Protein AF-A0A953PF93-F1 (afdb_monomer)

Solvent-accessible surface area (backbone atoms only — not comparable to full-atom values): 23783 Å² total; per-residue (Å²): 139,84,80,93,82,69,80,77,76,76,75,86,48,72,33,74,53,68,22,47,27,34,71,50,28,51,34,45,47,43,30,60,60,17,49,83,21,25,35,39,31,46,49,57,43,65,48,76,49,92,93,78,46,38,50,67,62,43,36,62,74,21,52,27,43,84,41,76,24,58,39,64,50,42,30,49,58,65,40,54,60,74,66,61,52,95,54,50,36,32,38,45,46,51,52,65,25,58,58,83,83,80,82,88,56,44,68,57,53,70,60,56,50,35,51,49,20,62,75,69,75,29,52,34,34,34,39,49,49,22,26,26,71,60,72,49,58,82,60,72,39,74,94,78,76,36,58,62,56,46,51,73,64,53,42,43,32,38,27,17,21,27,52,47,60,53,36,34,40,72,23,3,36,38,39,23,40,40,73,62,47,49,48,36,66,70,37,74,61,43,72,76,36,45,56,59,71,65,47,50,55,44,36,49,55,42,52,51,25,59,76,70,66,40,46,68,80,29,61,56,51,33,38,59,63,55,49,36,68,57,37,36,54,49,51,52,52,52,55,50,52,54,62,71,69,51,94,56,93,62,61,63,46,80,46,81,42,78,49,72,44,71,78,29,80,70,36,39,60,87,38,58,38,70,36,34,27,44,37,37,46,43,83,88,46,54,30,67,59,50,47,52,50,34,52,68,30,70,75,59,44,89,65,49,79,54,98,75,23,27,39,42,60,59,60,82,54,57,82,92,44,59,73,49,73,55,63,44,52,71,73,78,40,71,69,62,52,46,67,58,45,40,45,71,71,46,48,56,56,21,74,73,36,96,62,25,68,40,49,47,42,21,43,52,30,37,37,55,29,45,36,58,64,58,74,44,62,66,92,73,68,44,51,54,57,19,42,37,73,46,62,58,92,96,55,74,52,30,66,46,61,33,75,55,36,31,60,44,33,58,75,68,46,46,75,46,60,50,46,50,69,45,62,50,98,88,51,49,42,36,48,50,47,75,40,105

Foldseek 3Di:
DDDPDDDDDQPFDKDKDKFQALLLVLLLLCLLFAAQFEEEEEPLQQDDFPPPDTPVVSNVNSNHHYDYFDHNFEGELVRVVVRDDPRYGEYEAEDPFFDDDDDRHYDYDLLSVQVSCVVSVHAYEYALAQAAQDDLVVLVWPDRDHPVNSQVSPHQWYWYFCVHNLLFDHMIMIIHRPVSVVSSCPDPSCVVGHDDPVSVVRSVVSVVCVVVVVQCVRLLSVLSNDAQVNQVVLLVVLVVVLVVPDPDDAQKDWDKDKDWDQSDNRGHNPTTHIHIKIKIDGNPDWQVRVQVLQCVFVVRDHFDADPRITIDTCSNPDPVCSCVNRPVRPDDPVVPVCVQQADPVQQVVLVPDPNSVQSVQQLSQQLVQLCVQLVDDCVQVAGNHQWHFDDPVPGDIWIDGHDSSVVSLVVVVFDDKDKDWDGDPVDIHIHIHGDD

Radius of gyration: 27.14 Å; Cα contacts (8 Å, |Δi|>4): 773; chains: 1; bounding box: 54×64×82 Å

Mean predicted aligned error: 13.56 Å

pLDDT: mean 86.24, std 14.54, range [28.41, 98.62]

Nearest PDB structures (foldseek):
  8uzw-assembly1_D  TM=9.279E-01  e=1.345E-35  Escherichia coli K-12
  8uzw-assembly1_C  TM=9.325E-01  e=5.780E-35  Escherichia coli K-12
  8uzw-assembly1_G  TM=9.233E-01  e=5.780E-35  Escherichia coli K-12
  8uzw-assembly1_B  TM=9.026E-01  e=9.482E-36  Escherichia coli K-12
  8uzw-assembly1_E  TM=9.210E-01  e=1.651E-34  Escherichia coli K-12

Structure (mmCIF, N/CA/C/O backbone):
data_AF-A0A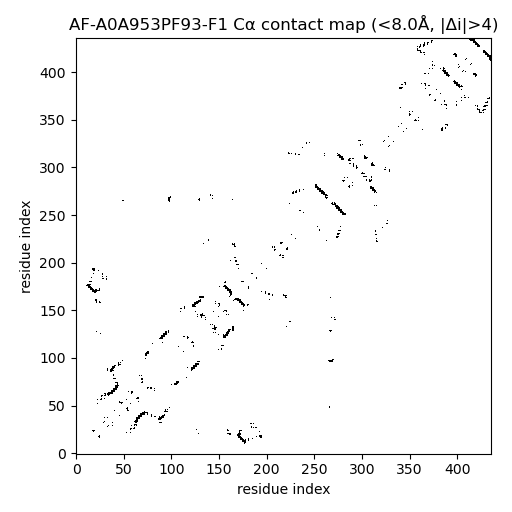953PF93-F1
#
_entry.id   AF-A0A953PF93-F1
#
loop_
_atom_site.group_PDB
_atom_site.id
_atom_site.type_symbol
_atom_site.label_atom_id
_atom_site.label_alt_id
_atom_site.label_comp_id
_atom_site.label_asym_id
_atom_site.label_entity_id
_atom_site.label_seq_id
_atom_site.pdbx_PDB_ins_code
_atom_site.Cartn_x
_atom_site.Cartn_y
_atom_site.Cartn_z
_atom_site.occupancy
_atom_site.B_iso_or_equiv
_atom_site.auth_seq_id
_atom_site.auth_comp_id
_atom_site.auth_asym_id
_atom_site.auth_atom_id
_atom_site.pdbx_PDB_model_num
ATOM 1 N N . THR A 1 1 ? -10.074 -18.693 -36.989 1.00 30.91 1 THR A N 1
ATOM 2 C CA . THR A 1 1 ? -9.062 -18.937 -38.039 1.00 30.91 1 THR A CA 1
ATOM 3 C C . THR A 1 1 ? -8.896 -17.660 -38.834 1.00 30.91 1 THR A C 1
ATOM 5 O O . THR A 1 1 ? -9.859 -17.228 -39.450 1.00 30.91 1 THR A O 1
ATOM 8 N N . ALA A 1 2 ? -7.731 -17.015 -38.760 1.00 29.03 2 ALA A N 1
ATOM 9 C CA . ALA A 1 2 ? -7.434 -15.792 -39.513 1.00 29.03 2 ALA A CA 1
ATOM 10 C C . ALA A 1 2 ? -6.611 -16.119 -40.771 1.00 29.03 2 ALA A C 1
ATOM 12 O O . ALA A 1 2 ? -5.883 -17.113 -40.789 1.00 29.03 2 ALA A O 1
ATOM 13 N N . ALA A 1 3 ? -6.754 -15.310 -41.823 1.00 28.41 3 ALA A N 1
ATOM 14 C CA . ALA A 1 3 ? -6.056 -15.501 -43.095 1.00 28.41 3 ALA A CA 1
ATOM 15 C C . ALA A 1 3 ? -4.581 -15.036 -43.023 1.00 28.41 3 ALA A C 1
ATOM 17 O O . ALA A 1 3 ? -4.276 -14.097 -42.285 1.00 28.41 3 ALA A O 1
ATOM 18 N N . PRO A 1 4 ? -3.657 -15.654 -43.784 1.00 34.81 4 PRO A N 1
ATOM 19 C CA . PRO A 1 4 ? -2.242 -15.293 -43.753 1.00 34.81 4 PRO A CA 1
ATOM 20 C C . PRO A 1 4 ? -1.971 -14.027 -44.582 1.00 34.81 4 PRO A C 1
ATOM 22 O O . PRO A 1 4 ? -2.321 -13.975 -45.758 1.00 34.81 4 PRO A O 1
ATOM 25 N N . GLY A 1 5 ? -1.308 -13.025 -43.992 1.00 36.75 5 GLY A N 1
ATOM 26 C CA . GLY A 1 5 ? -0.816 -11.848 -44.729 1.00 36.75 5 GLY A CA 1
ATOM 27 C C . GLY A 1 5 ? -0.873 -10.504 -43.995 1.00 36.75 5 GLY A C 1
ATOM 28 O O . GLY A 1 5 ? -0.233 -9.558 -44.442 1.00 36.75 5 GLY A O 1
ATOM 29 N N . CYS A 1 6 ? -1.589 -10.399 -42.872 1.00 29.64 6 CYS A N 1
ATOM 30 C CA . CYS A 1 6 ? -1.555 -9.189 -42.043 1.00 29.64 6 CYS A CA 1
ATOM 31 C C . CYS A 1 6 ? -0.249 -9.156 -41.216 1.00 29.64 6 CYS A C 1
ATOM 33 O O . CYS A 1 6 ? 0.125 -10.208 -40.681 1.00 29.64 6 CYS A O 1
ATOM 35 N N . PRO A 1 7 ? 0.456 -8.010 -41.071 1.00 37.12 7 PRO A N 1
ATOM 36 C CA . PRO A 1 7 ? 1.524 -7.892 -40.079 1.00 37.12 7 PRO A CA 1
ATOM 37 C C . PRO A 1 7 ? 0.945 -8.237 -38.708 1.00 37.12 7 PRO A C 1
ATOM 39 O O . PRO A 1 7 ? -0.123 -7.739 -38.361 1.00 37.12 7 PRO A O 1
ATOM 42 N N . ALA A 1 8 ? 1.618 -9.132 -37.979 1.00 38.59 8 ALA A N 1
ATOM 43 C CA . ALA A 1 8 ? 1.047 -9.811 -36.820 1.00 38.59 8 ALA A CA 1
ATOM 44 C C . ALA A 1 8 ? 0.332 -8.835 -35.874 1.00 38.59 8 ALA A C 1
ATOM 46 O O . ALA A 1 8 ? 0.976 -7.985 -35.252 1.00 38.59 8 ALA A O 1
ATOM 47 N N . GLU A 1 9 ? -0.991 -8.989 -35.755 1.00 39.31 9 GLU A N 1
ATOM 48 C CA . GLU A 1 9 ? -1.765 -8.361 -34.692 1.00 39.31 9 GLU A CA 1
ATOM 49 C C . GLU A 1 9 ? -1.075 -8.730 -33.377 1.00 39.31 9 GLU A C 1
ATOM 51 O O . GLU A 1 9 ? -1.027 -9.906 -33.004 1.00 39.31 9 GLU A O 1
ATOM 56 N N . ARG A 1 10 ? -0.475 -7.741 -32.699 1.00 47.25 10 ARG A N 1
ATOM 57 C CA . ARG A 1 10 ? 0.089 -7.937 -31.360 1.00 47.25 10 ARG A CA 1
ATOM 58 C C . ARG A 1 10 ? -1.078 -8.347 -30.472 1.00 47.25 10 ARG A C 1
ATOM 60 O O . ARG A 1 10 ? -1.838 -7.480 -30.048 1.00 47.25 10 ARG A O 1
ATOM 67 N N . SER A 1 11 ? -1.257 -9.648 -30.234 1.00 42.56 11 SER A N 1
ATOM 68 C CA . SER A 1 11 ? -2.388 -10.134 -29.448 1.00 42.56 11 SER A CA 1
ATOM 69 C C . SER A 1 11 ? -2.308 -9.489 -28.070 1.00 42.56 11 SER A C 1
ATOM 71 O O . SER A 1 11 ? -1.370 -9.764 -27.317 1.00 42.56 11 SER A O 1
ATOM 73 N N . SER A 1 12 ? -3.266 -8.617 -27.764 1.00 59.75 12 SER A N 1
ATOM 74 C CA . SER A 1 12 ? -3.290 -7.730 -26.596 1.00 59.75 12 SER A CA 1
ATOM 75 C C . SER A 1 12 ? -3.635 -8.474 -25.300 1.00 59.75 12 SER A C 1
ATOM 77 O O . SER A 1 12 ? -4.408 -8.000 -24.470 1.00 59.75 12 SER A O 1
ATOM 79 N N . ALA A 1 13 ? -3.103 -9.686 -25.149 1.00 83.75 13 ALA A N 1
ATOM 80 C CA . ALA A 1 13 ? -3.285 -10.526 -23.986 1.00 83.75 13 ALA A CA 1
ATOM 81 C C . ALA A 1 13 ? -2.470 -9.951 -22.823 1.00 83.75 13 ALA A C 1
ATOM 83 O O . ALA A 1 13 ? -1.240 -10.062 -22.785 1.00 83.75 13 ALA A O 1
ATOM 84 N N . VAL A 1 14 ? -3.178 -9.345 -21.872 1.00 93.88 14 VAL A N 1
ATOM 85 C CA . VAL A 1 14 ? -2.620 -9.030 -20.559 1.00 93.88 14 VAL A CA 1
ATOM 86 C C . VAL A 1 14 ? -2.419 -10.343 -19.804 1.00 93.88 14 VAL A C 1
ATOM 88 O O . VAL A 1 14 ? -3.326 -11.169 -19.709 1.00 93.88 14 VAL A O 1
ATOM 91 N N . SER A 1 15 ? -1.219 -10.536 -19.271 1.00 97.31 15 SER A N 1
ATOM 92 C CA . SER A 1 15 ? -0.867 -11.625 -18.367 1.00 97.31 15 SER A CA 1
ATOM 93 C C . SER A 1 15 ? -0.421 -11.038 -17.035 1.00 97.31 15 SER A C 1
ATOM 95 O O . SER A 1 15 ? 0.167 -9.957 -17.000 1.00 97.31 15 SER A O 1
ATOM 97 N N . THR A 1 16 ? -0.626 -11.788 -15.953 1.00 97.56 16 THR A N 1
ATOM 98 C CA . THR A 1 16 ? -0.196 -11.399 -14.606 1.00 97.56 16 THR A CA 1
ATOM 99 C C . THR A 1 16 ? 0.636 -12.505 -13.961 1.00 97.56 16 THR A C 1
ATOM 101 O O . THR A 1 16 ? 0.331 -13.692 -14.103 1.00 97.56 16 THR A O 1
ATOM 104 N N . ILE A 1 17 ? 1.689 -12.126 -13.235 1.00 98.06 17 ILE A N 1
ATOM 105 C CA . ILE A 1 17 ? 2.409 -12.997 -12.293 1.00 98.06 17 ILE A CA 1
ATOM 106 C C . ILE A 1 17 ? 2.521 -12.322 -10.924 1.00 98.06 17 ILE A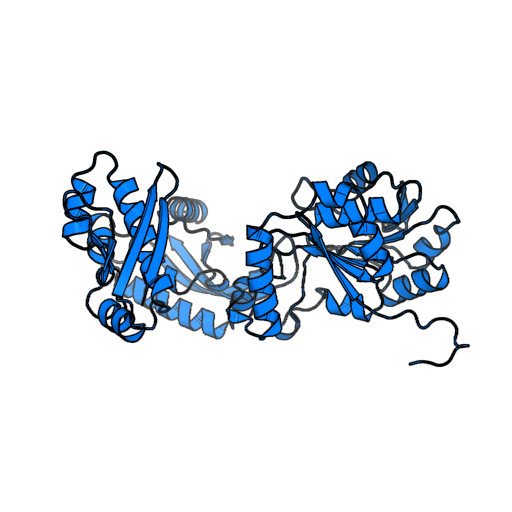 C 1
ATOM 108 O O . ILE A 1 17 ? 2.387 -11.105 -10.810 1.00 98.06 17 ILE A O 1
ATOM 112 N N . VAL A 1 18 ? 2.757 -13.129 -9.887 1.00 98.44 18 VAL A N 1
ATOM 113 C CA . VAL A 1 18 ? 2.793 -12.684 -8.488 1.00 98.44 18 VAL A CA 1
ATOM 114 C C . VAL A 1 18 ? 4.104 -13.114 -7.827 1.00 98.44 18 VAL A C 1
ATOM 116 O O . VAL A 1 18 ? 4.526 -14.268 -7.946 1.00 98.44 18 VAL A O 1
ATOM 119 N N . VAL A 1 19 ? 4.735 -12.178 -7.122 1.00 98.25 19 VAL A N 1
ATOM 120 C CA . VAL A 1 19 ? 5.974 -12.333 -6.343 1.00 98.25 19 VAL A CA 1
ATOM 121 C C . VAL A 1 19 ? 5.807 -11.754 -4.931 1.00 98.25 19 VAL A C 1
ATOM 123 O O . VAL A 1 19 ? 4.769 -11.186 -4.612 1.00 98.25 19 VAL A O 1
ATOM 126 N N . ASN A 1 20 ? 6.805 -11.934 -4.064 1.00 96.38 20 ASN A N 1
ATOM 127 C CA . ASN A 1 20 ? 6.745 -11.700 -2.615 1.00 96.38 20 ASN A CA 1
ATOM 128 C C . ASN A 1 20 ? 6.187 -10.329 -2.177 1.00 96.38 20 ASN A C 1
ATOM 130 O O . ASN A 1 20 ? 5.434 -10.247 -1.213 1.00 96.38 20 ASN A O 1
ATOM 134 N N . ASN A 1 21 ? 6.585 -9.253 -2.854 1.00 95.12 21 ASN A N 1
ATOM 135 C CA . ASN A 1 21 ? 6.147 -7.876 -2.610 1.00 95.12 21 ASN A CA 1
ATOM 136 C C . ASN A 1 21 ? 6.473 -7.007 -3.839 1.00 95.12 21 ASN A C 1
ATOM 138 O O . ASN A 1 21 ? 7.170 -7.462 -4.751 1.00 95.12 21 ASN A O 1
ATOM 142 N N . ASN A 1 22 ? 6.001 -5.757 -3.884 1.00 95.00 22 ASN A N 1
ATOM 143 C CA . ASN A 1 22 ? 6.263 -4.891 -5.039 1.00 95.00 22 ASN A CA 1
ATOM 144 C C . ASN A 1 22 ? 7.764 -4.623 -5.275 1.00 95.00 22 ASN A C 1
ATOM 146 O O . ASN A 1 22 ? 8.214 -4.550 -6.412 1.00 95.00 22 ASN A O 1
ATOM 150 N N . ALA A 1 23 ? 8.576 -4.585 -4.214 1.00 92.62 23 ALA A N 1
ATOM 151 C CA . ALA A 1 23 ? 10.026 -4.456 -4.344 1.00 92.62 23 ALA A CA 1
ATOM 152 C C . ALA A 1 23 ? 10.657 -5.611 -5.148 1.00 92.62 23 ALA A C 1
ATOM 154 O O . ALA A 1 23 ? 11.521 -5.394 -6.000 1.00 92.62 23 ALA A O 1
ATOM 155 N N . ALA A 1 24 ? 10.185 -6.839 -4.915 1.00 94.88 24 ALA A N 1
ATOM 156 C CA . ALA A 1 24 ? 10.547 -8.012 -5.700 1.00 94.88 24 ALA A CA 1
ATOM 157 C C . ALA A 1 24 ? 10.006 -7.950 -7.140 1.00 94.88 24 ALA A C 1
ATOM 159 O O . ALA A 1 24 ? 10.666 -8.451 -8.050 1.00 94.88 24 ALA A O 1
ATOM 160 N N . ALA A 1 25 ? 8.839 -7.333 -7.359 1.00 97.31 25 ALA A N 1
ATOM 161 C CA . ALA A 1 25 ? 8.261 -7.145 -8.690 1.00 97.31 25 ALA A CA 1
ATOM 162 C C . ALA A 1 25 ? 9.127 -6.213 -9.547 1.00 97.31 25 ALA A C 1
ATOM 164 O O . ALA A 1 25 ? 9.521 -6.589 -10.652 1.00 97.31 25 ALA A O 1
ATOM 165 N N . VAL A 1 26 ? 9.511 -5.059 -8.992 1.00 96.00 26 VAL A N 1
ATOM 166 C CA . VAL A 1 26 ? 10.413 -4.093 -9.632 1.00 96.00 26 VAL A CA 1
ATOM 167 C C . VAL A 1 26 ? 11.779 -4.719 -9.923 1.00 96.00 26 VAL A C 1
ATOM 169 O O . VAL A 1 26 ? 12.250 -4.651 -11.056 1.00 96.00 26 VAL A O 1
ATOM 172 N N . LEU A 1 27 ? 12.390 -5.409 -8.949 1.00 95.75 27 LEU A N 1
ATOM 173 C CA . LEU A 1 27 ? 13.671 -6.103 -9.143 1.00 95.75 27 LEU A CA 1
ATOM 174 C C . LEU A 1 27 ? 13.610 -7.144 -10.274 1.00 95.75 27 LEU A C 1
ATOM 176 O O . LEU A 1 27 ? 14.498 -7.180 -11.129 1.00 95.75 27 LEU A O 1
ATOM 180 N N . LEU A 1 28 ? 12.571 -7.987 -10.283 1.00 97.44 28 LEU A N 1
ATOM 181 C CA . LEU A 1 28 ? 12.396 -9.033 -11.290 1.00 97.44 28 LEU A CA 1
ATOM 182 C C . LEU A 1 28 ? 12.179 -8.442 -12.687 1.00 97.44 28 LEU A C 1
ATOM 184 O O . LEU A 1 28 ? 12.745 -8.957 -13.653 1.00 97.44 28 LEU A O 1
ATOM 188 N N . ALA A 1 29 ? 11.383 -7.378 -12.797 1.00 97.81 29 ALA A N 1
ATOM 189 C CA . ALA A 1 29 ? 11.120 -6.705 -14.061 1.00 97.81 29 ALA A CA 1
ATOM 190 C C . ALA A 1 29 ? 12.386 -6.043 -14.618 1.00 97.81 29 ALA A C 1
ATOM 192 O O . ALA A 1 29 ? 12.773 -6.338 -15.748 1.00 97.81 29 ALA A O 1
ATOM 193 N N . LEU A 1 30 ? 13.090 -5.247 -13.808 1.00 96.88 30 LEU A N 1
ATOM 194 C CA . LEU A 1 30 ? 14.339 -4.592 -14.206 1.00 96.88 30 LEU A CA 1
ATOM 195 C C . LEU A 1 30 ? 15.395 -5.602 -14.666 1.00 96.88 30 LEU A C 1
ATOM 197 O O . LEU A 1 30 ? 15.935 -5.457 -15.760 1.00 96.88 30 LEU A O 1
ATOM 201 N N . ASN A 1 31 ? 15.634 -6.667 -13.893 1.00 96.81 31 ASN A N 1
ATOM 202 C CA . ASN A 1 31 ? 16.613 -7.687 -14.269 1.00 96.81 31 ASN A CA 1
ATOM 203 C C . ASN A 1 31 ? 16.189 -8.442 -15.545 1.00 96.81 31 ASN A C 1
ATOM 205 O O . ASN A 1 31 ? 16.977 -8.590 -16.471 1.00 96.81 31 ASN A O 1
ATOM 209 N N . SER A 1 32 ? 14.922 -8.851 -15.665 1.00 97.25 32 SER A N 1
ATOM 210 C CA . SER A 1 32 ? 14.456 -9.619 -16.836 1.00 97.25 32 SER A CA 1
ATOM 211 C C . SER A 1 32 ? 14.373 -8.807 -18.133 1.00 97.25 32 SER A C 1
ATOM 213 O O . SER A 1 32 ? 14.381 -9.387 -19.226 1.00 97.25 32 SER A O 1
ATOM 215 N N . LEU A 1 33 ? 14.203 -7.485 -18.030 1.00 97.25 33 LEU A N 1
ATOM 216 C CA . LEU A 1 33 ? 13.971 -6.599 -19.171 1.00 97.25 33 LEU A CA 1
ATOM 217 C C . LEU A 1 33 ? 15.208 -5.786 -19.568 1.00 97.25 33 LEU A C 1
ATOM 219 O O . LEU A 1 33 ? 15.376 -5.545 -20.764 1.00 97.25 33 LEU A O 1
ATOM 223 N N . ALA A 1 34 ? 16.068 -5.422 -18.610 1.00 96.75 34 ALA A N 1
ATOM 224 C CA . ALA A 1 34 ? 17.148 -4.452 -18.793 1.00 96.75 34 ALA A CA 1
ATOM 225 C C . ALA A 1 34 ? 18.527 -4.859 -18.230 1.00 96.75 34 ALA A C 1
ATOM 227 O O . ALA A 1 34 ? 19.429 -4.022 -18.208 1.00 96.75 34 ALA A O 1
ATOM 228 N N . GLU A 1 35 ? 18.732 -6.118 -17.823 1.00 94.56 35 GLU A N 1
ATOM 229 C CA . GLU A 1 35 ? 20.071 -6.617 -17.472 1.00 94.56 35 GLU A CA 1
ATOM 230 C C . GLU A 1 35 ? 21.101 -6.326 -18.583 1.00 94.56 35 GLU A C 1
ATOM 232 O O . GLU A 1 35 ? 20.861 -6.569 -19.770 1.00 94.56 35 GLU A O 1
ATOM 237 N N . GLY A 1 36 ? 22.252 -5.771 -18.192 1.00 94.31 36 GLY A N 1
ATOM 238 C CA . GLY A 1 36 ? 23.335 -5.392 -19.103 1.00 94.31 36 GLY A CA 1
ATOM 239 C C . GLY A 1 36 ? 23.030 -4.193 -20.012 1.00 94.31 36 GLY A C 1
ATOM 240 O O . GLY A 1 36 ? 23.776 -3.954 -20.962 1.00 94.31 36 GLY A O 1
ATOM 241 N N . GLY A 1 37 ? 21.949 -3.447 -19.762 1.00 96.44 37 GLY A N 1
ATOM 242 C CA . GLY A 1 37 ? 21.575 -2.257 -20.527 1.00 96.44 37 GLY A CA 1
ATOM 243 C C . GLY A 1 37 ? 21.043 -1.120 -19.658 1.00 96.44 37 GLY A C 1
ATOM 244 O O . GLY A 1 37 ? 21.063 -1.186 -18.430 1.00 96.44 37 GLY A O 1
ATOM 245 N N . GLU A 1 38 ? 20.596 -0.046 -20.305 1.00 97.25 38 GLU A N 1
ATOM 246 C CA . GLU A 1 38 ? 20.154 1.175 -19.632 1.00 97.25 38 GLU A CA 1
ATOM 247 C C . GLU A 1 38 ? 18.638 1.210 -19.404 1.00 97.25 38 GLU A C 1
ATOM 249 O O . GLU A 1 38 ? 17.844 0.863 -20.286 1.00 97.25 38 GLU A O 1
ATOM 254 N N . VAL A 1 39 ? 18.247 1.711 -18.235 1.00 97.88 39 VAL A N 1
ATOM 255 C CA . VAL A 1 39 ? 16.867 2.038 -17.861 1.00 97.88 39 VAL A CA 1
ATOM 256 C C . VAL A 1 39 ? 16.768 3.550 -17.707 1.00 97.88 39 VAL A C 1
ATOM 258 O O . VAL A 1 39 ? 17.458 4.129 -16.864 1.00 97.88 39 VAL A O 1
ATOM 261 N N . VAL A 1 40 ? 15.924 4.186 -18.518 1.00 98.06 40 VAL A N 1
ATOM 262 C CA . VAL A 1 40 ? 15.753 5.645 -18.516 1.00 98.06 40 VAL A CA 1
ATOM 263 C C . VAL A 1 40 ? 14.592 6.027 -17.596 1.00 98.06 40 VAL A C 1
ATOM 265 O O . VAL A 1 40 ? 13.489 5.513 -17.775 1.00 98.06 40 VAL A O 1
ATOM 268 N N . VAL A 1 41 ? 14.837 6.914 -16.626 1.00 97.19 41 VAL A N 1
ATOM 269 C CA . VAL A 1 41 ? 13.864 7.338 -15.594 1.00 97.19 41 VAL A CA 1
ATOM 270 C C . VAL A 1 41 ? 14.120 8.780 -15.142 1.00 97.19 41 VAL A C 1
ATOM 272 O O . VAL A 1 41 ? 15.260 9.254 -15.150 1.00 97.19 41 VAL A O 1
ATOM 275 N N . SER A 1 42 ? 13.069 9.495 -14.742 1.00 97.19 42 SER A N 1
ATOM 276 C CA . SER A 1 42 ? 13.173 10.857 -14.205 1.00 97.19 42 SER A CA 1
ATOM 277 C C . SER A 1 42 ? 13.927 10.908 -12.871 1.00 97.19 42 SER A C 1
ATOM 279 O O . SER A 1 42 ? 13.677 10.112 -11.966 1.00 97.19 42 SER A O 1
ATOM 281 N N . ARG A 1 43 ? 14.762 11.940 -12.682 1.00 94.62 43 ARG A N 1
ATOM 282 C CA . ARG A 1 43 ? 15.359 12.274 -11.371 1.00 94.62 43 ARG A CA 1
ATOM 283 C C . ARG A 1 43 ? 14.322 12.556 -10.280 1.00 94.62 43 ARG A C 1
ATOM 285 O O . ARG A 1 43 ? 14.609 12.339 -9.108 1.00 94.62 43 ARG A O 1
ATOM 292 N N . GLY A 1 44 ? 13.133 13.042 -10.644 1.00 92.69 44 GLY A N 1
ATOM 293 C CA . GLY A 1 44 ? 12.025 13.283 -9.711 1.00 92.69 44 GLY A CA 1
ATOM 294 C C . GLY A 1 44 ? 11.307 12.010 -9.244 1.00 92.69 44 GLY A C 1
ATOM 295 O O . GLY A 1 44 ? 10.480 12.076 -8.338 1.00 92.69 44 GLY A O 1
ATOM 296 N N . GLU A 1 45 ? 11.625 10.863 -9.848 1.00 93.19 45 GLU A N 1
ATOM 297 C CA . GLU A 1 45 ? 10.975 9.564 -9.631 1.00 93.19 45 GLU A CA 1
ATOM 298 C C . GLU A 1 45 ? 11.900 8.545 -8.925 1.00 93.19 45 GLU A C 1
ATOM 300 O O . GLU A 1 45 ? 11.519 7.400 -8.685 1.00 93.19 45 GLU A O 1
ATOM 305 N N . LEU A 1 46 ? 13.109 8.957 -8.520 1.00 90.56 46 LEU A N 1
ATOM 306 C CA . LEU A 1 46 ? 14.036 8.140 -7.725 1.00 90.56 46 LEU A CA 1
ATOM 307 C C . LEU A 1 46 ? 13.647 8.133 -6.241 1.00 90.56 46 LEU A C 1
ATOM 309 O O . LEU A 1 46 ? 14.294 8.747 -5.393 1.00 90.56 46 LEU A O 1
ATOM 313 N N . VAL A 1 47 ? 12.546 7.448 -5.944 1.00 84.81 47 VAL A N 1
ATOM 314 C CA . VAL A 1 47 ? 11.899 7.468 -4.629 1.00 84.81 47 VAL A CA 1
ATOM 315 C C . VAL A 1 47 ? 12.581 6.566 -3.587 1.00 84.81 47 VAL A C 1
ATOM 317 O O . VAL A 1 47 ? 13.155 5.518 -3.907 1.00 84.81 47 VAL A O 1
ATOM 320 N N . GLU A 1 48 ? 12.441 6.952 -2.316 1.00 83.44 48 GLU A N 1
ATOM 321 C CA . GLU A 1 48 ? 12.628 6.081 -1.152 1.00 83.44 48 GLU A CA 1
ATOM 322 C C . GLU A 1 48 ? 11.260 5.790 -0.518 1.00 83.44 48 GLU A C 1
ATOM 324 O O . GLU A 1 48 ? 10.490 6.709 -0.234 1.00 83.44 48 GLU A O 1
ATOM 329 N N . ILE A 1 49 ? 10.955 4.511 -0.288 1.00 74.62 49 ILE A N 1
ATOM 330 C CA . ILE A 1 49 ? 9.690 4.036 0.286 1.00 74.62 49 ILE A CA 1
ATOM 331 C C . ILE A 1 49 ? 10.004 3.207 1.538 1.00 74.62 49 ILE A C 1
ATOM 333 O O . ILE A 1 49 ? 10.874 2.334 1.527 1.00 74.62 49 ILE A O 1
ATOM 337 N N . GLY A 1 50 ? 9.296 3.473 2.640 1.00 64.25 50 GLY A N 1
ATOM 338 C CA . GLY A 1 50 ? 9.390 2.667 3.866 1.00 64.25 50 GLY A CA 1
ATOM 339 C C . GLY A 1 50 ? 10.785 2.607 4.509 1.00 64.25 50 GLY A C 1
ATOM 340 O O . GLY A 1 50 ? 11.113 1.608 5.146 1.00 64.25 50 GLY A O 1
ATOM 341 N N . GLY A 1 51 ? 11.631 3.624 4.299 1.00 62.50 51 GLY A N 1
ATOM 342 C CA . GLY A 1 51 ? 12.949 3.773 4.942 1.00 62.50 51 GLY A CA 1
ATOM 343 C C . GLY A 1 51 ? 14.027 2.751 4.546 1.00 62.50 51 GLY A C 1
ATOM 344 O O . GLY A 1 51 ? 15.113 2.752 5.120 1.00 62.50 51 GLY A O 1
ATOM 345 N N . SER A 1 52 ? 13.728 1.830 3.623 1.00 66.56 52 SER A N 1
ATOM 346 C CA . SER A 1 52 ? 14.628 0.719 3.262 1.00 66.56 52 SER A CA 1
ATOM 347 C C . SER A 1 52 ? 14.535 0.266 1.802 1.00 66.56 52 SER A C 1
ATOM 349 O O . SER A 1 52 ? 15.418 -0.451 1.330 1.00 66.56 52 SER A O 1
ATOM 351 N N . PHE A 1 53 ? 13.510 0.699 1.059 1.00 80.44 53 PHE A N 1
ATOM 352 C CA . PHE A 1 53 ? 13.411 0.488 -0.381 1.00 80.44 53 PHE A CA 1
ATOM 353 C C . PHE A 1 53 ? 13.787 1.771 -1.122 1.00 80.44 53 PHE A C 1
ATOM 355 O O . PHE A 1 53 ? 13.134 2.799 -0.957 1.00 80.44 53 PHE A O 1
ATOM 362 N N . ARG A 1 54 ? 14.817 1.698 -1.966 1.00 84.81 54 ARG A N 1
ATOM 363 C CA . ARG A 1 54 ? 15.281 2.787 -2.833 1.00 84.81 54 ARG A CA 1
ATOM 364 C C . ARG A 1 54 ? 15.368 2.285 -4.263 1.00 84.81 54 ARG A C 1
ATOM 366 O O . ARG A 1 54 ? 16.022 1.269 -4.505 1.00 84.81 54 ARG A O 1
ATOM 373 N N . ILE A 1 55 ? 14.769 3.010 -5.208 1.00 82.75 55 ILE A N 1
ATOM 374 C CA . ILE A 1 55 ? 14.842 2.658 -6.636 1.00 82.75 55 ILE A CA 1
ATOM 375 C C . ILE A 1 55 ? 16.306 2.505 -7.115 1.00 82.75 55 ILE A C 1
ATOM 377 O O . ILE A 1 55 ? 16.611 1.454 -7.683 1.00 82.75 55 ILE A O 1
ATOM 381 N N . PRO A 1 56 ? 17.253 3.425 -6.812 1.00 84.00 56 PRO A N 1
ATOM 382 C CA . PRO A 1 56 ? 18.665 3.252 -7.181 1.00 84.00 56 PRO A CA 1
ATOM 383 C C . PRO A 1 56 ? 19.312 1.959 -6.656 1.00 84.00 56 PRO A C 1
ATOM 385 O O . PRO A 1 56 ? 20.004 1.264 -7.404 1.00 84.00 56 PRO A O 1
ATOM 388 N N . ASP A 1 57 ? 19.052 1.585 -5.398 1.00 86.31 57 ASP A N 1
ATOM 389 C CA . ASP A 1 57 ? 19.637 0.385 -4.785 1.00 86.31 57 ASP A CA 1
ATOM 390 C C . ASP A 1 57 ? 19.110 -0.892 -5.457 1.00 86.31 57 ASP A C 1
ATOM 392 O O . ASP A 1 57 ? 19.867 -1.833 -5.709 1.00 86.31 57 ASP A O 1
ATOM 396 N N . VAL A 1 58 ? 17.817 -0.921 -5.792 1.00 83.94 58 VAL A N 1
ATOM 397 C CA . VAL A 1 58 ? 17.172 -2.035 -6.506 1.00 83.94 58 VAL A CA 1
ATOM 398 C C . VAL A 1 58 ? 17.705 -2.146 -7.930 1.00 83.94 58 VAL A C 1
ATOM 400 O O . VAL A 1 58 ? 18.026 -3.248 -8.374 1.00 83.94 58 VAL A O 1
ATOM 403 N N . MET A 1 59 ? 17.875 -1.016 -8.620 1.00 80.62 59 MET A N 1
ATOM 404 C CA . MET A 1 59 ? 18.466 -0.976 -9.957 1.00 80.62 59 MET A CA 1
ATOM 405 C C . MET A 1 59 ? 19.900 -1.512 -9.950 1.00 80.62 59 MET A C 1
ATOM 407 O O . MET A 1 59 ? 20.205 -2.398 -10.748 1.00 80.62 59 MET A O 1
ATOM 411 N N . SER A 1 60 ? 20.733 -1.105 -8.984 1.00 83.44 60 SER A N 1
ATOM 412 C CA . SER A 1 60 ? 22.103 -1.631 -8.848 1.00 83.44 60 SER A CA 1
ATOM 413 C C . SER A 1 60 ? 22.144 -3.159 -8.678 1.00 83.44 60 SER A C 1
ATOM 415 O O . SER A 1 60 ? 22.988 -3.830 -9.267 1.00 83.44 60 SER A O 1
ATOM 417 N N . LYS A 1 61 ? 21.179 -3.731 -7.943 1.00 86.88 61 LYS A N 1
ATOM 418 C CA . LYS A 1 61 ? 21.038 -5.184 -7.736 1.00 86.88 61 LYS A CA 1
ATOM 419 C C . LYS A 1 61 ? 20.405 -5.918 -8.919 1.00 86.88 61 LYS A C 1
ATOM 421 O O . LYS A 1 61 ? 20.542 -7.133 -9.010 1.00 86.88 61 LYS A O 1
ATOM 426 N N . SER A 1 62 ? 19.723 -5.205 -9.815 1.00 86.88 62 SER A N 1
ATOM 427 C CA . SER A 1 62 ? 19.095 -5.776 -11.014 1.00 86.88 62 SER A CA 1
ATOM 428 C C . SER A 1 62 ? 20.070 -6.017 -12.175 1.00 86.88 62 SER A C 1
ATOM 430 O O . SER A 1 62 ? 19.676 -6.617 -13.173 1.00 86.88 62 SER A O 1
ATOM 432 N N . ASN A 1 63 ? 21.328 -5.569 -12.043 1.00 87.88 63 ASN A N 1
ATOM 433 C CA . ASN A 1 63 ? 22.346 -5.573 -13.103 1.00 87.88 63 ASN A CA 1
ATOM 434 C C . ASN A 1 63 ? 21.965 -4.704 -14.327 1.00 87.88 63 ASN A C 1
ATOM 436 O O . ASN A 1 63 ? 22.443 -4.926 -15.441 1.00 87.88 63 ASN A O 1
ATOM 440 N N . ALA A 1 64 ? 21.096 -3.710 -14.118 1.00 92.81 64 ALA A N 1
ATOM 441 C CA . ALA A 1 64 ? 20.732 -2.690 -15.096 1.00 92.81 64 ALA A CA 1
ATOM 442 C C . ALA A 1 64 ? 21.397 -1.349 -14.749 1.00 92.81 64 ALA A C 1
ATOM 444 O O . ALA A 1 64 ? 21.579 -1.008 -13.578 1.00 92.81 64 ALA A O 1
ATOM 445 N N . THR A 1 65 ? 21.737 -0.563 -15.768 1.00 93.62 65 THR A N 1
ATOM 446 C CA . THR A 1 65 ? 22.356 0.759 -15.605 1.00 93.62 65 THR A CA 1
ATOM 447 C C . THR A 1 65 ? 21.279 1.838 -15.523 1.00 93.62 65 THR A C 1
ATOM 449 O O . THR A 1 65 ? 20.474 2.003 -16.439 1.00 93.62 65 THR A O 1
ATOM 452 N N . LEU A 1 66 ? 21.262 2.593 -14.426 1.00 93.38 66 LEU A N 1
ATOM 453 C CA . LEU A 1 66 ? 20.371 3.738 -14.248 1.00 93.38 66 LEU A CA 1
ATOM 454 C C . LEU A 1 66 ? 20.807 4.905 -15.153 1.00 93.38 66 LEU A C 1
ATOM 456 O O . LEU A 1 66 ? 21.931 5.392 -15.035 1.00 93.38 66 LEU A O 1
ATOM 460 N N . ARG A 1 67 ? 19.902 5.384 -16.016 1.00 96.00 67 ARG A N 1
ATOM 461 C CA . ARG A 1 67 ? 20.088 6.575 -16.855 1.00 96.00 67 ARG A CA 1
ATOM 462 C C . ARG A 1 67 ? 19.067 7.654 -16.500 1.00 96.00 67 ARG A C 1
ATOM 464 O O . ARG A 1 67 ? 17.949 7.690 -17.003 1.00 96.00 67 ARG A O 1
ATOM 471 N N . GLU A 1 68 ? 19.479 8.533 -15.601 1.00 96.06 68 GLU A N 1
ATOM 472 C CA . GLU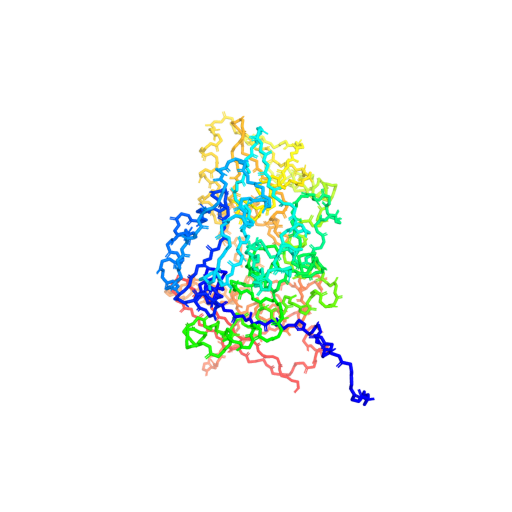 A 1 68 ? 18.645 9.603 -15.056 1.00 96.06 68 GLU A CA 1
ATOM 473 C C . GLU A 1 68 ? 18.412 10.757 -16.045 1.00 96.06 68 GLU A C 1
ATOM 475 O O . GLU A 1 68 ? 19.370 11.284 -16.620 1.00 96.06 68 GLU A O 1
ATOM 480 N N . VAL A 1 69 ? 17.164 11.222 -16.165 1.00 97.94 69 VAL A N 1
ATOM 481 C CA . VAL A 1 69 ? 16.778 12.356 -17.028 1.00 97.94 69 VAL A CA 1
ATOM 482 C C . VAL A 1 69 ? 16.035 13.469 -16.282 1.00 97.94 69 VAL A C 1
ATOM 484 O O . VAL A 1 69 ? 15.473 13.253 -15.207 1.00 97.94 69 VAL A O 1
ATOM 487 N N . GLY A 1 70 ? 16.040 14.672 -16.865 1.00 97.00 70 GLY A N 1
ATOM 488 C CA . GLY A 1 70 ? 15.407 15.867 -16.299 1.00 97.00 70 GLY A CA 1
ATOM 489 C C . GLY A 1 70 ? 16.035 16.335 -14.979 1.00 97.00 70 GLY A C 1
ATOM 490 O O . GLY A 1 70 ? 17.196 16.047 -14.675 1.00 97.00 70 GLY A O 1
ATOM 491 N N . THR A 1 71 ? 15.256 17.072 -14.187 1.00 95.12 71 THR A N 1
ATOM 492 C CA . THR A 1 71 ? 15.570 17.484 -12.809 1.00 95.12 71 THR A CA 1
ATOM 493 C C . THR A 1 71 ? 14.530 16.938 -11.828 1.00 95.12 71 THR A C 1
ATOM 495 O O . THR A 1 71 ? 13.474 16.448 -12.227 1.00 95.12 71 THR A O 1
ATOM 498 N N . THR A 1 72 ? 14.803 17.062 -10.525 1.00 92.69 72 THR A N 1
ATOM 499 C CA . THR A 1 72 ? 13.905 16.636 -9.436 1.00 92.69 72 THR A CA 1
ATOM 500 C C . THR A 1 72 ? 12.485 17.190 -9.567 1.00 92.69 72 THR A C 1
ATOM 502 O O . THR A 1 72 ? 11.525 16.483 -9.288 1.00 92.69 72 THR A O 1
ATOM 505 N N . ASN A 1 73 ? 12.341 18.452 -9.980 1.00 92.69 73 ASN A N 1
ATOM 506 C CA . ASN A 1 73 ? 11.046 19.122 -10.097 1.00 92.69 73 ASN A CA 1
ATOM 507 C C . ASN A 1 73 ? 10.504 19.171 -11.533 1.00 92.69 73 ASN A C 1
ATOM 509 O O . ASN A 1 73 ? 9.292 19.274 -11.700 1.00 92.69 73 ASN A O 1
ATOM 513 N N . ARG A 1 74 ? 11.361 19.134 -12.563 1.00 95.38 74 ARG A N 1
ATOM 514 C CA . ARG A 1 74 ? 10.953 19.274 -13.968 1.00 95.38 74 ARG A CA 1
ATOM 515 C C . ARG A 1 74 ? 11.602 18.220 -14.849 1.00 95.38 74 ARG A C 1
ATOM 517 O O . ARG A 1 74 ? 12.813 18.221 -15.042 1.00 95.38 74 ARG A O 1
ATOM 524 N N . THR A 1 75 ? 10.781 17.367 -15.443 1.00 97.50 75 THR A N 1
ATOM 525 C CA . THR A 1 75 ? 11.172 16.449 -16.517 1.00 97.50 75 THR A CA 1
ATOM 526 C C . THR A 1 75 ? 10.165 16.562 -17.657 1.00 97.50 75 THR A C 1
ATOM 528 O O . THR A 1 75 ? 8.969 16.710 -17.419 1.00 97.50 75 THR A O 1
ATOM 531 N N . ARG A 1 76 ? 10.642 16.487 -18.899 1.00 97.62 76 ARG A N 1
ATOM 532 C CA . ARG A 1 76 ? 9.836 16.509 -20.127 1.00 97.62 76 ARG A CA 1
ATOM 533 C C . ARG A 1 76 ? 10.056 15.238 -20.935 1.00 97.62 76 ARG A C 1
ATOM 535 O O . ARG A 1 76 ? 11.103 14.602 -20.829 1.00 97.62 76 ARG A O 1
ATOM 542 N N . VAL A 1 77 ? 9.124 14.915 -21.832 1.00 98.00 77 VAL A N 1
ATOM 543 C CA . VAL A 1 77 ? 9.286 13.791 -22.776 1.00 98.00 77 VAL A CA 1
ATOM 544 C C . VAL A 1 77 ? 10.541 13.940 -23.654 1.00 98.00 77 VAL A C 1
ATOM 546 O O . VAL A 1 77 ? 11.189 12.949 -23.983 1.00 98.00 77 VAL A O 1
ATOM 549 N N . ALA A 1 78 ? 10.955 15.177 -23.952 1.00 98.06 78 ALA A N 1
ATOM 550 C CA . ALA A 1 78 ? 12.199 15.461 -24.665 1.00 98.06 78 ALA A CA 1
ATOM 551 C C . ALA A 1 78 ? 13.460 15.022 -23.891 1.00 98.06 78 ALA A C 1
ATOM 553 O O . ALA A 1 78 ? 14.431 14.604 -24.514 1.00 98.06 78 ALA A O 1
ATOM 554 N N . ASP A 1 79 ? 13.458 15.067 -22.553 1.00 98.25 79 ASP A N 1
ATOM 555 C CA . ASP A 1 79 ? 14.611 14.634 -21.748 1.00 98.25 79 ASP A CA 1
ATOM 556 C C . ASP A 1 79 ? 14.808 13.112 -21.853 1.00 98.25 79 ASP A C 1
ATOM 558 O O . ASP A 1 79 ? 15.934 12.635 -21.998 1.00 98.25 79 ASP A O 1
ATOM 562 N N . TYR A 1 80 ? 13.703 12.355 -21.869 1.00 98.38 80 TYR A N 1
ATOM 563 C CA . TYR A 1 80 ? 13.705 10.921 -22.169 1.00 98.38 80 TYR A CA 1
ATOM 564 C C . TYR A 1 80 ? 14.163 10.645 -23.611 1.00 98.38 80 TYR A C 1
ATOM 566 O O . TYR A 1 80 ? 15.006 9.777 -23.837 1.00 98.38 80 TYR A O 1
ATOM 574 N N . GLU A 1 81 ? 13.648 11.388 -24.597 1.00 97.69 81 GLU A N 1
ATOM 575 C CA . GLU A 1 81 ? 13.987 11.177 -26.010 1.00 97.69 81 GLU A CA 1
ATOM 576 C C . GLU A 1 81 ? 15.468 11.435 -26.325 1.00 97.69 81 GLU A C 1
ATOM 578 O O . GLU A 1 81 ? 16.064 10.661 -27.072 1.00 97.69 81 GLU A O 1
ATOM 583 N N . HIS A 1 82 ? 16.084 12.464 -25.734 1.00 97.81 82 HIS A N 1
ATOM 584 C CA . HIS A 1 82 ? 17.520 12.728 -25.894 1.00 97.81 82 HIS A CA 1
ATOM 585 C C . HIS A 1 82 ? 18.413 11.693 -25.190 1.00 97.81 82 HIS A C 1
ATOM 587 O O . HIS A 1 82 ? 19.579 11.538 -25.554 1.00 97.81 82 HIS A O 1
ATOM 593 N N . ALA A 1 83 ? 17.901 10.993 -24.174 1.00 97.50 83 ALA A N 1
ATOM 594 C CA . ALA A 1 83 ? 18.659 9.978 -23.452 1.00 97.50 83 ALA A CA 1
ATOM 595 C C . ALA A 1 83 ? 18.672 8.614 -24.161 1.00 97.50 83 ALA A C 1
ATOM 597 O O . ALA A 1 83 ? 19.650 7.877 -24.013 1.00 97.50 83 ALA A O 1
ATOM 598 N N . LEU A 1 84 ? 17.624 8.286 -24.922 1.00 97.94 84 LEU A N 1
ATOM 599 C CA . LEU A 1 84 ? 17.476 6.998 -25.604 1.00 97.94 84 LEU A CA 1
ATOM 600 C C . LEU A 1 84 ? 18.571 6.736 -26.651 1.00 97.94 84 LEU A C 1
ATOM 602 O O . LEU A 1 84 ? 18.881 7.582 -27.487 1.00 97.94 84 LEU A O 1
ATOM 606 N N . ASN A 1 85 ? 19.131 5.527 -26.615 1.00 96.81 85 ASN A N 1
ATOM 607 C CA . ASN A 1 85 ? 20.191 5.043 -27.505 1.00 96.81 85 ASN A CA 1
ATOM 608 C C . ASN A 1 85 ? 20.165 3.499 -27.602 1.00 96.81 85 ASN A C 1
ATOM 610 O O . ASN A 1 85 ? 19.318 2.852 -26.988 1.00 96.81 85 ASN A O 1
ATOM 614 N N . ASP A 1 86 ? 21.101 2.894 -28.337 1.00 96.62 86 ASP A N 1
ATOM 615 C CA . ASP A 1 86 ? 21.129 1.444 -28.620 1.00 96.62 86 ASP A CA 1
ATOM 616 C C . ASP A 1 86 ? 21.298 0.542 -27.373 1.00 96.62 86 ASP A C 1
ATOM 618 O O . ASP A 1 86 ? 20.944 -0.648 -27.396 1.00 96.62 86 ASP A O 1
ATOM 622 N N . HIS A 1 87 ? 21.811 1.096 -26.267 1.00 97.06 87 HIS A N 1
ATOM 623 C CA . HIS A 1 87 ? 21.907 0.414 -24.972 1.00 97.06 87 HIS A CA 1
ATOM 624 C C . HIS A 1 87 ? 20.634 0.539 -24.127 1.00 97.06 87 HIS A C 1
ATOM 626 O O . HIS A 1 87 ? 20.493 -0.199 -23.151 1.00 97.06 87 HIS A O 1
ATOM 632 N N . SER A 1 88 ? 19.696 1.422 -24.480 1.00 97.88 88 SER A N 1
ATOM 633 C CA . SER A 1 88 ? 18.434 1.586 -23.757 1.00 97.88 88 SER A CA 1
ATOM 634 C C . SER A 1 88 ? 17.540 0.353 -23.925 1.00 97.88 88 SER A C 1
ATOM 636 O O . SER A 1 88 ? 17.279 -0.113 -25.036 1.00 97.88 88 SER A O 1
ATOM 638 N N . ARG A 1 89 ? 17.085 -0.205 -22.801 1.00 98.06 89 ARG A N 1
ATOM 639 C CA . ARG A 1 89 ? 16.275 -1.434 -22.740 1.00 98.06 89 ARG A CA 1
ATOM 640 C C . ARG A 1 89 ? 14.885 -1.227 -22.164 1.00 98.06 89 ARG A C 1
ATOM 642 O O . ARG A 1 89 ? 14.003 -2.031 -22.452 1.00 98.06 89 ARG A O 1
ATOM 649 N N . LEU A 1 90 ? 14.693 -0.178 -21.368 1.00 98.31 90 LEU A N 1
ATOM 650 C CA . LEU A 1 90 ? 13.442 0.092 -20.672 1.00 98.31 90 LEU A CA 1
ATOM 651 C C . LEU A 1 90 ? 13.275 1.599 -20.446 1.00 98.31 90 LEU A C 1
ATOM 653 O O . LEU A 1 90 ? 14.223 2.273 -20.035 1.00 98.31 90 LEU A O 1
ATOM 657 N N . LEU A 1 91 ? 12.067 2.109 -20.668 1.00 98.56 91 LEU A N 1
ATOM 658 C CA . LEU A 1 91 ? 11.607 3.337 -20.027 1.00 98.56 91 LEU A CA 1
ATOM 659 C C . LEU A 1 91 ? 10.938 2.942 -18.712 1.00 98.56 91 LEU A C 1
ATOM 661 O O . LEU A 1 91 ? 10.060 2.080 -18.709 1.00 98.56 91 LEU A O 1
ATOM 665 N N . LEU A 1 92 ? 11.355 3.549 -17.606 1.00 97.62 92 LEU A N 1
ATOM 666 C CA . LEU A 1 92 ? 10.739 3.357 -16.299 1.00 97.62 92 LEU A CA 1
ATOM 667 C C . LEU A 1 92 ? 10.070 4.661 -15.872 1.00 97.62 92 LEU A C 1
ATOM 669 O O . LEU A 1 92 ? 10.706 5.714 -15.863 1.00 97.62 92 LEU A O 1
ATOM 673 N N . ARG A 1 93 ? 8.804 4.552 -15.477 1.00 96.44 93 ARG A N 1
ATOM 674 C CA . ARG A 1 93 ? 8.066 5.565 -14.728 1.00 96.44 93 ARG A CA 1
ATOM 675 C C . ARG A 1 93 ? 7.793 5.036 -13.323 1.00 96.44 93 ARG A C 1
ATOM 677 O O . ARG A 1 93 ? 7.415 3.875 -13.184 1.00 96.44 93 ARG A O 1
ATOM 684 N N . VAL A 1 94 ? 7.957 5.859 -12.292 1.00 94.50 94 VAL A N 1
ATOM 685 C CA . VAL A 1 94 ? 7.630 5.487 -10.902 1.00 94.50 94 VAL A CA 1
ATOM 686 C C . VAL A 1 94 ? 6.603 6.460 -10.336 1.00 94.50 94 VAL A C 1
ATOM 688 O O . VAL A 1 94 ? 6.796 7.678 -10.346 1.00 94.50 94 VAL A O 1
ATOM 691 N N . HIS A 1 95 ? 5.495 5.928 -9.824 1.00 91.06 95 HIS A N 1
ATOM 692 C CA . HIS A 1 95 ? 4.477 6.734 -9.169 1.00 91.06 95 HIS A CA 1
ATOM 693 C C . HIS A 1 95 ? 4.924 7.144 -7.753 1.00 91.06 95 HIS A C 1
ATOM 695 O O . HIS A 1 95 ? 5.440 6.348 -6.964 1.00 91.06 95 HIS A O 1
ATOM 701 N N . ARG A 1 96 ? 4.703 8.416 -7.408 1.00 86.50 96 ARG A N 1
ATOM 702 C CA . ARG A 1 96 ? 5.163 9.041 -6.159 1.00 86.50 96 ARG A CA 1
ATOM 703 C C . ARG A 1 96 ? 4.189 8.762 -5.000 1.00 86.50 96 ARG A C 1
ATOM 705 O O . ARG A 1 96 ? 3.640 9.671 -4.394 1.00 86.50 96 ARG A O 1
ATOM 712 N N . SER A 1 97 ? 4.007 7.480 -4.669 1.00 77.31 97 SER A N 1
ATOM 713 C CA . SER A 1 97 ? 2.982 6.980 -3.721 1.00 77.31 97 SER A CA 1
ATOM 714 C C . SER A 1 97 ? 3.127 7.412 -2.245 1.00 77.31 97 SER A C 1
ATOM 716 O O . SER A 1 97 ? 2.339 6.997 -1.395 1.00 77.31 97 SER A O 1
ATOM 718 N N . ASN A 1 98 ? 4.148 8.196 -1.888 1.00 77.25 98 ASN A N 1
ATOM 719 C CA . ASN A 1 98 ? 4.428 8.600 -0.504 1.00 77.25 98 ASN A CA 1
ATOM 720 C C . ASN A 1 98 ? 4.880 10.061 -0.324 1.00 77.25 98 ASN A C 1
ATOM 722 O O . ASN A 1 98 ? 5.119 10.473 0.809 1.00 77.25 98 ASN A O 1
ATOM 726 N N . PHE A 1 99 ? 4.993 10.848 -1.396 1.00 82.56 99 PHE A N 1
ATOM 727 C CA . PHE A 1 99 ? 5.233 12.292 -1.321 1.00 82.56 99 PHE A CA 1
ATOM 728 C C . PHE A 1 99 ? 4.754 12.991 -2.594 1.00 82.56 99 PHE A C 1
ATOM 730 O O . PHE A 1 99 ? 4.655 12.382 -3.654 1.00 82.56 99 PHE A O 1
ATOM 737 N N . GLU A 1 100 ? 4.538 14.298 -2.512 1.00 82.81 100 GLU A N 1
ATOM 738 C CA . GLU A 1 100 ? 4.205 15.135 -3.662 1.00 82.81 100 GLU A CA 1
ATOM 739 C C . GLU A 1 100 ? 5.232 16.271 -3.790 1.00 82.81 100 GLU A C 1
ATOM 741 O O . GLU A 1 100 ? 5.827 16.695 -2.799 1.00 82.81 100 GLU A O 1
ATOM 746 N N . ILE A 1 101 ? 5.469 16.758 -5.012 1.00 83.81 101 ILE A N 1
ATOM 747 C CA . ILE A 1 101 ? 6.309 17.941 -5.250 1.00 83.81 101 ILE A CA 1
ATOM 748 C C . ILE A 1 101 ? 5.390 19.063 -5.730 1.00 83.81 101 ILE A C 1
ATOM 750 O O . ILE A 1 101 ? 4.786 18.950 -6.797 1.00 83.81 101 ILE A O 1
ATOM 754 N N . SER A 1 102 ? 5.307 20.141 -4.955 1.00 85.56 102 SER A N 1
ATOM 755 C CA . SER A 1 102 ? 4.486 21.318 -5.245 1.00 85.56 102 SER A CA 1
ATOM 756 C C . SER A 1 102 ? 5.323 22.498 -5.764 1.00 85.56 102 SER A C 1
ATOM 758 O O . SER A 1 102 ? 6.555 22.501 -5.698 1.00 85.56 102 SER A O 1
ATOM 760 N N . GLY A 1 103 ? 4.656 23.515 -6.319 1.00 89.75 103 GLY A N 1
ATOM 761 C CA . GLY A 1 103 ? 5.303 24.695 -6.902 1.00 89.75 103 GLY A CA 1
ATOM 762 C C . GLY A 1 103 ? 5.609 24.533 -8.394 1.00 89.75 103 GLY A C 1
ATOM 763 O O . GLY A 1 103 ? 4.752 24.113 -9.165 1.00 89.75 103 GLY A O 1
ATOM 764 N N . PHE A 1 104 ? 6.816 24.906 -8.830 1.00 90.25 104 PHE A N 1
ATOM 765 C CA . PHE A 1 104 ? 7.208 24.862 -10.246 1.00 90.25 104 PHE A CA 1
ATOM 766 C C . PHE A 1 104 ? 7.607 23.450 -10.690 1.00 90.25 104 PHE A C 1
ATOM 768 O O . PHE A 1 104 ? 8.795 23.165 -10.883 1.00 90.25 104 PHE A O 1
ATOM 775 N N . THR A 1 105 ? 6.614 22.583 -10.877 1.00 92.25 105 THR A N 1
ATOM 776 C CA . THR A 1 105 ? 6.805 21.196 -11.312 1.00 92.25 105 THR A CA 1
ATOM 777 C C . THR A 1 105 ? 6.357 20.934 -12.746 1.00 92.25 105 THR A C 1
ATOM 779 O O . THR A 1 105 ? 5.598 21.706 -13.329 1.00 92.25 105 THR A O 1
ATOM 782 N N . GLU A 1 106 ? 6.909 19.879 -13.346 1.00 94.56 106 GLU A N 1
ATOM 783 C CA . GLU A 1 106 ? 6.597 19.422 -14.704 1.00 94.56 106 GLU A CA 1
ATOM 784 C C . GLU A 1 106 ? 6.983 17.941 -14.828 1.00 94.56 106 GLU A C 1
ATOM 786 O O . GLU A 1 106 ? 8.084 17.553 -14.431 1.00 94.56 106 GLU A O 1
ATOM 791 N N . GLN A 1 107 ? 6.081 17.115 -15.352 1.00 93.88 107 GLN A N 1
ATOM 792 C CA . GLN A 1 107 ? 6.278 15.683 -15.587 1.00 93.88 107 GLN A CA 1
ATOM 793 C C . GLN A 1 107 ? 5.598 15.348 -16.924 1.00 93.88 107 GLN A C 1
ATOM 795 O O . GLN A 1 107 ? 4.522 15.899 -17.177 1.00 93.88 107 GLN A O 1
ATOM 800 N N . PRO A 1 108 ? 6.172 14.489 -17.788 1.00 95.31 108 PRO A N 1
ATOM 801 C CA . PRO A 1 108 ? 5.472 14.047 -18.989 1.00 95.31 108 PRO A CA 1
ATOM 802 C C . PRO A 1 108 ? 4.198 13.275 -18.628 1.00 95.31 108 PRO A C 1
ATOM 804 O O . PRO A 1 108 ? 4.161 12.512 -17.655 1.00 95.31 108 PRO A O 1
ATOM 807 N N . SER A 1 109 ? 3.166 13.450 -19.448 1.00 95.50 109 SER A N 1
ATOM 808 C CA . SER A 1 109 ? 1.940 12.651 -19.387 1.00 95.50 109 SER A CA 1
ATOM 809 C C . SER A 1 109 ? 2.222 11.168 -19.658 1.00 95.50 109 SER A C 1
ATOM 811 O O . SER A 1 109 ? 3.289 10.790 -20.161 1.00 95.50 109 SER A O 1
ATOM 813 N N . LEU A 1 110 ? 1.274 10.295 -19.305 1.00 95.62 110 LEU A N 1
ATOM 814 C CA . LEU A 1 110 ? 1.446 8.862 -19.550 1.00 95.62 110 LEU A CA 1
ATOM 815 C C . LEU A 1 110 ? 1.415 8.567 -21.056 1.00 95.62 110 LEU A C 1
ATOM 817 O O . LEU A 1 110 ? 2.224 7.796 -21.564 1.00 95.62 110 LEU A O 1
ATOM 821 N N . GLU A 1 111 ? 0.538 9.262 -21.772 1.00 96.81 111 GLU A N 1
ATOM 822 C CA . GLU A 1 111 ? 0.332 9.193 -23.211 1.00 96.81 111 GLU A CA 1
ATOM 823 C C . GLU A 1 111 ? 1.590 9.606 -23.989 1.00 96.81 111 GLU A C 1
ATOM 825 O O . GLU A 1 111 ? 1.955 8.948 -24.967 1.00 96.81 111 GLU A O 1
ATOM 830 N N . GLU A 1 112 ? 2.303 10.649 -23.546 1.00 98.12 112 GLU A N 1
ATOM 831 C CA . GLU A 1 112 ? 3.592 11.052 -24.126 1.00 98.12 112 GLU A CA 1
ATOM 832 C C . GLU A 1 112 ? 4.664 9.967 -23.962 1.00 98.12 112 GLU A C 1
ATOM 834 O O . GLU A 1 112 ? 5.382 9.666 -24.921 1.00 98.12 112 GLU A O 1
ATOM 839 N N . LEU A 1 113 ? 4.760 9.353 -22.775 1.00 98.19 113 LEU A N 1
ATOM 840 C CA . LEU A 1 113 ? 5.725 8.282 -22.506 1.00 98.19 113 LEU A CA 1
ATOM 841 C C . LEU A 1 113 ? 5.400 7.007 -23.289 1.00 98.19 113 LEU A C 1
ATOM 843 O O . LEU A 1 113 ? 6.304 6.442 -23.902 1.00 98.19 113 LEU A O 1
ATOM 847 N N . VAL A 1 114 ? 4.131 6.587 -23.345 1.00 98.25 114 VAL A N 1
ATOM 848 C CA . VAL A 1 114 ? 3.682 5.448 -24.168 1.00 98.25 114 VAL A CA 1
ATOM 849 C C . VAL A 1 114 ? 3.962 5.713 -25.652 1.00 98.25 114 VAL A C 1
ATOM 851 O O . VAL A 1 114 ? 4.485 4.852 -26.362 1.00 98.25 114 VAL A O 1
ATOM 854 N N . THR A 1 115 ? 3.680 6.928 -26.132 1.00 98.38 115 THR A N 1
ATOM 855 C CA . THR A 1 115 ? 3.948 7.322 -27.525 1.00 98.38 115 THR A CA 1
ATOM 856 C C . THR A 1 115 ? 5.444 7.288 -27.843 1.00 98.38 115 THR A C 1
ATOM 858 O O . THR A 1 115 ? 5.833 6.821 -28.917 1.00 98.38 115 THR A O 1
ATOM 861 N N . LEU A 1 116 ? 6.303 7.749 -26.926 1.00 98.31 116 LEU A N 1
ATOM 862 C CA . LEU A 1 116 ? 7.759 7.673 -27.072 1.00 98.31 116 LEU A CA 1
ATOM 863 C C . LEU A 1 116 ? 8.254 6.218 -27.059 1.00 98.31 116 LEU A C 1
ATOM 865 O O . LEU A 1 116 ? 9.000 5.832 -27.960 1.00 98.31 116 LEU A O 1
ATOM 869 N N . ALA A 1 117 ? 7.809 5.418 -26.085 1.00 98.06 117 ALA A N 1
ATOM 870 C CA . ALA A 1 117 ? 8.139 4.001 -25.921 1.00 98.06 117 ALA A CA 1
ATOM 871 C C . ALA A 1 117 ? 7.858 3.208 -27.204 1.00 98.06 117 ALA A C 1
ATOM 873 O O . ALA A 1 117 ? 8.755 2.593 -27.788 1.00 98.06 117 ALA A O 1
ATOM 874 N N . HIS A 1 118 ? 6.631 3.319 -27.719 1.00 96.88 118 HIS A N 1
ATOM 875 C CA . HIS A 1 118 ? 6.215 2.664 -28.955 1.00 96.88 118 HIS A CA 1
ATOM 876 C C . HIS A 1 118 ? 6.959 3.191 -30.189 1.00 96.88 118 HIS A C 1
ATOM 878 O O . HIS A 1 118 ? 7.421 2.382 -30.995 1.00 96.88 118 HIS A O 1
ATOM 884 N N . ARG A 1 119 ? 7.149 4.515 -30.326 1.00 97.62 119 ARG A N 1
ATOM 885 C CA . ARG A 1 119 ? 7.905 5.117 -31.445 1.00 97.62 119 ARG A CA 1
ATOM 886 C C . ARG A 1 119 ? 9.360 4.646 -31.491 1.00 97.62 119 ARG A C 1
ATOM 888 O O . ARG A 1 119 ? 9.918 4.499 -32.574 1.00 97.62 119 ARG A O 1
ATOM 895 N N . ARG A 1 120 ? 9.978 4.438 -30.327 1.00 97.25 120 ARG A N 1
ATOM 896 C CA . ARG A 1 120 ? 11.383 4.025 -30.183 1.00 97.25 120 ARG A CA 1
ATOM 897 C C . ARG A 1 120 ? 11.555 2.510 -30.014 1.00 97.25 120 ARG A C 1
ATOM 899 O O . ARG A 1 120 ? 12.685 2.040 -29.973 1.00 97.25 120 ARG A O 1
ATOM 906 N N . ASN A 1 121 ? 10.455 1.752 -29.970 1.00 96.12 121 ASN A N 1
ATOM 907 C CA . ASN A 1 121 ? 10.408 0.303 -29.748 1.00 96.12 121 ASN A CA 1
ATOM 908 C C . ASN A 1 121 ? 11.160 -0.153 -28.474 1.00 96.12 121 ASN A C 1
ATOM 910 O O . ASN A 1 121 ? 11.789 -1.211 -28.451 1.00 96.12 121 ASN A O 1
ATOM 914 N N . VAL A 1 122 ? 11.066 0.649 -27.409 1.00 97.88 122 VAL A N 1
ATOM 915 C CA . VAL A 1 122 ? 11.590 0.357 -26.065 1.00 97.88 122 VAL A CA 1
ATOM 916 C C . VAL A 1 122 ? 10.391 0.196 -25.127 1.00 97.88 122 VAL A C 1
ATOM 918 O O . VAL A 1 122 ? 9.563 1.104 -25.108 1.00 97.88 122 VAL A O 1
ATOM 921 N N . PRO A 1 123 ? 10.254 -0.908 -24.367 1.00 98.12 123 PRO A N 1
ATOM 922 C CA . PRO A 1 123 ? 9.111 -1.091 -23.475 1.00 98.12 123 PRO A CA 1
ATOM 923 C C . PRO A 1 123 ? 9.013 -0.008 -22.393 1.00 98.12 123 PRO A C 1
ATOM 925 O O . PRO A 1 123 ? 10.038 0.422 -21.854 1.00 98.12 123 PRO A O 1
ATOM 928 N N . LEU A 1 124 ? 7.787 0.374 -22.036 1.00 98.62 124 LEU A N 1
ATOM 929 C CA . LEU A 1 124 ? 7.478 1.202 -20.871 1.00 98.62 124 LEU A CA 1
ATOM 930 C C . LEU A 1 124 ? 7.024 0.329 -19.697 1.00 98.62 124 LEU A C 1
ATOM 932 O O . LEU A 1 124 ? 6.027 -0.389 -19.786 1.00 98.62 124 LEU A O 1
ATOM 936 N N . MET A 1 125 ? 7.732 0.443 -18.579 1.00 98.25 125 MET A N 1
ATOM 937 C CA . MET A 1 125 ? 7.311 -0.077 -17.284 1.00 98.25 125 MET A CA 1
ATOM 938 C C . MET A 1 125 ? 6.847 1.076 -16.389 1.00 98.25 125 MET A C 1
ATOM 940 O O . MET A 1 125 ? 7.557 2.071 -16.255 1.00 98.25 125 MET A O 1
ATOM 944 N N . GLU A 1 126 ? 5.697 0.921 -15.736 1.00 97.62 126 GLU A N 1
ATOM 945 C CA . GLU A 1 126 ? 5.251 1.805 -14.656 1.00 97.62 126 GLU A CA 1
ATOM 946 C C . GLU A 1 126 ? 5.258 1.052 -13.322 1.00 97.62 126 GLU A C 1
ATOM 948 O O . GLU A 1 126 ? 4.513 0.088 -13.134 1.00 97.62 126 GLU A O 1
ATOM 953 N N . ASP A 1 127 ? 6.080 1.502 -12.373 1.00 96.00 127 ASP A N 1
ATOM 954 C CA . ASP A 1 127 ? 5.921 1.110 -10.977 1.00 96.00 127 ASP A CA 1
ATOM 955 C C . ASP A 1 127 ? 4.860 1.996 -10.323 1.00 96.00 127 ASP A C 1
ATOM 957 O O . ASP A 1 127 ? 5.138 3.092 -9.835 1.00 96.00 127 ASP A O 1
ATOM 961 N N . LEU A 1 128 ? 3.615 1.523 -10.364 1.00 94.12 128 LEU A N 1
ATOM 962 C CA . LEU A 1 128 ? 2.461 2.202 -9.783 1.00 94.12 128 LEU A CA 1
ATOM 963 C C . LEU A 1 128 ? 2.521 2.163 -8.252 1.00 94.12 128 LEU A C 1
ATOM 965 O O . LEU A 1 128 ? 2.125 3.105 -7.570 1.00 94.12 128 LEU A O 1
ATOM 969 N N . GLY A 1 129 ? 3.000 1.048 -7.696 1.00 91.25 129 GLY A N 1
ATOM 970 C CA . GLY A 1 129 ? 3.182 0.852 -6.263 1.00 91.25 129 GLY A CA 1
ATOM 971 C C . GLY A 1 129 ? 1.891 0.723 -5.445 1.00 91.25 129 GLY A C 1
ATOM 972 O O . GLY A 1 129 ? 1.809 -0.196 -4.638 1.00 91.25 129 GLY A O 1
ATOM 973 N N . SER A 1 130 ? 0.893 1.598 -5.609 1.00 90.19 130 SER A N 1
ATOM 974 C CA . SER A 1 130 ? -0.302 1.692 -4.748 1.00 90.19 130 SER A CA 1
ATOM 975 C C . SER A 1 130 ? -1.313 0.554 -4.932 1.00 90.19 130 SER A C 1
ATOM 977 O O . SER A 1 130 ? -2.001 0.186 -3.979 1.00 90.19 130 SER A O 1
ATOM 979 N N . GLY A 1 131 ? -1.379 -0.045 -6.124 1.00 92.69 131 GLY A N 1
ATOM 980 C CA . GLY A 1 131 ? -2.258 -1.184 -6.413 1.00 92.69 131 GLY A CA 1
ATOM 981 C C . GLY A 1 131 ? -3.741 -0.840 -6.503 1.00 92.69 131 GLY A C 1
ATOM 982 O O . GLY A 1 131 ? -4.576 -1.710 -6.264 1.00 92.69 131 GLY A O 1
ATOM 983 N N . ALA A 1 132 ? -4.074 0.405 -6.853 1.00 93.06 132 ALA A N 1
ATOM 984 C CA . ALA A 1 132 ? -5.444 0.848 -7.089 1.00 93.06 132 ALA A CA 1
ATOM 985 C C . ALA A 1 132 ? -6.101 0.078 -8.255 1.00 93.06 132 ALA A C 1
ATOM 987 O O . ALA A 1 132 ? -5.974 0.441 -9.423 1.00 93.06 132 ALA A O 1
ATOM 988 N N . LEU A 1 133 ? -6.799 -1.017 -7.939 1.00 93.62 133 LEU A N 1
ATOM 989 C CA . LEU A 1 133 ? -7.645 -1.759 -8.885 1.00 93.62 133 LEU A CA 1
ATOM 990 C C . LEU A 1 133 ? -9.122 -1.330 -8.793 1.00 93.62 133 LEU A C 1
ATOM 992 O O . LEU A 1 133 ? -9.888 -1.500 -9.738 1.00 93.62 133 LEU A O 1
ATOM 996 N N . PHE A 1 134 ? -9.520 -0.784 -7.642 1.00 91.75 134 PHE A N 1
ATOM 997 C CA . PHE A 1 134 ? -10.826 -0.178 -7.404 1.00 91.75 134 PHE A CA 1
ATOM 998 C C . PHE A 1 134 ? -10.853 1.265 -7.931 1.00 91.75 134 PHE A C 1
ATOM 1000 O O . PHE A 1 134 ? -9.857 1.977 -7.820 1.00 91.75 134 PHE A O 1
ATOM 1007 N N . ASP A 1 135 ? -11.992 1.718 -8.464 1.00 90.56 135 ASP A N 1
ATOM 1008 C CA . ASP A 1 135 ? -12.141 3.102 -8.924 1.00 90.56 135 ASP A CA 1
ATOM 1009 C C . ASP A 1 135 ? -12.323 4.057 -7.736 1.00 90.56 135 ASP A C 1
ATOM 1011 O O . ASP A 1 135 ? -13.431 4.273 -7.235 1.00 90.56 135 ASP A O 1
ATOM 1015 N N . LEU A 1 136 ? -11.218 4.654 -7.299 1.00 90.31 136 LEU A N 1
ATOM 1016 C CA . LEU A 1 136 ? -11.161 5.574 -6.164 1.00 90.31 136 LEU A CA 1
ATOM 1017 C C . LEU A 1 136 ? -11.996 6.855 -6.384 1.00 90.31 136 LEU A C 1
ATOM 1019 O O . LEU A 1 136 ? -12.464 7.456 -5.414 1.00 90.31 136 LEU A O 1
ATOM 1023 N N . ARG A 1 137 ? -12.306 7.225 -7.637 1.00 90.81 137 ARG A N 1
ATOM 1024 C CA . ARG A 1 137 ? -13.194 8.364 -7.949 1.00 90.81 137 ARG A CA 1
ATOM 1025 C C . ARG A 1 137 ? -14.608 8.130 -7.425 1.00 90.81 137 ARG A C 1
ATOM 1027 O O . ARG A 1 137 ? -15.283 9.083 -7.044 1.00 90.81 137 ARG A O 1
ATOM 1034 N N . SER A 1 138 ? -15.037 6.867 -7.332 1.00 91.00 138 SER A N 1
ATOM 1035 C CA . SER A 1 138 ? -16.347 6.491 -6.780 1.00 91.00 138 SER A CA 1
ATOM 1036 C C . SER A 1 138 ? -16.497 6.765 -5.277 1.00 91.00 138 SER A C 1
ATOM 1038 O O . SER A 1 138 ? -17.624 6.857 -4.794 1.00 91.00 138 SER A O 1
ATOM 1040 N N . VAL A 1 139 ? -15.384 6.946 -4.552 1.00 90.00 139 VAL A N 1
ATOM 1041 C CA . VAL A 1 139 ? -15.349 7.360 -3.135 1.00 90.00 139 VAL A CA 1
ATOM 1042 C C . VAL A 1 139 ? -14.842 8.800 -2.953 1.00 90.00 139 VAL A C 1
ATOM 1044 O O . VAL A 1 139 ? -14.534 9.212 -1.841 1.00 90.00 139 VAL A O 1
ATOM 1047 N N . GLY A 1 140 ? -14.788 9.592 -4.032 1.00 87.81 140 GLY A N 1
ATOM 1048 C CA . GLY A 1 140 ? -14.436 11.018 -3.994 1.00 87.81 140 GLY A CA 1
ATOM 1049 C C . GLY A 1 140 ? -12.942 11.338 -4.111 1.00 87.81 140 GLY A C 1
ATOM 1050 O O . GLY A 1 140 ? -12.566 12.503 -4.013 1.00 87.81 140 GLY A O 1
ATOM 1051 N N . VAL A 1 141 ? -12.090 10.342 -4.354 1.00 87.06 141 VAL A N 1
ATOM 1052 C CA . VAL A 1 141 ? -10.633 10.513 -4.463 1.00 87.06 141 VAL A CA 1
ATOM 1053 C C . VAL A 1 141 ? -10.240 10.808 -5.906 1.00 87.06 141 VAL A C 1
ATOM 1055 O O . VAL A 1 141 ? -10.715 10.160 -6.838 1.00 87.06 141 VAL A O 1
ATOM 1058 N N . GLN A 1 142 ? -9.345 11.771 -6.103 1.00 84.31 142 GLN A N 1
ATOM 1059 C CA . GLN A 1 142 ? -8.840 12.167 -7.419 1.00 84.31 142 GLN A CA 1
ATOM 1060 C C . GLN A 1 142 ? -7.307 12.182 -7.425 1.00 84.31 142 GLN A C 1
ATOM 1062 O O . GLN A 1 142 ? -6.682 12.219 -6.370 1.00 84.31 142 GLN A O 1
ATOM 1067 N N . GLY A 1 143 ? -6.703 12.139 -8.614 1.00 80.75 143 GLY A N 1
ATOM 1068 C CA . GLY A 1 143 ? -5.246 12.216 -8.801 1.00 80.75 143 GLY A CA 1
ATOM 1069 C C . GLY A 1 143 ? -4.475 10.900 -8.622 1.00 80.75 143 GLY A C 1
ATOM 1070 O O . GLY A 1 143 ? -3.378 10.783 -9.160 1.00 80.75 143 GLY A O 1
ATOM 1071 N N . GLU A 1 144 ? -5.050 9.902 -7.948 1.00 85.81 144 GLU A N 1
ATOM 1072 C CA . GLU A 1 144 ? -4.443 8.574 -7.781 1.00 85.81 144 GLU A CA 1
ATOM 1073 C C . GLU A 1 144 ? -4.643 7.704 -9.047 1.00 85.81 144 GLU A C 1
ATOM 1075 O O . GLU A 1 144 ? -5.791 7.476 -9.444 1.00 85.81 144 GLU A O 1
ATOM 1080 N N . PRO A 1 145 ? -3.570 7.219 -9.705 1.00 88.31 145 PRO A N 1
ATOM 1081 C CA . PRO A 1 145 ? -3.672 6.422 -10.929 1.00 88.31 145 PRO A CA 1
ATOM 1082 C C . PRO A 1 145 ? -4.082 4.962 -10.665 1.00 88.31 145 PRO A C 1
ATOM 1084 O O . PRO A 1 145 ? -3.541 4.296 -9.783 1.00 88.31 145 PRO A O 1
ATOM 1087 N N . GLY A 1 146 ? -5.012 4.435 -11.469 1.00 93.06 146 GLY A N 1
ATOM 1088 C CA . GLY A 1 146 ? -5.446 3.039 -11.401 1.00 93.06 146 GLY A CA 1
ATOM 1089 C C . GLY A 1 146 ? -4.601 2.080 -12.249 1.00 93.06 146 GLY A C 1
ATOM 1090 O O . GLY A 1 146 ? -4.193 2.406 -13.362 1.00 93.06 146 GLY A O 1
ATOM 1091 N N . VAL A 1 147 ? -4.433 0.835 -11.786 1.00 95.69 147 VAL A N 1
ATOM 1092 C CA . VAL A 1 147 ? -3.741 -0.250 -12.523 1.00 95.69 147 VAL A CA 1
ATOM 1093 C C . VAL A 1 147 ? -4.345 -0.458 -13.916 1.00 95.69 147 VAL A C 1
ATOM 1095 O O . VAL A 1 147 ? -3.624 -0.669 -14.891 1.00 95.69 147 VAL A O 1
ATOM 1098 N N . LEU A 1 148 ? -5.678 -0.408 -14.016 1.00 94.12 148 LEU A N 1
ATOM 1099 C CA . LEU A 1 148 ? -6.381 -0.558 -15.291 1.00 94.12 148 LEU A CA 1
ATOM 1100 C C . LEU A 1 148 ? -6.233 0.677 -16.182 1.00 94.12 148 LEU A C 1
ATOM 1102 O O . LEU A 1 148 ? -6.161 0.516 -17.395 1.00 94.12 148 LEU A O 1
ATOM 1106 N N . ASP A 1 149 ? -6.151 1.880 -15.609 1.00 94.00 149 ASP A N 1
ATOM 1107 C CA . ASP A 1 149 ? -5.945 3.108 -16.382 1.00 94.00 149 ASP A CA 1
ATOM 1108 C C . ASP A 1 149 ? -4.568 3.067 -17.071 1.00 94.00 149 ASP A C 1
ATOM 1110 O O . ASP A 1 149 ? -4.486 3.271 -18.282 1.00 94.00 149 ASP A O 1
ATOM 1114 N N . SER A 1 150 ? -3.511 2.671 -16.349 1.00 96.06 150 SER A N 1
ATOM 1115 C CA . SER A 1 150 ? -2.164 2.482 -16.911 1.00 96.06 150 SER A CA 1
ATOM 1116 C C . SER A 1 150 ? -2.113 1.428 -18.023 1.00 96.06 150 SER A C 1
ATOM 1118 O O . SER A 1 150 ? -1.515 1.652 -19.079 1.00 96.06 150 SER A O 1
ATOM 1120 N N . LEU A 1 151 ? -2.769 0.278 -17.826 1.00 95.94 151 LEU A N 1
ATOM 1121 C CA . LEU A 1 151 ? -2.828 -0.781 -18.841 1.00 95.94 151 LEU A CA 1
ATOM 1122 C C . LEU A 1 151 ? -3.625 -0.348 -20.084 1.00 95.94 151 LEU A C 1
ATOM 1124 O O . LEU A 1 151 ? -3.200 -0.630 -21.203 1.00 95.94 151 LEU A O 1
ATOM 1128 N N . HIS A 1 152 ? -4.745 0.365 -19.916 1.00 94.94 152 HIS A N 1
ATOM 1129 C CA . HIS A 1 152 ? -5.532 0.898 -21.034 1.00 94.94 152 HIS A CA 1
ATOM 1130 C C . HIS A 1 152 ? -4.814 2.029 -21.784 1.00 94.94 152 HIS A C 1
ATOM 1132 O O . HIS A 1 152 ? -4.962 2.127 -23.001 1.00 94.94 152 HIS A O 1
ATOM 1138 N N . ALA A 1 153 ? -4.009 2.843 -21.093 1.00 95.56 153 ALA A N 1
ATOM 1139 C CA . ALA A 1 153 ? -3.168 3.867 -21.714 1.00 95.56 153 ALA A CA 1
ATOM 1140 C C . ALA A 1 153 ? -2.054 3.277 -22.600 1.00 95.56 153 ALA A C 1
ATOM 1142 O O . ALA A 1 153 ? -1.501 3.990 -23.434 1.00 95.56 153 ALA A O 1
ATOM 1143 N N . GLY A 1 154 ? -1.746 1.981 -22.457 1.00 96.44 154 GLY A N 1
ATOM 1144 C CA . GLY A 1 154 ? -0.782 1.261 -23.290 1.00 96.44 154 GLY A CA 1
ATOM 1145 C C . GLY A 1 154 ? 0.590 1.045 -22.650 1.00 96.44 154 GLY A C 1
ATOM 1146 O O . GLY A 1 154 ? 1.556 0.833 -23.378 1.00 96.44 154 GLY A O 1
ATOM 1147 N N . VAL A 1 155 ? 0.695 1.089 -21.317 1.00 97.94 155 VAL A N 1
ATOM 1148 C CA . VAL A 1 155 ? 1.915 0.685 -20.597 1.00 97.94 155 VAL A CA 1
ATOM 1149 C C . VAL A 1 155 ? 2.192 -0.807 -20.828 1.00 97.94 155 VAL A C 1
ATOM 1151 O O . VAL A 1 155 ? 1.304 -1.645 -20.666 1.00 97.94 155 VAL A O 1
ATOM 1154 N N . ASP A 1 156 ? 3.431 -1.165 -21.185 1.00 98.38 156 ASP A N 1
ATOM 1155 C CA . ASP A 1 156 ? 3.792 -2.553 -21.495 1.00 98.38 156 ASP A CA 1
ATOM 1156 C C . ASP A 1 156 ? 3.808 -3.461 -20.247 1.00 98.38 156 ASP A C 1
ATOM 1158 O O . ASP A 1 156 ? 3.485 -4.650 -20.355 1.00 98.38 156 ASP A O 1
ATOM 1162 N N . VAL A 1 157 ? 4.202 -2.922 -19.082 1.00 98.50 157 VAL A N 1
ATOM 1163 C CA . VAL A 1 157 ? 4.277 -3.613 -17.777 1.00 98.50 157 VAL A CA 1
ATOM 1164 C C . VAL A 1 157 ? 3.940 -2.657 -16.624 1.00 98.50 157 VAL A C 1
ATOM 1166 O O . VAL A 1 157 ? 4.567 -1.614 -16.490 1.00 98.50 157 VAL A O 1
ATOM 1169 N N . VAL A 1 158 ? 3.027 -3.044 -15.734 1.00 98.50 158 VAL A N 1
ATOM 1170 C CA . VAL A 1 158 ? 2.695 -2.318 -14.496 1.00 98.50 158 VAL A CA 1
ATOM 1171 C C . VAL A 1 158 ? 3.041 -3.177 -13.275 1.00 98.50 158 VAL A C 1
ATOM 1173 O O . VAL A 1 158 ? 2.640 -4.345 -13.215 1.00 98.50 158 VAL A O 1
ATOM 1176 N N . THR A 1 159 ? 3.753 -2.609 -12.293 1.00 98.19 159 THR A N 1
ATOM 1177 C CA . THR A 1 159 ? 4.046 -3.252 -10.995 1.00 98.19 159 THR A CA 1
ATOM 1178 C C . THR A 1 159 ? 3.341 -2.559 -9.831 1.00 98.19 159 THR A C 1
ATOM 1180 O O . THR A 1 159 ? 3.231 -1.333 -9.795 1.00 98.19 159 THR A O 1
ATOM 1183 N N . TYR A 1 160 ? 2.785 -3.346 -8.904 1.00 97.06 160 TYR A N 1
ATOM 1184 C CA . TYR A 1 160 ? 2.022 -2.823 -7.765 1.00 97.06 160 TYR A CA 1
ATOM 1185 C C . TYR A 1 160 ? 1.943 -3.774 -6.557 1.00 97.06 160 TYR A C 1
ATOM 1187 O O . TYR A 1 160 ? 2.055 -4.996 -6.686 1.00 97.06 160 TYR A O 1
ATOM 1195 N N . SER A 1 161 ? 1.711 -3.203 -5.367 1.00 95.31 161 SER A N 1
ATOM 1196 C CA . SER A 1 161 ? 1.471 -3.947 -4.119 1.00 95.31 161 SER A CA 1
ATOM 1197 C C . SER A 1 161 ? 0.075 -4.576 -4.057 1.00 95.31 161 SER A C 1
ATOM 1199 O O . SER A 1 161 ? -0.912 -3.970 -4.473 1.00 95.31 161 SER A O 1
ATOM 1201 N N . GLY A 1 162 ? -0.017 -5.759 -3.444 1.00 95.75 162 GLY A N 1
ATOM 1202 C CA . GLY A 1 162 ? -1.284 -6.419 -3.107 1.00 95.75 162 GLY A CA 1
ATOM 1203 C C . GLY A 1 162 ? -1.902 -5.991 -1.768 1.00 95.75 162 GLY A C 1
ATOM 1204 O O . GLY A 1 162 ? -3.107 -6.123 -1.584 1.00 95.75 162 GLY A O 1
ATOM 1205 N N . ASP A 1 163 ? -1.100 -5.430 -0.865 1.00 93.19 163 ASP A N 1
ATOM 1206 C CA . ASP A 1 163 ? -1.422 -5.079 0.529 1.00 93.19 163 ASP A CA 1
ATOM 1207 C C . ASP A 1 163 ? -1.762 -3.599 0.761 1.00 93.19 163 ASP A C 1
ATOM 1209 O O . ASP A 1 163 ? -2.045 -3.186 1.884 1.00 93.19 163 ASP A O 1
ATOM 1213 N N . LYS A 1 164 ? -1.740 -2.795 -0.304 1.00 92.12 164 LYS A N 1
ATOM 1214 C CA . LYS A 1 164 ? -2.125 -1.380 -0.285 1.00 92.12 164 LYS A CA 1
ATOM 1215 C C . LYS A 1 164 ? -3.586 -1.220 -0.734 1.00 92.12 164 LYS A C 1
ATOM 1217 O O . LYS A 1 164 ? -4.482 -1.811 -0.137 1.00 92.12 164 LYS A O 1
ATOM 1222 N N . LEU A 1 165 ? -3.851 -0.466 -1.803 1.00 92.81 165 LEU A N 1
ATOM 1223 C CA . LEU A 1 165 ? -5.212 -0.135 -2.250 1.00 92.81 165 LEU A CA 1
ATOM 1224 C C . LEU A 1 165 ? -5.947 -1.320 -2.896 1.00 92.81 165 LEU A C 1
ATOM 1226 O O . LEU A 1 165 ? -7.169 -1.278 -3.021 1.00 92.81 165 LEU A O 1
ATOM 1230 N N . LEU A 1 166 ? -5.238 -2.407 -3.229 1.00 95.06 166 LEU A N 1
ATOM 1231 C CA . LEU A 1 166 ? -5.870 -3.677 -3.588 1.00 95.06 166 LEU A CA 1
ATOM 1232 C C . LEU A 1 166 ? -6.590 -4.316 -2.380 1.00 95.06 166 LEU A C 1
ATOM 1234 O O . LEU A 1 166 ? -7.626 -4.952 -2.568 1.00 95.06 166 LEU A O 1
ATOM 1238 N N . GLY A 1 167 ? -6.088 -4.121 -1.153 1.00 93.50 167 GLY A N 1
ATOM 1239 C CA . GLY A 1 167 ? -6.689 -4.632 0.087 1.00 93.50 167 GLY A CA 1
ATOM 1240 C C . GLY A 1 167 ? -6.538 -6.144 0.319 1.00 93.50 167 GLY A C 1
ATOM 1241 O O . GLY A 1 167 ? -7.364 -6.739 1.011 1.00 93.50 167 GLY A O 1
ATOM 1242 N N . GLY A 1 168 ? -5.530 -6.774 -0.288 1.00 93.81 168 GLY A N 1
ATOM 1243 C CA . GLY A 1 168 ? -5.183 -8.188 -0.121 1.00 93.81 168 GLY A CA 1
ATOM 1244 C C . GLY A 1 168 ? -3.965 -8.419 0.791 1.00 93.81 168 GLY A C 1
ATOM 1245 O O . GLY A 1 168 ? -3.616 -7.555 1.594 1.00 93.81 168 GLY A O 1
ATOM 1246 N N . PRO A 1 169 ? -3.312 -9.594 0.704 1.00 92.56 169 PRO A N 1
ATOM 1247 C CA . PRO A 1 169 ? -2.075 -9.887 1.430 1.00 92.56 169 PRO A CA 1
ATOM 1248 C C . PRO A 1 169 ? -0.854 -9.204 0.789 1.00 92.56 169 PRO A C 1
ATOM 1250 O O . PRO A 1 169 ? -0.914 -8.745 -0.355 1.00 92.56 169 PRO A O 1
ATOM 1253 N N . GLN A 1 170 ? 0.289 -9.217 1.491 1.00 95.12 170 GLN A N 1
ATOM 1254 C CA . GLN A 1 170 ? 1.561 -8.752 0.927 1.00 95.12 170 GLN A CA 1
ATOM 1255 C C . GLN A 1 170 ? 1.902 -9.555 -0.333 1.00 95.12 170 GLN A C 1
ATOM 1257 O O . GLN A 1 170 ? 2.128 -10.762 -0.285 1.00 95.12 170 GLN A O 1
ATOM 1262 N N . ALA A 1 171 ? 1.949 -8.860 -1.464 1.00 96.38 171 ALA A N 1
ATOM 1263 C CA . ALA A 1 171 ? 2.292 -9.413 -2.762 1.00 96.38 171 ALA A CA 1
ATOM 1264 C C . ALA A 1 171 ? 2.814 -8.297 -3.674 1.00 96.38 171 ALA A C 1
ATOM 1266 O O . ALA A 1 171 ? 2.489 -7.126 -3.491 1.00 96.38 171 ALA A O 1
ATOM 1267 N N . GLY A 1 172 ? 3.629 -8.657 -4.658 1.00 98.00 172 GLY A N 1
ATOM 1268 C CA . GLY A 1 172 ? 3.964 -7.824 -5.806 1.00 98.00 172 GLY A CA 1
ATOM 1269 C C . GLY A 1 172 ? 3.319 -8.425 -7.037 1.00 98.00 172 GLY A C 1
ATOM 1270 O O . GLY A 1 172 ? 3.618 -9.568 -7.389 1.00 98.00 172 GLY A O 1
ATOM 1271 N N . LEU A 1 173 ? 2.427 -7.681 -7.675 1.00 98.56 173 LEU A N 1
ATOM 1272 C CA . LEU A 1 173 ? 1.788 -8.085 -8.915 1.00 98.56 173 LEU A CA 1
ATOM 1273 C C . LEU A 1 173 ? 2.520 -7.424 -10.082 1.00 98.56 173 LEU A C 1
ATOM 1275 O O . LEU A 1 173 ? 2.861 -6.245 -10.023 1.00 98.56 173 LEU A O 1
ATOM 1279 N N . ILE A 1 174 ? 2.762 -8.201 -11.134 1.00 98.62 174 ILE A N 1
ATOM 1280 C CA . ILE A 1 174 ? 3.311 -7.734 -12.408 1.00 98.62 174 ILE A CA 1
ATOM 1281 C C . ILE A 1 174 ? 2.260 -8.052 -13.464 1.00 98.62 174 ILE A C 1
ATOM 1283 O O . ILE A 1 174 ? 2.055 -9.231 -13.765 1.00 98.62 174 ILE A O 1
ATOM 1287 N N . SER A 1 175 ? 1.612 -7.030 -14.017 1.00 98.50 175 SER A N 1
ATOM 1288 C CA . SER A 1 175 ? 0.568 -7.165 -15.040 1.00 98.50 175 SER A CA 1
ATOM 1289 C C . SER A 1 175 ? 0.973 -6.418 -16.303 1.00 98.50 175 SER A C 1
ATOM 1291 O O . SER A 1 175 ? 1.476 -5.304 -16.224 1.00 98.50 175 SER A O 1
ATOM 1293 N N . GLY A 1 176 ? 0.768 -7.0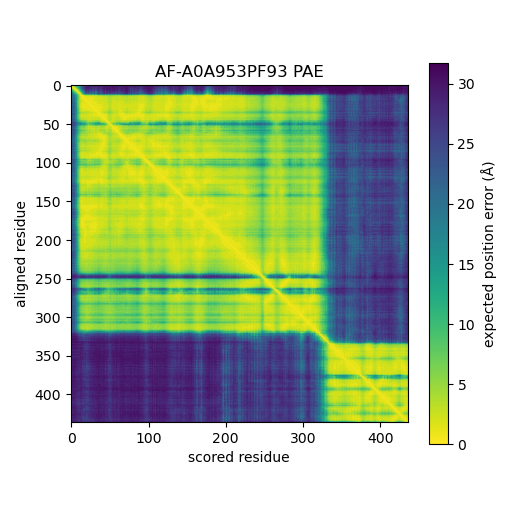08 -17.476 1.00 97.75 176 GLY A N 1
ATOM 1294 C CA . GLY A 1 176 ? 1.146 -6.370 -18.737 1.00 97.75 176 GLY A CA 1
ATOM 1295 C C . GLY A 1 176 ? 1.189 -7.351 -19.895 1.00 97.75 176 GLY A C 1
ATOM 1296 O O . GLY A 1 176 ? 0.571 -8.416 -19.843 1.00 97.75 176 GLY A O 1
ATOM 1297 N N . ARG A 1 177 ? 1.935 -7.014 -20.945 1.00 97.56 177 ARG A N 1
ATOM 1298 C CA . ARG A 1 177 ? 2.059 -7.846 -22.148 1.00 97.56 177 ARG A CA 1
ATOM 1299 C C . ARG A 1 177 ? 2.555 -9.260 -21.842 1.00 97.56 177 ARG A C 1
ATOM 1301 O O . ARG A 1 177 ? 3.604 -9.447 -21.218 1.00 97.56 177 ARG A O 1
ATOM 1308 N N . ALA A 1 178 ? 1.846 -10.258 -22.369 1.00 97.56 178 ALA A N 1
ATOM 1309 C CA . ALA A 1 178 ? 2.158 -11.670 -22.159 1.00 97.56 178 ALA A CA 1
ATOM 1310 C C . ALA A 1 178 ? 3.601 -12.073 -22.526 1.00 97.56 178 ALA A C 1
ATOM 1312 O O . ALA A 1 178 ? 4.180 -12.900 -21.825 1.00 97.56 178 ALA A O 1
ATOM 1313 N N . ASP A 1 179 ? 4.213 -11.488 -23.562 1.00 96.69 179 ASP A N 1
ATOM 1314 C CA . ASP A 1 179 ? 5.589 -11.815 -23.966 1.00 96.69 179 ASP A CA 1
ATOM 1315 C C . ASP A 1 179 ? 6.641 -11.329 -22.952 1.00 96.69 179 ASP A C 1
ATOM 1317 O O . ASP A 1 179 ? 7.588 -12.052 -22.631 1.00 96.69 179 ASP A O 1
ATOM 1321 N N . LEU A 1 180 ? 6.443 -10.143 -22.371 1.00 97.81 180 LEU A N 1
ATOM 1322 C CA . LEU A 1 180 ? 7.321 -9.595 -21.332 1.00 97.81 180 LEU A CA 1
ATOM 1323 C C . LEU A 1 180 ? 7.120 -10.316 -19.991 1.00 97.81 180 LEU A C 1
ATOM 1325 O O . LEU A 1 180 ? 8.088 -10.646 -19.303 1.00 97.81 180 LEU A O 1
ATOM 1329 N N . VAL A 1 181 ? 5.871 -10.637 -19.649 1.00 98.44 181 VAL A N 1
ATOM 1330 C CA . VAL A 1 181 ? 5.523 -11.410 -18.445 1.00 98.44 181 VAL A CA 1
ATOM 1331 C C . VAL A 1 181 ? 6.039 -12.852 -18.528 1.00 98.44 181 VAL A C 1
ATOM 1333 O O . VAL A 1 181 ? 6.525 -13.384 -17.528 1.00 98.44 181 VAL A O 1
ATOM 1336 N N . ALA A 1 182 ? 6.044 -13.470 -19.713 1.00 97.88 182 ALA A N 1
ATOM 1337 C CA . ALA A 1 182 ? 6.663 -14.778 -19.930 1.00 97.88 182 ALA A CA 1
ATOM 1338 C C . ALA A 1 182 ? 8.185 -14.750 -19.701 1.00 97.88 182 ALA A C 1
ATOM 1340 O O . ALA A 1 182 ? 8.707 -15.641 -19.025 1.00 97.88 182 ALA A O 1
ATOM 1341 N N . ARG A 1 183 ? 8.889 -13.707 -20.176 1.00 97.62 183 ARG A N 1
ATOM 1342 C CA . ARG A 1 183 ? 10.322 -13.499 -19.877 1.00 97.62 183 ARG A CA 1
ATOM 1343 C C . ARG A 1 183 ? 10.564 -13.431 -18.369 1.00 97.62 183 ARG A C 1
ATOM 1345 O O . ARG A 1 183 ? 11.367 -14.207 -17.855 1.00 97.62 183 ARG A O 1
ATOM 1352 N N . MET A 1 184 ? 9.815 -12.588 -17.654 1.00 97.88 184 MET A N 1
ATOM 1353 C CA . MET A 1 184 ? 9.922 -12.451 -16.194 1.00 97.88 184 MET A CA 1
ATOM 1354 C C . MET A 1 184 ? 9.635 -13.761 -15.447 1.00 97.88 184 MET A C 1
ATOM 1356 O O . MET A 1 184 ? 10.350 -14.106 -14.511 1.00 97.88 184 MET A O 1
ATOM 1360 N N . ARG A 1 185 ? 8.647 -14.545 -15.894 1.00 97.25 185 ARG A N 1
ATOM 1361 C CA . ARG A 1 185 ? 8.330 -15.868 -15.328 1.00 97.25 185 ARG A CA 1
ATOM 1362 C C . ARG A 1 185 ? 9.442 -16.905 -15.547 1.00 97.25 185 ARG A C 1
ATOM 1364 O O . ARG A 1 185 ? 9.579 -17.818 -14.736 1.00 97.25 185 ARG A O 1
ATOM 1371 N N . SER A 1 186 ? 10.198 -16.791 -16.642 1.00 97.12 186 SER A N 1
ATOM 1372 C CA . SER A 1 186 ? 11.304 -17.702 -16.983 1.00 97.12 186 SER A CA 1
ATOM 1373 C C . SER A 1 186 ? 12.616 -17.401 -16.248 1.00 97.12 186 SER A C 1
ATOM 1375 O O . SER A 1 186 ? 13.495 -18.259 -16.192 1.00 97.12 186 SER A O 1
ATOM 1377 N N . ASN A 1 187 ? 12.742 -16.209 -15.659 1.00 97.44 187 ASN A N 1
ATOM 1378 C CA . ASN A 1 187 ? 13.920 -15.787 -14.908 1.00 97.44 187 ASN A CA 1
ATOM 1379 C C . ASN A 1 187 ? 14.086 -16.620 -13.618 1.00 97.44 187 ASN A C 1
ATOM 1381 O O . ASN A 1 187 ? 13.124 -16.868 -12.887 1.00 97.44 187 ASN A O 1
ATOM 1385 N N . SER A 1 188 ? 15.318 -17.028 -13.300 1.00 95.44 188 SER A N 1
ATOM 1386 C CA . SER A 1 188 ? 15.641 -17.802 -12.094 1.00 95.44 188 SER A CA 1
ATOM 1387 C C . SER A 1 188 ? 15.258 -17.079 -10.793 1.00 95.44 188 SER A C 1
ATOM 1389 O O . SER A 1 188 ? 14.825 -17.734 -9.838 1.00 95.44 188 SER A O 1
ATOM 1391 N N . LEU A 1 189 ? 15.309 -15.741 -10.765 1.00 95.44 189 LEU A N 1
ATOM 1392 C CA . LEU A 1 189 ? 14.860 -14.923 -9.635 1.00 95.44 189 LEU A CA 1
ATOM 1393 C C . LEU A 1 189 ? 13.375 -15.134 -9.314 1.00 95.44 189 LEU A C 1
ATOM 1395 O O . LEU A 1 189 ? 13.014 -15.135 -8.138 1.00 95.44 189 LEU A O 1
ATOM 1399 N N . PHE A 1 190 ? 12.514 -15.411 -10.302 1.00 96.62 190 PHE A N 1
ATOM 1400 C CA . PHE A 1 190 ? 11.091 -15.681 -10.054 1.00 96.62 190 PHE A CA 1
ATOM 1401 C C . PHE A 1 190 ? 10.890 -16.872 -9.102 1.00 96.62 190 PHE A C 1
ATOM 1403 O O . PHE A 1 190 ? 9.978 -16.866 -8.277 1.00 96.62 190 PHE A O 1
ATOM 1410 N N . ARG A 1 191 ? 11.777 -17.879 -9.137 1.00 94.44 191 ARG A N 1
ATOM 1411 C CA . ARG A 1 191 ? 11.723 -19.018 -8.207 1.00 94.44 191 ARG A CA 1
ATOM 1412 C C . ARG A 1 191 ? 12.104 -18.631 -6.775 1.00 94.44 191 ARG A C 1
ATOM 1414 O O . ARG A 1 191 ? 11.556 -19.232 -5.849 1.00 94.44 191 ARG A O 1
ATOM 1421 N N . ALA A 1 192 ? 13.020 -17.682 -6.591 1.00 93.75 192 ALA A N 1
ATOM 1422 C CA . ALA A 1 192 ? 13.428 -17.179 -5.278 1.00 93.75 192 ALA A CA 1
ATOM 1423 C C . ALA A 1 192 ? 12.402 -16.194 -4.690 1.00 93.75 192 ALA A C 1
ATOM 1425 O O . ALA A 1 192 ? 12.156 -16.209 -3.490 1.00 93.75 192 ALA A O 1
ATOM 1426 N N . LEU A 1 193 ? 11.767 -15.393 -5.549 1.00 96.00 193 LEU A N 1
ATOM 1427 C CA . LEU A 1 193 ? 10.818 -14.336 -5.189 1.00 96.00 193 LEU A CA 1
ATOM 1428 C C . LEU A 1 193 ? 9.348 -14.799 -5.168 1.00 96.00 193 LEU A C 1
ATOM 1430 O O . LEU A 1 193 ? 8.450 -13.977 -5.009 1.00 96.00 193 LEU A O 1
ATOM 1434 N N . ARG A 1 194 ? 9.072 -16.093 -5.357 1.00 92.25 194 ARG A N 1
ATOM 1435 C CA . ARG A 1 194 ? 7.708 -16.643 -5.412 1.00 92.25 194 ARG A CA 1
ATOM 1436 C C . ARG A 1 194 ? 7.014 -16.566 -4.046 1.00 92.25 194 ARG A C 1
ATOM 1438 O O . ARG A 1 194 ? 7.577 -17.038 -3.062 1.00 92.25 194 ARG A O 1
ATOM 1445 N N . VAL A 1 195 ? 5.765 -16.093 -4.023 1.00 92.25 195 VAL A N 1
ATOM 1446 C CA . VAL A 1 195 ? 4.907 -16.123 -2.822 1.00 92.25 195 VAL A CA 1
ATOM 1447 C C . VAL A 1 195 ? 4.641 -17.549 -2.316 1.00 92.25 195 VAL A C 1
ATOM 1449 O O . VAL A 1 195 ? 4.784 -18.542 -3.045 1.00 92.25 195 VAL A O 1
ATOM 1452 N N . ASP A 1 196 ? 4.235 -17.647 -1.054 1.00 86.81 196 ASP A N 1
ATOM 1453 C CA . ASP A 1 196 ? 3.800 -18.888 -0.424 1.00 86.81 196 ASP A CA 1
ATOM 1454 C C . ASP A 1 196 ? 2.321 -19.224 -0.744 1.00 86.81 196 ASP A C 1
ATOM 1456 O O . ASP A 1 196 ? 1.635 -18.527 -1.495 1.00 86.81 196 ASP A O 1
ATOM 1460 N N . LYS A 1 197 ? 1.820 -20.338 -0.196 1.00 83.06 197 LYS A N 1
ATOM 1461 C CA . LYS A 1 197 ? 0.460 -20.830 -0.475 1.00 83.06 197 LYS A CA 1
ATOM 1462 C C . LYS A 1 197 ? -0.641 -20.009 0.205 1.00 83.06 197 LYS A C 1
ATOM 1464 O O . LYS A 1 197 ? -1.718 -19.890 -0.371 1.00 83.06 197 LYS A O 1
ATOM 1469 N N . LEU A 1 198 ? -0.395 -19.476 1.402 1.00 84.25 198 LEU A N 1
ATOM 1470 C CA . LEU A 1 198 ? -1.361 -18.668 2.148 1.00 84.25 198 LEU A CA 1
ATOM 1471 C C . LEU A 1 198 ? -1.573 -17.326 1.448 1.00 84.25 198 LEU A C 1
ATOM 1473 O O . LEU A 1 198 ? -2.716 -16.929 1.239 1.00 84.25 198 LEU A O 1
ATOM 1477 N N . THR A 1 199 ? -0.490 -16.693 0.984 1.00 84.56 199 THR A N 1
ATOM 1478 C CA . THR A 1 199 ? -0.567 -15.476 0.163 1.00 84.56 199 THR A CA 1
ATOM 1479 C C . THR A 1 199 ? -1.372 -15.704 -1.118 1.00 84.56 199 THR A C 1
ATOM 1481 O O . THR A 1 199 ? -2.230 -14.886 -1.436 1.00 84.56 199 THR A O 1
ATOM 1484 N N . TYR A 1 200 ? -1.184 -16.828 -1.827 1.00 86.38 200 TYR A N 1
ATOM 1485 C CA . TYR A 1 200 ? -2.034 -17.153 -2.984 1.00 86.38 200 TYR A CA 1
ATOM 1486 C C . TYR A 1 200 ? -3.515 -17.319 -2.611 1.00 86.38 200 TYR A C 1
ATOM 1488 O O . TYR A 1 200 ? -4.358 -16.744 -3.291 1.00 86.38 200 TYR A O 1
ATOM 1496 N N . ALA A 1 201 ? -3.838 -18.058 -1.545 1.00 79.81 201 ALA A N 1
ATOM 1497 C CA . ALA A 1 201 ? -5.225 -18.292 -1.133 1.00 79.81 201 ALA A CA 1
ATOM 1498 C C . ALA A 1 201 ? -5.935 -17.002 -0.673 1.00 79.81 201 ALA A C 1
ATOM 1500 O O . ALA A 1 201 ? -7.089 -16.762 -1.026 1.00 79.81 201 ALA A O 1
ATOM 1501 N N . ALA A 1 202 ? -5.238 -16.142 0.076 1.00 85.06 202 ALA A N 1
ATOM 1502 C CA . ALA A 1 202 ? -5.764 -14.845 0.493 1.00 85.06 202 ALA A CA 1
ATOM 1503 C C . ALA A 1 202 ? -5.934 -13.890 -0.703 1.00 85.06 202 ALA A C 1
ATOM 1505 O O . ALA A 1 202 ? -6.973 -13.245 -0.823 1.00 85.06 202 ALA A O 1
ATOM 1506 N N . LEU A 1 203 ? -4.966 -13.844 -1.626 1.00 92.44 203 LEU A N 1
ATOM 1507 C CA . LEU A 1 203 ? -5.056 -13.022 -2.836 1.00 92.44 203 LEU A CA 1
ATOM 1508 C C . LEU A 1 203 ? -6.172 -13.503 -3.778 1.00 92.44 203 LEU A C 1
ATOM 1510 O O . LEU A 1 203 ? -6.876 -12.674 -4.348 1.00 92.44 203 LEU A O 1
ATOM 1514 N N . GLU A 1 204 ? -6.375 -14.816 -3.916 1.00 92.94 204 GLU A N 1
ATOM 1515 C CA . GLU A 1 204 ? -7.502 -15.392 -4.660 1.00 92.94 204 GLU A CA 1
ATOM 1516 C C . GLU A 1 204 ? -8.844 -14.961 -4.056 1.00 92.94 204 GLU A C 1
ATOM 1518 O O . GLU A 1 204 ? -9.718 -14.500 -4.790 1.00 92.94 204 GLU A O 1
ATOM 1523 N N . ALA A 1 205 ? -8.994 -15.027 -2.728 1.00 89.88 205 ALA A N 1
ATOM 1524 C CA . ALA A 1 205 ? -10.200 -14.567 -2.044 1.00 89.88 205 ALA A CA 1
ATOM 1525 C C . ALA A 1 205 ? -10.460 -13.064 -2.271 1.00 89.88 205 ALA A C 1
ATOM 1527 O O . ALA A 1 205 ? -11.584 -12.689 -2.616 1.00 89.88 205 ALA A O 1
ATOM 1528 N N . THR A 1 206 ? -9.427 -12.217 -2.162 1.00 93.06 206 THR A N 1
ATOM 1529 C CA . THR A 1 206 ? -9.516 -10.781 -2.478 1.00 93.06 206 THR A CA 1
ATOM 1530 C C . THR A 1 206 ? -9.940 -10.561 -3.931 1.00 93.06 206 THR A C 1
ATOM 1532 O O . THR A 1 206 ? -10.935 -9.885 -4.183 1.00 93.06 206 THR A O 1
ATOM 1535 N N . LEU A 1 207 ? -9.244 -11.151 -4.907 1.00 95.38 207 LEU A N 1
ATOM 1536 C CA . LEU A 1 207 ? -9.545 -10.959 -6.332 1.00 95.38 207 LEU A CA 1
ATOM 1537 C C . LEU A 1 207 ? -10.931 -11.503 -6.715 1.00 95.38 207 LEU A C 1
ATOM 1539 O O . LEU A 1 207 ? -11.624 -10.897 -7.532 1.00 95.38 207 LEU A O 1
ATOM 1543 N N . LEU A 1 208 ? -11.385 -12.593 -6.092 1.00 93.56 208 LEU A N 1
ATOM 1544 C CA . LEU A 1 208 ? -12.735 -13.118 -6.289 1.00 93.56 208 LEU A CA 1
ATOM 1545 C C . LEU A 1 208 ? -13.813 -12.150 -5.772 1.00 93.56 208 LEU A C 1
ATOM 1547 O O . LEU A 1 208 ? -14.880 -12.062 -6.382 1.00 93.56 208 LEU A O 1
ATOM 1551 N N . ALA A 1 209 ? -13.544 -11.395 -4.702 1.00 93.69 209 ALA A N 1
ATOM 1552 C CA . ALA A 1 209 ? -14.433 -10.333 -4.231 1.00 93.69 209 ALA A CA 1
ATOM 1553 C C . ALA A 1 209 ? -14.550 -9.194 -5.264 1.00 93.69 209 ALA A C 1
ATOM 1555 O O . ALA A 1 209 ? -15.665 -8.791 -5.598 1.00 93.69 209 ALA A O 1
ATOM 1556 N N . TYR A 1 210 ? -13.438 -8.767 -5.883 1.00 95.56 210 TYR A N 1
ATOM 1557 C CA . TYR A 1 210 ? -13.461 -7.821 -7.014 1.00 95.56 210 TYR A CA 1
ATOM 1558 C C . TYR A 1 210 ? -14.278 -8.349 -8.204 1.00 95.56 210 TYR A C 1
ATOM 1560 O O . TYR A 1 210 ? -15.118 -7.625 -8.735 1.00 95.56 210 TYR A O 1
ATOM 1568 N N . VAL A 1 211 ? -14.086 -9.614 -8.602 1.00 94.56 211 VAL A N 1
ATOM 1569 C CA . VAL A 1 211 ? -14.843 -10.242 -9.707 1.00 94.56 211 VAL A CA 1
ATOM 1570 C C . VAL A 1 211 ? -16.346 -10.289 -9.406 1.00 94.56 211 VAL A C 1
ATOM 1572 O O . VAL A 1 211 ? -17.161 -10.028 -10.290 1.00 94.56 211 VAL A O 1
ATOM 1575 N N . LYS A 1 212 ? -16.723 -10.564 -8.152 1.00 94.56 212 LYS A N 1
ATOM 1576 C CA . LYS A 1 212 ? -18.116 -10.530 -7.674 1.00 94.56 212 LYS A CA 1
ATOM 1577 C C . LYS A 1 212 ? -18.671 -9.113 -7.473 1.00 94.56 212 LYS A C 1
ATOM 1579 O O . LYS A 1 212 ? -19.873 -8.981 -7.265 1.00 94.56 212 LYS A O 1
ATOM 1584 N N . ARG A 1 213 ? -17.824 -8.076 -7.536 1.00 94.12 213 ARG A N 1
ATOM 1585 C CA . ARG A 1 213 ? -18.112 -6.683 -7.128 1.00 94.12 213 ARG A CA 1
ATOM 1586 C C . ARG A 1 213 ? -18.544 -6.545 -5.662 1.00 94.12 213 ARG A C 1
ATOM 1588 O O . ARG A 1 213 ? -19.180 -5.565 -5.280 1.00 94.12 213 ARG A O 1
ATOM 1595 N N . ASP A 1 214 ? -18.163 -7.516 -4.838 1.00 93.88 214 ASP A N 1
ATOM 1596 C CA . ASP A 1 214 ? -18.374 -7.519 -3.393 1.00 93.88 214 ASP A CA 1
ATOM 1597 C C . ASP A 1 214 ? -17.226 -6.759 -2.719 1.00 93.88 214 ASP A C 1
ATOM 1599 O O . ASP A 1 214 ? -16.326 -7.328 -2.102 1.00 93.88 214 ASP A O 1
ATOM 1603 N N . HIS A 1 215 ? -17.200 -5.442 -2.925 1.00 92.25 215 HIS A N 1
ATOM 1604 C CA . HIS A 1 215 ? -16.130 -4.598 -2.400 1.00 92.25 215 HIS A CA 1
ATOM 1605 C C . HIS A 1 215 ? -16.157 -4.510 -0.866 1.00 92.25 215 HIS A C 1
ATOM 1607 O O . HIS A 1 215 ? -15.118 -4.266 -0.263 1.00 92.25 215 HIS A O 1
ATOM 1613 N N . ASP A 1 216 ? -17.298 -4.767 -0.218 1.00 89.88 216 ASP A N 1
ATOM 1614 C CA . ASP A 1 216 ? -17.417 -4.701 1.245 1.00 89.88 216 ASP A CA 1
ATOM 1615 C C . ASP A 1 216 ? -16.826 -5.929 1.958 1.00 89.88 216 ASP A C 1
ATOM 1617 O O . ASP A 1 216 ? -16.498 -5.859 3.147 1.00 89.88 216 ASP A O 1
ATOM 1621 N N . ALA A 1 217 ? -16.595 -7.026 1.228 1.00 88.69 217 ALA A N 1
ATOM 1622 C CA . ALA A 1 217 ? -15.782 -8.149 1.693 1.00 88.69 217 ALA A CA 1
ATOM 1623 C C . ALA A 1 217 ? -14.273 -7.828 1.769 1.00 88.69 217 ALA A C 1
ATOM 1625 O O . ALA A 1 217 ? -13.536 -8.548 2.443 1.00 88.69 217 ALA A O 1
ATOM 1626 N N . VAL A 1 218 ? -13.798 -6.754 1.121 1.00 93.50 218 VAL A N 1
ATOM 1627 C CA . VAL A 1 218 ? -12.396 -6.302 1.183 1.00 93.50 218 VAL A CA 1
ATOM 1628 C C . VAL A 1 218 ? -12.278 -5.167 2.214 1.00 93.50 218 VAL A C 1
ATOM 1630 O O . VAL A 1 218 ? -12.788 -4.073 1.958 1.00 93.50 218 VAL A O 1
ATOM 1633 N N . PRO A 1 219 ? -11.599 -5.358 3.367 1.00 90.75 219 PRO A N 1
ATOM 1634 C CA . PRO A 1 219 ? -11.658 -4.407 4.483 1.00 90.75 219 PRO A CA 1
ATOM 1635 C C . PRO A 1 219 ? -11.285 -2.966 4.119 1.00 90.75 219 PRO A C 1
ATOM 1637 O O . PRO A 1 219 ? -12.015 -2.047 4.481 1.00 90.75 219 PRO A O 1
ATOM 1640 N N . VAL A 1 220 ? -10.203 -2.769 3.357 1.00 91.44 220 VAL A N 1
ATOM 1641 C CA . VAL A 1 220 ? -9.733 -1.437 2.928 1.00 91.44 220 VAL A CA 1
ATOM 1642 C C . VAL A 1 220 ? -10.782 -0.725 2.066 1.00 91.44 220 VAL A C 1
ATOM 1644 O O . VAL A 1 220 ? -11.062 0.452 2.285 1.00 91.44 220 VAL A O 1
ATOM 1647 N N . LEU A 1 221 ? -11.421 -1.439 1.132 1.00 93.31 221 LEU A N 1
ATOM 1648 C CA . LEU A 1 221 ? -12.469 -0.861 0.288 1.00 93.31 221 LEU A CA 1
ATOM 1649 C C . LEU A 1 221 ? -13.714 -0.514 1.109 1.00 93.31 221 LEU A C 1
ATOM 1651 O O . LEU A 1 221 ? -14.240 0.587 0.964 1.00 93.31 221 LEU A O 1
ATOM 1655 N N . ARG A 1 222 ? -14.149 -1.404 2.012 1.00 93.00 222 ARG A N 1
ATOM 1656 C CA . ARG A 1 222 ? -15.275 -1.139 2.921 1.00 93.00 222 ARG A CA 1
ATOM 1657 C C . ARG A 1 222 ? -15.043 0.123 3.755 1.00 93.00 222 ARG A C 1
ATOM 1659 O O . ARG A 1 222 ? -15.923 0.972 3.827 1.00 93.00 222 ARG A O 1
ATOM 1666 N N . MET A 1 223 ? -13.853 0.269 4.346 1.00 93.38 223 MET A N 1
ATOM 1667 C CA . MET A 1 223 ? -13.476 1.451 5.134 1.00 93.38 223 MET A CA 1
ATOM 1668 C C . MET A 1 223 ? -13.526 2.736 4.290 1.00 93.38 223 MET A C 1
ATOM 1670 O O . MET A 1 223 ? -14.105 3.736 4.718 1.00 93.38 223 MET A O 1
ATOM 1674 N N . MET A 1 224 ? -12.982 2.714 3.066 1.00 93.1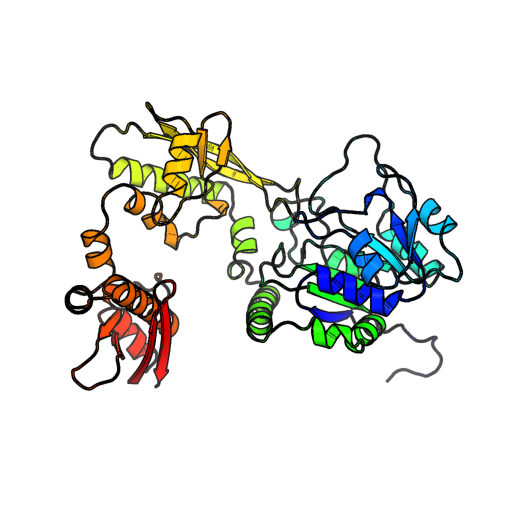9 224 MET A N 1
ATOM 1675 C CA . MET A 1 224 ? -13.053 3.864 2.152 1.00 93.19 224 MET A CA 1
ATOM 1676 C C . MET A 1 224 ? -14.487 4.203 1.721 1.00 93.19 224 MET A C 1
ATOM 1678 O O . MET A 1 224 ? -14.804 5.376 1.550 1.00 93.19 224 MET A O 1
ATOM 1682 N N . ARG A 1 225 ? -15.362 3.201 1.566 1.00 93.38 225 ARG A N 1
ATOM 1683 C CA . ARG A 1 225 ? -16.752 3.381 1.112 1.00 93.38 225 ARG A CA 1
ATOM 1684 C C . ARG A 1 225 ? -17.714 3.908 2.178 1.00 93.38 225 ARG A C 1
ATOM 1686 O O . ARG A 1 225 ? -18.797 4.351 1.805 1.00 93.38 225 ARG A O 1
ATOM 1693 N N . LEU A 1 226 ? -17.345 3.896 3.463 1.00 93.81 226 LEU A N 1
ATOM 1694 C CA . LEU A 1 226 ? -18.154 4.508 4.523 1.00 93.81 226 LEU A CA 1
ATOM 1695 C C . LEU A 1 226 ? -18.371 6.005 4.248 1.00 93.81 226 LEU A C 1
ATOM 1697 O O . LEU A 1 226 ? -17.419 6.768 4.069 1.00 93.81 226 LEU A O 1
ATOM 1701 N N . SER A 1 227 ? -19.617 6.464 4.269 1.00 94.50 227 SER A N 1
ATOM 1702 C CA . SER A 1 227 ? -19.909 7.897 4.208 1.00 94.50 227 SER A CA 1
ATOM 1703 C C . SER A 1 227 ? -19.592 8.596 5.536 1.00 94.50 227 SER A C 1
ATOM 1705 O O . SER A 1 227 ? -19.629 7.997 6.616 1.00 94.50 227 SER A O 1
ATOM 1707 N N . LYS A 1 228 ? -19.342 9.911 5.469 1.00 96.06 228 LYS A N 1
ATOM 1708 C CA . LYS A 1 228 ? -19.230 10.772 6.657 1.00 96.06 228 LYS A CA 1
ATOM 1709 C C . LYS A 1 228 ? -20.456 10.641 7.572 1.00 96.06 228 LYS A C 1
ATOM 1711 O O . LYS A 1 228 ? -20.298 10.615 8.788 1.00 96.06 228 LYS A O 1
ATOM 1716 N N . ASP A 1 229 ? -21.649 10.509 6.995 1.00 96.25 229 ASP A N 1
ATOM 1717 C CA . ASP A 1 229 ? -22.921 10.456 7.727 1.00 96.25 229 ASP A CA 1
ATOM 1718 C C . ASP A 1 229 ? -23.184 9.089 8.386 1.00 96.25 229 ASP A C 1
ATOM 1720 O O . ASP A 1 229 ? -23.874 9.002 9.403 1.00 96.25 229 ASP A O 1
ATOM 1724 N N . GLU A 1 230 ? -22.641 7.997 7.840 1.00 94.56 230 GLU A N 1
ATOM 1725 C CA . GLU A 1 230 ? -22.608 6.693 8.520 1.00 94.56 230 GLU A CA 1
ATOM 1726 C C . GLU A 1 230 ? -21.678 6.732 9.731 1.00 94.56 230 GLU A C 1
ATOM 1728 O O . GLU A 1 230 ? -22.089 6.357 10.831 1.00 94.56 230 GLU A O 1
ATOM 1733 N N . ILE A 1 231 ? -20.466 7.268 9.556 1.00 95.44 231 ILE A N 1
ATOM 1734 C CA . ILE A 1 231 ? -19.494 7.427 10.644 1.00 95.44 231 ILE A CA 1
ATOM 1735 C C . ILE A 1 231 ? -20.018 8.395 11.715 1.00 95.44 231 ILE A C 1
ATOM 1737 O O . ILE A 1 231 ? -19.856 8.127 12.903 1.00 95.44 231 ILE A O 1
ATOM 1741 N N . ALA A 1 232 ? -20.709 9.472 11.330 1.00 95.94 232 ALA A N 1
ATOM 1742 C CA . ALA A 1 232 ? -21.315 10.410 12.271 1.00 95.94 232 ALA A CA 1
ATOM 1743 C C . ALA A 1 232 ? -22.381 9.743 13.149 1.00 95.94 232 ALA A C 1
ATOM 1745 O O . ALA A 1 232 ? -22.285 9.823 14.372 1.00 95.94 232 ALA A O 1
ATOM 1746 N N . ARG A 1 233 ? -23.335 9.013 12.553 1.00 94.06 233 ARG A N 1
ATOM 1747 C CA . ARG A 1 233 ? -24.368 8.274 13.305 1.00 94.06 233 ARG A CA 1
ATOM 1748 C C . ARG A 1 233 ? -23.770 7.211 14.228 1.00 94.06 233 ARG A C 1
ATOM 1750 O O . ARG A 1 233 ? -24.262 7.014 15.342 1.00 94.06 233 ARG A O 1
ATOM 1757 N N . TRP A 1 234 ? -22.702 6.541 13.795 1.00 90.12 234 TRP A N 1
ATOM 1758 C CA . TRP A 1 234 ? -21.988 5.575 14.630 1.00 90.12 234 TRP A CA 1
ATOM 1759 C C . TRP A 1 234 ? -21.289 6.261 15.812 1.00 90.12 234 TRP A C 1
ATOM 1761 O O . TRP A 1 234 ? -21.464 5.841 16.956 1.00 90.12 234 TRP A O 1
ATOM 1771 N N . ALA A 1 235 ? -20.585 7.369 15.567 1.00 91.00 235 ALA A N 1
ATOM 1772 C CA . ALA A 1 235 ? -19.910 8.149 16.600 1.00 91.00 235 ALA A CA 1
ATOM 1773 C C . ALA A 1 235 ? -20.890 8.759 17.618 1.00 91.00 235 ALA A C 1
ATOM 1775 O O . ALA A 1 235 ? -20.616 8.746 18.817 1.00 91.00 235 ALA A O 1
ATOM 1776 N N . GLU A 1 236 ? -22.053 9.237 17.169 1.00 92.00 236 GLU A N 1
ATOM 1777 C CA . GLU A 1 236 ? -23.147 9.703 18.031 1.00 92.00 236 GLU A CA 1
ATOM 1778 C C . GLU A 1 236 ? -23.674 8.587 18.936 1.00 92.00 236 GLU A C 1
ATOM 1780 O O . GLU A 1 236 ? -23.779 8.781 20.148 1.00 92.00 236 GLU A O 1
ATOM 1785 N N . THR A 1 237 ? -23.938 7.408 18.365 1.00 87.62 237 THR A N 1
ATOM 1786 C CA . THR A 1 237 ? -24.418 6.229 19.104 1.00 87.62 237 THR A CA 1
ATOM 1787 C C . THR A 1 237 ? -23.408 5.794 20.166 1.00 87.62 237 THR A C 1
ATOM 1789 O O . THR A 1 237 ? -23.766 5.639 21.335 1.00 87.62 237 THR A O 1
ATOM 1792 N N . LEU A 1 238 ? -22.131 5.678 19.787 1.00 82.94 238 LEU A N 1
ATOM 1793 C CA . LEU A 1 238 ? -21.047 5.278 20.682 1.00 82.94 238 LEU A CA 1
ATOM 1794 C C . LEU A 1 238 ? -20.859 6.291 21.825 1.00 82.94 238 LEU A C 1
ATOM 1796 O O . LEU A 1 238 ? -20.855 5.915 22.997 1.00 82.94 238 LEU A O 1
ATOM 1800 N N . VAL A 1 239 ? -20.785 7.593 21.518 1.00 84.69 239 VAL A N 1
ATOM 1801 C CA . VAL A 1 239 ? -20.656 8.654 22.536 1.00 84.69 239 VAL A CA 1
ATOM 1802 C C . VAL A 1 239 ? -21.870 8.703 23.473 1.00 84.69 239 VAL A C 1
ATOM 1804 O O . VAL A 1 239 ? -21.700 8.965 24.666 1.00 84.69 239 VAL A O 1
ATOM 1807 N N . ALA A 1 240 ? -23.083 8.447 22.974 1.00 83.81 240 ALA A N 1
ATOM 1808 C CA . ALA A 1 240 ? -24.286 8.379 23.803 1.00 83.81 240 ALA A CA 1
ATOM 1809 C C . ALA A 1 240 ? -24.259 7.176 24.761 1.00 83.81 240 ALA A C 1
ATOM 1811 O O . ALA A 1 240 ? -24.527 7.351 25.953 1.00 83.81 240 ALA A O 1
ATOM 1812 N N . GLN A 1 241 ? -23.870 5.992 24.276 1.00 78.94 241 GLN A N 1
ATOM 1813 C CA . GLN A 1 241 ? -23.723 4.793 25.104 1.00 78.94 241 GLN A CA 1
ATOM 1814 C C . GLN A 1 241 ? -22.720 5.029 26.242 1.00 78.94 241 GLN A C 1
ATOM 1816 O O . GLN A 1 241 ? -23.065 4.859 27.412 1.00 78.94 241 GLN A O 1
ATOM 1821 N N . ILE A 1 242 ? -21.523 5.525 25.922 1.00 75.25 242 ILE A N 1
ATOM 1822 C CA . ILE A 1 242 ? -20.455 5.779 26.902 1.00 75.25 242 ILE A CA 1
ATOM 1823 C C . ILE A 1 242 ? -20.910 6.767 27.983 1.00 75.25 242 ILE A C 1
ATOM 1825 O O . ILE A 1 242 ? -20.673 6.548 29.171 1.00 75.25 242 ILE A O 1
ATOM 1829 N N . LYS A 1 243 ? -21.612 7.839 27.594 1.00 76.56 243 LYS A N 1
ATOM 1830 C CA . LYS A 1 243 ? -22.175 8.816 28.543 1.00 76.56 243 LYS A CA 1
ATOM 1831 C C . LYS A 1 243 ? -23.259 8.215 29.442 1.00 76.56 243 LYS A C 1
ATOM 1833 O O . LYS A 1 243 ? -23.414 8.682 30.565 1.00 76.56 243 LYS A O 1
ATOM 1838 N N . SER A 1 244 ? -23.993 7.202 28.975 1.00 72.19 244 SER A N 1
ATOM 1839 C CA . SER A 1 244 ? -25.023 6.517 29.770 1.00 72.19 244 SER A CA 1
ATOM 1840 C C . SER A 1 244 ? -24.454 5.525 30.793 1.00 72.19 244 SER A C 1
ATOM 1842 O O . SER A 1 244 ? -25.068 5.305 31.834 1.00 72.19 244 SER A O 1
ATOM 1844 N N . GLU A 1 245 ? -23.269 4.965 30.529 1.00 66.88 245 GLU A N 1
ATOM 1845 C CA . GLU A 1 245 ? -22.598 3.999 31.410 1.00 66.88 245 GLU A CA 1
ATOM 1846 C C . GLU A 1 245 ? -21.772 4.685 32.525 1.00 66.88 245 GLU A C 1
ATOM 1848 O O . GLU A 1 245 ? -21.524 4.094 33.576 1.00 66.88 245 GLU A O 1
ATOM 1853 N N . GLN A 1 246 ? -21.391 5.957 32.352 1.00 62.94 246 GLN A N 1
ATOM 1854 C CA . GLN A 1 246 ? -20.578 6.709 33.317 1.00 62.94 246 GLN A CA 1
ATOM 1855 C C . GLN A 1 246 ? -21.362 7.146 34.571 1.00 62.94 246 GLN A C 1
ATOM 1857 O O . GLN A 1 246 ? -22.069 8.151 34.586 1.00 62.94 246 GLN A O 1
ATOM 1862 N N . ALA A 1 247 ? -21.143 6.450 35.691 1.00 48.38 247 ALA A N 1
ATOM 1863 C CA . ALA A 1 247 ? -21.819 6.704 36.973 1.00 48.38 247 ALA A CA 1
ATOM 1864 C C . ALA A 1 247 ? -21.395 7.993 37.729 1.00 48.38 247 ALA A C 1
ATOM 1866 O O . ALA A 1 247 ? -21.869 8.242 38.841 1.00 48.38 247 ALA A O 1
ATOM 1867 N N . LYS A 1 248 ? -20.470 8.797 37.188 1.00 53.38 248 LYS A N 1
ATOM 1868 C CA . LYS A 1 248 ? -19.945 10.042 37.788 1.00 53.38 248 LYS A CA 1
ATOM 1869 C C . LYS A 1 248 ? -19.635 11.068 36.690 1.00 53.38 248 LYS A C 1
ATOM 1871 O O . LYS A 1 248 ? -19.320 10.647 35.579 1.00 53.38 248 LYS A O 1
ATOM 1876 N N . PRO A 1 249 ? -19.641 12.387 36.982 1.00 53.00 249 PRO A N 1
ATOM 1877 C CA . PRO A 1 249 ? -19.182 13.395 36.027 1.00 53.00 249 PRO A CA 1
ATOM 1878 C C . PRO A 1 249 ? -17.739 13.089 35.613 1.00 53.00 249 PRO A C 1
ATOM 1880 O O . PRO A 1 249 ? -16.818 13.137 36.434 1.00 53.00 249 PRO A O 1
ATOM 1883 N N . ALA A 1 250 ? -17.556 12.707 34.352 1.00 62.69 250 ALA A N 1
ATOM 1884 C CA . ALA A 1 250 ? -16.276 12.226 33.872 1.00 62.69 250 ALA A CA 1
ATOM 1885 C C . ALA A 1 250 ? -15.268 13.370 33.729 1.00 62.69 250 ALA A C 1
ATOM 1887 O O . ALA A 1 250 ? -15.556 14.423 33.164 1.00 62.69 250 ALA A O 1
ATOM 1888 N N . LYS A 1 251 ? -14.035 13.111 34.177 1.00 80.00 251 LYS A N 1
ATOM 1889 C CA . LYS A 1 251 ? -12.870 13.953 33.866 1.00 80.00 251 LYS A CA 1
ATOM 1890 C C . LYS A 1 251 ? -12.512 13.917 32.372 1.00 80.00 251 LYS A C 1
ATOM 1892 O O . LYS A 1 251 ? -11.750 14.763 31.917 1.00 80.00 251 LYS A O 1
ATOM 1897 N N . LEU A 1 252 ? -13.052 12.943 31.633 1.00 83.19 252 LEU A N 1
ATOM 1898 C CA . LEU A 1 252 ? -12.956 12.786 30.185 1.00 83.19 252 LEU A CA 1
ATOM 1899 C C . LEU A 1 252 ? -14.135 13.493 29.498 1.00 83.19 252 LEU A C 1
ATOM 1901 O O . LEU A 1 252 ? -15.292 13.132 29.705 1.00 83.19 252 LEU A O 1
ATOM 1905 N N . LYS A 1 253 ? -13.834 14.465 28.640 1.00 87.06 253 LYS A N 1
ATOM 1906 C CA . LYS A 1 253 ? -14.788 15.155 27.770 1.00 87.06 253 LYS A CA 1
ATOM 1907 C C . LYS A 1 253 ? -14.735 14.532 26.373 1.00 87.06 253 LYS A C 1
ATOM 1909 O O . LYS A 1 253 ? -13.649 14.321 25.836 1.00 87.06 253 LYS A O 1
ATOM 1914 N N . MET A 1 254 ? -15.907 14.272 25.792 1.00 89.00 254 MET A N 1
ATOM 1915 C CA . MET A 1 254 ? -16.067 13.712 24.445 1.00 89.00 254 MET A CA 1
ATOM 1916 C C . MET A 1 254 ? -16.925 14.638 23.579 1.00 89.00 254 MET A C 1
ATOM 1918 O O . MET A 1 254 ? -18.086 14.906 23.921 1.00 89.00 254 MET A O 1
ATOM 1922 N N . GLU A 1 255 ? -16.366 15.086 22.459 1.00 92.75 255 GLU A N 1
ATOM 1923 C CA . GLU A 1 255 ? -17.003 15.974 21.482 1.00 92.75 255 GLU A CA 1
ATOM 1924 C C . GLU A 1 255 ? -16.912 15.376 20.076 1.00 92.75 255 GLU A C 1
ATOM 1926 O O . GLU A 1 255 ? -15.975 14.645 19.771 1.00 92.75 255 GLU A O 1
ATOM 1931 N N . LEU A 1 256 ? -17.885 15.684 19.217 1.00 95.56 256 LEU A N 1
ATOM 1932 C CA . LEU A 1 256 ? -17.853 15.279 17.813 1.00 95.56 256 LEU A CA 1
ATOM 1933 C C . LEU A 1 256 ? -17.445 16.467 16.948 1.00 95.56 256 LEU A C 1
ATOM 1935 O O . LEU A 1 256 ? -18.093 17.515 16.999 1.00 95.56 256 LEU A O 1
ATOM 1939 N N . CYS A 1 257 ? -16.411 16.294 16.132 1.00 96.19 257 CYS A N 1
ATOM 1940 C CA . CYS A 1 257 ? -15.966 17.301 15.175 1.00 96.19 257 CYS A CA 1
ATOM 1941 C C . CYS A 1 257 ? -15.825 16.711 13.772 1.00 96.19 257 CYS A C 1
ATOM 1943 O O . CYS A 1 257 ? -15.708 15.500 13.589 1.00 96.19 257 CYS A O 1
ATOM 1945 N N . ASP A 1 258 ? -15.867 17.581 12.772 1.00 97.19 258 ASP A N 1
ATOM 1946 C CA . ASP A 1 258 ? -15.529 17.196 11.408 1.00 97.19 258 ASP A CA 1
ATOM 1947 C C . ASP A 1 258 ? -14.014 17.053 11.264 1.00 97.19 258 ASP A C 1
ATOM 1949 O O . ASP A 1 258 ? -13.246 17.637 12.031 1.00 97.19 258 ASP A O 1
ATOM 1953 N N . GLY A 1 259 ? -13.595 16.274 10.275 1.00 94.56 259 GLY A N 1
ATOM 1954 C CA . GLY A 1 259 ? -12.199 16.136 9.901 1.00 94.56 259 GLY A CA 1
ATOM 1955 C C . GLY A 1 259 ? -12.045 15.208 8.707 1.00 94.56 259 GLY A C 1
ATOM 1956 O O . GLY A 1 259 ? -13.016 14.895 8.013 1.00 94.56 259 GL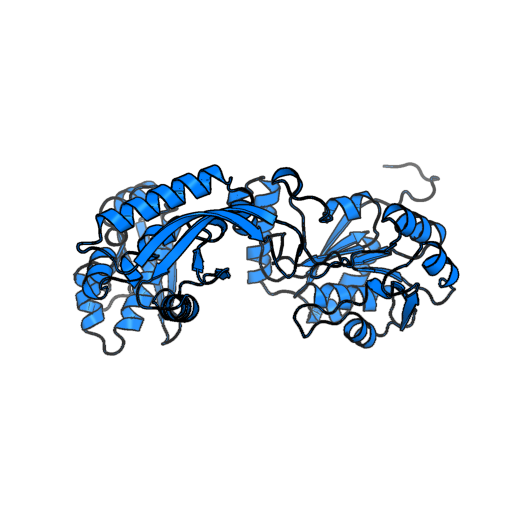Y A O 1
ATOM 1957 N N . GLU A 1 260 ? -10.819 14.745 8.496 1.00 93.44 260 GLU A N 1
ATOM 1958 C CA . GLU A 1 260 ? -10.441 13.942 7.335 1.00 93.44 260 GLU A CA 1
ATOM 1959 C C . GLU A 1 260 ? -9.729 12.645 7.745 1.00 93.44 260 GLU A C 1
ATOM 1961 O O . GLU A 1 260 ? -8.923 12.626 8.684 1.00 93.44 260 GLU A O 1
ATOM 1966 N N . SER A 1 261 ? -10.036 11.560 7.030 1.00 91.81 261 SER A N 1
ATOM 1967 C CA . SER A 1 261 ? -9.310 10.287 7.051 1.00 91.81 261 SER A CA 1
ATOM 1968 C C . SER A 1 261 ? -8.305 10.271 5.895 1.00 91.81 261 SER A C 1
ATOM 1970 O O . SER A 1 261 ? -8.711 10.438 4.748 1.00 91.81 261 SER A O 1
ATOM 1972 N N . VAL A 1 262 ? -7.019 10.029 6.155 1.00 86.56 262 VAL A N 1
ATOM 1973 C CA . VAL A 1 262 ? -6.005 9.861 5.093 1.00 86.56 262 VAL A CA 1
ATOM 1974 C C . VAL A 1 262 ? -6.013 8.407 4.618 1.00 86.56 262 VAL A C 1
ATOM 1976 O O . VAL A 1 262 ? -5.922 7.500 5.444 1.00 86.56 262 VAL A O 1
ATOM 1979 N N . ILE A 1 263 ? -6.106 8.170 3.306 1.00 78.06 263 ILE A N 1
ATOM 1980 C CA . ILE A 1 263 ? -6.283 6.811 2.751 1.00 78.06 263 ILE A CA 1
ATOM 1981 C C . ILE A 1 263 ? -5.025 5.940 2.883 1.00 78.06 263 ILE A C 1
ATOM 1983 O O . ILE A 1 263 ? -5.126 4.720 3.011 1.00 78.06 263 ILE A O 1
ATOM 1987 N N . GLY A 1 264 ? -3.836 6.541 2.924 1.00 68.94 264 GLY A N 1
ATOM 1988 C CA . GLY A 1 264 ? -2.641 5.835 3.378 1.00 68.94 264 GLY A CA 1
ATOM 1989 C C . GLY A 1 264 ? -1.348 6.582 3.092 1.00 68.94 264 GLY A C 1
ATOM 1990 O O . GLY A 1 264 ? -1.002 6.805 1.933 1.00 68.94 264 GLY A O 1
ATOM 1991 N N . GLY A 1 265 ? -0.569 6.860 4.143 1.00 61.69 265 GLY A N 1
ATOM 1992 C CA . GLY A 1 265 ? 0.724 7.566 4.075 1.00 61.69 265 GLY A CA 1
ATOM 1993 C C . GLY A 1 265 ? 1.857 6.848 3.318 1.00 61.69 265 GLY A C 1
ATOM 1994 O O . GLY A 1 265 ? 3.003 7.280 3.383 1.00 61.69 265 GLY A O 1
ATOM 1995 N N . GLY A 1 266 ? 1.561 5.750 2.619 1.00 62.97 266 GLY A N 1
ATOM 1996 C CA . GLY A 1 266 ? 2.481 5.047 1.719 1.00 62.97 266 GLY A CA 1
ATOM 1997 C C . GLY A 1 266 ? 1.813 4.523 0.442 1.00 62.97 266 GLY A C 1
ATOM 1998 O O . GLY A 1 266 ? 2.360 3.616 -0.192 1.00 62.97 266 GLY A O 1
ATOM 1999 N N . ALA A 1 267 ? 0.620 5.026 0.107 1.00 66.31 267 ALA A N 1
ATOM 2000 C CA . ALA A 1 267 ? -0.093 4.702 -1.127 1.00 66.31 267 ALA A CA 1
ATOM 2001 C C . ALA A 1 267 ? -0.568 5.960 -1.869 1.00 66.31 267 ALA A C 1
ATOM 2003 O O . ALA A 1 267 ? -0.239 6.101 -3.037 1.00 66.31 267 ALA A O 1
ATOM 2004 N N . ALA A 1 268 ? -1.295 6.850 -1.185 1.00 69.06 268 ALA A N 1
ATOM 2005 C CA . ALA A 1 268 ? -1.892 8.054 -1.762 1.00 69.06 268 ALA A CA 1
ATOM 2006 C C . ALA A 1 268 ? -1.813 9.195 -0.719 1.00 69.06 268 ALA A C 1
ATOM 2008 O O . ALA A 1 268 ? -2.705 9.324 0.125 1.00 69.06 268 ALA A O 1
ATOM 2009 N N . PRO A 1 269 ? -0.715 9.977 -0.688 1.00 68.88 269 PRO A N 1
ATOM 2010 C CA . PRO A 1 269 ? -0.358 10.815 0.462 1.00 68.88 269 PRO A CA 1
ATOM 2011 C C . PRO A 1 269 ? -1.248 12.055 0.632 1.00 68.88 269 PRO A C 1
ATOM 2013 O O . PRO A 1 269 ? -1.447 12.503 1.758 1.00 68.88 269 PRO A O 1
ATOM 2016 N N . SER A 1 270 ? -1.795 12.591 -0.463 1.00 72.94 270 SER A N 1
ATOM 2017 C CA . SER A 1 270 ? -2.728 13.727 -0.483 1.00 72.94 270 SER A CA 1
ATOM 2018 C C . SER A 1 270 ? -4.205 13.304 -0.585 1.00 72.94 270 SER A C 1
ATOM 2020 O O . SER A 1 270 ? -5.090 14.159 -0.595 1.00 72.94 270 SER A O 1
ATOM 2022 N N . ALA A 1 271 ? -4.503 11.998 -0.615 1.00 82.31 271 ALA A N 1
ATOM 2023 C CA . ALA A 1 271 ? -5.869 11.486 -0.708 1.00 82.31 271 ALA A CA 1
ATOM 2024 C C . ALA A 1 271 ? -6.560 11.426 0.666 1.00 82.31 271 ALA A C 1
ATOM 2026 O O . ALA A 1 271 ? -6.215 10.610 1.531 1.00 82.31 271 ALA A O 1
ATOM 2027 N N . VAL A 1 272 ? -7.583 12.266 0.831 1.00 89.12 272 VAL A N 1
ATOM 2028 C CA . VAL A 1 272 ? -8.390 12.395 2.050 1.00 89.12 272 VAL A CA 1
ATOM 2029 C C . VAL A 1 272 ? -9.864 12.062 1.811 1.00 89.12 272 VAL A C 1
ATOM 2031 O O . VAL A 1 272 ? -10.406 12.311 0.736 1.00 89.12 272 VAL A O 1
ATOM 2034 N N . LEU A 1 273 ? -10.526 11.520 2.836 1.00 93.00 273 LEU A N 1
ATOM 2035 C CA . LEU A 1 273 ? -11.970 11.276 2.875 1.00 93.00 273 LEU A CA 1
ATOM 2036 C C . LEU A 1 273 ? -12.613 12.073 4.019 1.00 93.00 273 LEU A C 1
ATOM 2038 O O . LEU A 1 273 ? -12.153 11.951 5.159 1.00 93.00 273 LEU A O 1
ATOM 2042 N N . PRO A 1 274 ? -13.708 12.818 3.783 1.00 95.00 274 PRO A N 1
ATOM 2043 C CA . PRO A 1 274 ? -14.449 13.482 4.851 1.00 95.00 274 PRO A CA 1
ATOM 2044 C C . PRO A 1 274 ? -14.969 12.478 5.888 1.00 95.00 274 PRO A C 1
ATOM 2046 O O . PRO A 1 274 ? -15.609 11.483 5.538 1.00 95.00 274 PRO A O 1
ATOM 2049 N N . THR A 1 275 ? -14.724 12.744 7.170 1.00 96.38 275 THR A N 1
ATOM 2050 C CA . THR A 1 275 ? -15.116 11.880 8.293 1.00 96.38 275 THR A CA 1
ATOM 2051 C C . THR A 1 275 ? -15.707 12.684 9.457 1.00 96.38 275 THR A C 1
ATOM 2053 O O . THR A 1 275 ? -15.748 13.921 9.435 1.00 96.38 275 THR A O 1
ATOM 2056 N N . ARG A 1 276 ? -16.192 11.974 10.479 1.00 97.00 276 ARG A N 1
ATOM 2057 C CA . ARG A 1 276 ? -16.623 12.535 11.763 1.00 97.00 276 ARG A CA 1
ATOM 2058 C C . ARG A 1 276 ? -15.778 11.907 12.867 1.00 97.00 276 ARG A C 1
ATOM 2060 O O . ARG A 1 276 ? -15.747 10.690 13.013 1.00 97.00 276 ARG A O 1
ATOM 2067 N N . LEU A 1 277 ? -15.085 12.745 13.627 1.00 96.19 277 LEU A N 1
ATOM 2068 C CA . LEU A 1 277 ? -14.120 12.335 14.640 1.00 96.19 277 LEU A CA 1
ATOM 2069 C C . LEU A 1 277 ? -14.721 12.454 16.039 1.00 96.19 277 LEU A C 1
ATOM 2071 O O . LEU A 1 277 ? -15.476 13.387 16.326 1.00 96.19 277 LEU A O 1
ATOM 2075 N N . ILE A 1 278 ? -14.323 11.545 16.927 1.00 94.19 278 ILE A N 1
ATOM 2076 C CA . ILE A 1 278 ? -14.541 11.667 18.368 1.00 94.19 278 ILE A CA 1
ATOM 2077 C C . ILE A 1 278 ? -13.294 12.328 18.960 1.00 94.19 278 ILE A C 1
ATOM 2079 O O . ILE A 1 278 ? -12.236 11.705 19.061 1.00 94.19 278 ILE A O 1
ATOM 2083 N N . ALA A 1 279 ? -13.423 13.592 19.351 1.00 95.25 279 ALA A N 1
ATOM 2084 C CA . ALA A 1 279 ? -12.390 14.344 20.043 1.00 95.25 279 ALA A CA 1
ATOM 2085 C C . ALA A 1 279 ? -12.486 14.115 21.557 1.00 95.25 279 ALA A C 1
ATOM 2087 O O . ALA A 1 279 ? -13.508 14.404 22.188 1.00 95.25 279 ALA A O 1
ATOM 2088 N N . LEU A 1 280 ? -11.398 13.619 22.141 1.00 90.81 280 LEU A N 1
ATOM 2089 C CA . LEU A 1 280 ? -11.232 13.385 23.567 1.00 90.81 280 LEU A CA 1
ATOM 2090 C C . LEU A 1 280 ? -10.298 14.436 24.174 1.00 90.81 280 LEU A C 1
ATOM 2092 O O . LEU A 1 280 ? -9.222 14.730 23.646 1.00 90.81 280 LEU A O 1
ATOM 2096 N N . SER A 1 281 ? -10.691 14.956 25.332 1.00 90.50 281 SER A N 1
ATOM 2097 C CA . SER A 1 281 ? -9.845 15.782 26.201 1.00 90.50 281 SER A CA 1
ATOM 2098 C C . SER A 1 281 ? -10.075 15.395 27.659 1.00 90.50 281 SER A C 1
ATOM 2100 O O . SER A 1 281 ? -11.145 14.895 28.008 1.00 90.50 281 SER A O 1
ATOM 2102 N N . HIS A 1 282 ? -9.077 15.581 28.521 1.00 88.69 282 HIS A N 1
ATOM 2103 C CA . HIS A 1 282 ? -9.155 15.187 29.926 1.00 88.69 282 HIS A CA 1
ATOM 2104 C C . HIS A 1 282 ? -8.756 16.350 30.837 1.00 88.69 282 HIS A C 1
ATOM 2106 O O . HIS A 1 282 ? -7.790 17.050 30.559 1.00 88.69 282 HIS A O 1
ATOM 2112 N N . ALA A 1 283 ? -9.478 16.548 31.941 1.00 86.56 283 ALA A N 1
ATOM 2113 C CA . ALA A 1 283 ? -9.279 17.694 32.837 1.00 86.56 283 ALA A CA 1
ATOM 2114 C C . ALA A 1 283 ? -7.900 17.728 33.532 1.00 86.56 283 ALA A C 1
ATOM 2116 O O . ALA A 1 283 ? -7.465 18.782 33.981 1.00 86.56 283 ALA A O 1
ATOM 2117 N N . GLU A 1 284 ? -7.233 16.575 33.640 1.00 88.25 284 GLU A N 1
ATOM 2118 C CA . GLU A 1 284 ? -5.969 16.397 34.381 1.00 88.25 284 GLU A CA 1
ATOM 2119 C C . GLU A 1 284 ? -4.845 15.750 33.556 1.00 88.25 284 GLU A C 1
ATOM 2121 O O . GLU A 1 284 ? -3.773 15.506 34.098 1.00 88.25 284 GLU A O 1
ATOM 2126 N N . LEU A 1 285 ? -5.089 15.394 32.289 1.00 87.69 285 LEU A N 1
ATOM 2127 C CA . LEU A 1 285 ? -4.101 14.703 31.449 1.00 87.69 285 LEU A CA 1
ATOM 2128 C C . LEU A 1 285 ? -3.958 15.439 30.124 1.00 87.69 285 LEU A C 1
ATOM 2130 O O . LEU A 1 285 ? -4.960 15.790 29.498 1.00 87.69 285 LEU A O 1
ATOM 2134 N N . SER A 1 286 ? -2.718 15.604 29.678 1.00 93.62 286 SER A N 1
ATOM 2135 C CA . SER A 1 286 ? -2.420 16.015 28.307 1.00 93.62 286 SER A CA 1
ATOM 2136 C C . SER A 1 286 ? -2.928 14.981 27.294 1.00 93.62 286 SER A C 1
ATOM 2138 O O . SER A 1 286 ? -3.147 13.808 27.621 1.00 93.62 286 SER A O 1
ATOM 2140 N N . ALA A 1 287 ? -3.090 15.395 26.035 1.00 92.31 287 ALA A N 1
ATOM 2141 C CA . ALA A 1 287 ? -3.452 14.468 24.965 1.00 92.31 287 ALA A CA 1
ATOM 2142 C C . ALA A 1 287 ? -2.402 13.364 24.762 1.00 92.31 287 ALA A C 1
ATOM 2144 O O . ALA A 1 287 ? -2.777 12.228 24.486 1.00 92.31 287 ALA A O 1
ATOM 2145 N N . ASP A 1 288 ? -1.114 13.654 24.967 1.00 93.81 288 ASP A N 1
ATOM 2146 C CA . ASP A 1 288 ? -0.050 12.655 24.847 1.00 93.81 288 ASP A CA 1
ATOM 2147 C C . ASP A 1 288 ? -0.119 11.597 25.954 1.00 93.81 288 ASP A C 1
ATOM 2149 O O . ASP A 1 288 ? 0.004 10.406 25.667 1.00 93.81 288 ASP A O 1
ATOM 2153 N N . GLU A 1 289 ? -0.394 11.994 27.202 1.00 91.31 289 GLU A N 1
ATOM 2154 C CA . GLU A 1 289 ? -0.616 11.060 28.315 1.00 91.31 289 GLU A CA 1
ATOM 2155 C C . GLU A 1 289 ? -1.897 10.241 28.130 1.00 91.31 289 GLU A C 1
ATOM 2157 O O . GLU A 1 289 ? -1.900 9.034 28.380 1.00 91.31 289 GLU A O 1
ATOM 2162 N N . LEU A 1 290 ? -2.986 10.870 27.674 1.00 87.31 290 LEU A N 1
ATOM 2163 C CA . LEU A 1 290 ? -4.240 10.179 27.372 1.00 87.31 290 LEU A CA 1
ATOM 2164 C C . LEU A 1 290 ? -4.042 9.163 26.235 1.00 87.31 290 LEU A C 1
ATOM 2166 O O . LEU A 1 290 ? -4.451 8.011 26.362 1.00 87.31 290 LEU A O 1
ATOM 2170 N N . CYS A 1 291 ? -3.352 9.555 25.164 1.00 89.25 291 CYS A N 1
ATOM 2171 C CA . CYS A 1 291 ? -3.030 8.678 24.042 1.00 89.25 291 CYS A CA 1
ATOM 2172 C C . CYS A 1 291 ? -2.048 7.565 24.451 1.00 89.25 291 CYS A C 1
ATOM 2174 O O . CYS A 1 291 ? -2.200 6.425 24.023 1.00 89.25 291 CYS A O 1
ATOM 2176 N N . ALA A 1 292 ? -1.084 7.835 25.338 1.00 89.56 292 ALA A N 1
ATOM 2177 C CA . ALA A 1 292 ? -0.210 6.805 25.900 1.00 89.56 292 ALA A CA 1
ATOM 2178 C C . ALA A 1 292 ? -0.980 5.775 26.743 1.00 89.56 292 ALA A C 1
ATOM 2180 O O . ALA A 1 292 ? -0.693 4.585 26.640 1.00 89.56 292 ALA A O 1
ATOM 2181 N N . ARG A 1 293 ? -1.985 6.203 27.522 1.00 86.81 293 ARG A N 1
ATOM 2182 C CA . ARG A 1 293 ? -2.878 5.288 28.257 1.00 86.81 293 ARG A CA 1
ATOM 2183 C C . ARG A 1 293 ? -3.748 4.452 27.321 1.00 86.81 293 ARG A C 1
ATOM 2185 O O . ARG A 1 293 ? -3.880 3.260 27.559 1.00 86.81 293 ARG A O 1
ATOM 2192 N N . LEU A 1 294 ? -4.275 5.044 26.247 1.00 83.62 294 LEU A N 1
ATOM 2193 C CA . LEU A 1 294 ? -5.021 4.325 25.205 1.00 83.62 294 LEU A CA 1
ATOM 2194 C C . LEU A 1 294 ? -4.148 3.288 24.477 1.00 83.62 294 LEU A C 1
ATOM 2196 O O . LEU A 1 294 ? -4.578 2.162 24.268 1.00 83.62 294 LEU A O 1
ATOM 2200 N N . ARG A 1 295 ? -2.879 3.594 24.180 1.00 89.19 295 ARG A N 1
ATOM 2201 C CA . ARG A 1 295 ? -1.937 2.598 23.631 1.00 89.19 295 ARG A CA 1
ATOM 2202 C C . ARG A 1 295 ? -1.551 1.491 24.621 1.00 89.19 295 ARG A C 1
ATOM 2204 O O . ARG A 1 295 ? -1.016 0.475 24.193 1.00 89.19 295 ARG A O 1
ATOM 2211 N N . ALA A 1 296 ? -1.775 1.698 25.917 1.00 85.31 296 ALA A N 1
ATOM 2212 C CA . ALA A 1 296 ? -1.455 0.753 26.986 1.00 85.31 296 ALA A CA 1
ATOM 2213 C C . ALA A 1 296 ? -2.681 -0.013 27.521 1.00 85.31 296 ALA A C 1
ATOM 2215 O O . ALA A 1 296 ? -2.535 -0.782 28.472 1.00 85.31 296 ALA A O 1
ATOM 2216 N N . SER A 1 297 ? -3.877 0.196 26.956 1.00 78.19 297 SER A N 1
ATOM 2217 C CA . SER A 1 297 ? -5.054 -0.612 27.279 1.00 78.19 297 SER A CA 1
ATOM 2218 C C . SER A 1 297 ? -4.995 -1.992 26.622 1.00 78.19 297 SER A C 1
ATOM 2220 O O . SER A 1 297 ? -4.191 -2.237 25.725 1.00 78.19 297 SER A O 1
ATOM 2222 N N . ASP A 1 298 ? -5.882 -2.883 27.059 1.00 73.94 298 ASP A N 1
ATOM 2223 C CA . ASP A 1 298 ? -6.147 -4.164 26.408 1.00 73.94 298 ASP A CA 1
ATOM 2224 C C . ASP A 1 298 ? -7.628 -4.190 25.966 1.00 73.94 298 ASP A C 1
ATOM 2226 O O . ASP A 1 298 ? -8.507 -4.074 26.829 1.00 73.94 298 ASP A O 1
ATOM 2230 N N . PRO A 1 299 ? -7.935 -4.233 24.653 1.00 78.12 299 PRO A N 1
ATOM 2231 C CA . PRO A 1 299 ? -6.993 -4.098 23.538 1.00 78.12 299 PRO A CA 1
ATOM 2232 C C . PRO A 1 299 ? -6.366 -2.683 23.459 1.00 78.12 299 PRO A C 1
ATOM 2234 O O . PRO A 1 299 ? -6.976 -1.713 23.923 1.00 78.12 299 PRO A O 1
ATOM 2237 N N . PRO A 1 300 ? -5.176 -2.522 22.845 1.00 84.94 300 PRO A N 1
ATOM 2238 C CA . PRO A 1 300 ? -4.581 -1.208 22.602 1.00 84.94 300 PRO A CA 1
ATOM 2239 C C . PRO A 1 300 ? -5.402 -0.366 21.621 1.00 84.94 300 PRO A C 1
ATOM 2241 O O . PRO A 1 300 ? -5.730 -0.816 20.522 1.00 84.94 300 PRO A O 1
ATOM 2244 N N . VAL A 1 301 ? -5.663 0.892 21.974 1.00 85.94 301 VAL A N 1
ATOM 2245 C CA . VAL A 1 301 ? -6.352 1.863 21.115 1.00 85.94 301 VAL A CA 1
ATOM 2246 C C . VAL A 1 301 ? -5.335 2.841 20.525 1.00 85.94 301 VAL A C 1
ATOM 2248 O O . VAL A 1 301 ? -4.724 3.645 21.233 1.00 85.94 301 VAL A O 1
ATOM 2251 N N . ILE A 1 302 ? -5.152 2.784 19.203 1.00 90.25 302 ILE A N 1
ATOM 2252 C CA . ILE A 1 302 ? -4.261 3.688 18.466 1.00 90.25 302 ILE A CA 1
ATOM 2253 C C . ILE A 1 302 ? -5.080 4.860 17.914 1.00 90.25 302 ILE A C 1
ATOM 2255 O O . ILE A 1 302 ? -5.872 4.698 16.990 1.00 90.25 302 ILE A O 1
ATOM 2259 N N . ALA A 1 303 ? -4.874 6.045 18.484 1.00 91.44 303 ALA A N 1
ATOM 2260 C CA . ALA A 1 303 ? -5.520 7.295 18.088 1.00 91.44 303 ALA A CA 1
ATOM 2261 C C . ALA A 1 303 ? -4.477 8.330 17.632 1.00 91.44 303 ALA A C 1
ATOM 2263 O O . ALA A 1 303 ? -3.285 8.184 17.922 1.00 91.44 303 ALA A O 1
ATOM 2264 N N . ARG A 1 304 ? -4.914 9.399 16.950 1.00 91.56 304 ARG A N 1
ATOM 2265 C CA . ARG A 1 304 ? -4.034 10.524 16.579 1.00 91.56 304 ARG A CA 1
ATOM 2266 C C . ARG A 1 304 ? -4.138 11.669 17.586 1.00 91.56 304 ARG A C 1
ATOM 2268 O O . ARG A 1 304 ? -5.173 11.831 18.227 1.00 91.56 304 ARG A O 1
ATOM 2275 N N . VAL A 1 305 ? -3.073 12.456 17.730 1.00 93.12 305 VAL A N 1
ATOM 2276 C CA . VAL A 1 305 ? -3.063 13.682 18.545 1.00 93.12 305 VAL A CA 1
ATOM 2277 C C . VAL A 1 305 ? -2.984 14.881 17.611 1.00 93.12 305 VAL A C 1
ATOM 2279 O O . VAL A 1 305 ? -2.120 14.928 16.739 1.00 93.12 305 VAL A O 1
ATOM 2282 N N . GLU A 1 306 ? -3.893 15.834 17.782 1.00 93.12 306 GLU A N 1
ATOM 2283 C CA . GLU A 1 306 ? -4.042 17.003 16.914 1.00 93.12 306 GLU A CA 1
ATOM 2284 C C . GLU A 1 306 ? -4.567 18.171 17.766 1.00 93.12 306 GLU A C 1
ATOM 2286 O O . GLU A 1 306 ? -5.488 17.990 18.564 1.00 93.12 306 GLU A O 1
ATOM 2291 N N . GLU A 1 307 ? -3.940 19.349 17.679 1.00 90.44 307 GLU A N 1
ATOM 2292 C CA . GLU A 1 307 ? -4.296 20.547 18.472 1.00 90.44 307 GLU A CA 1
ATOM 2293 C C . GLU A 1 307 ? -4.474 20.297 19.990 1.00 90.44 307 GLU A C 1
ATOM 2295 O O . GLU A 1 307 ? -5.375 20.840 20.632 1.00 90.44 307 GLU A O 1
ATOM 2300 N N . GLY A 1 308 ? -3.640 19.436 20.585 1.00 91.31 308 GLY A N 1
ATOM 2301 C CA . GLY A 1 308 ? -3.723 19.104 22.014 1.00 91.31 308 GLY A CA 1
ATOM 2302 C C . GLY A 1 308 ? -4.952 18.272 22.409 1.00 91.31 308 GLY A C 1
ATOM 2303 O O . GLY A 1 308 ? -5.306 18.230 23.588 1.00 91.31 308 GLY A O 1
ATOM 2304 N N . ARG A 1 309 ? -5.599 17.600 21.448 1.00 93.06 309 ARG A N 1
ATOM 2305 C CA . ARG A 1 309 ? -6.730 16.677 21.639 1.00 93.06 309 ARG A CA 1
ATOM 2306 C C . ARG A 1 309 ? -6.383 15.299 21.077 1.00 93.06 309 ARG A C 1
ATOM 2308 O O . ARG A 1 309 ? -5.602 15.194 20.135 1.00 93.06 309 ARG A O 1
ATOM 2315 N N . VAL A 1 310 ? -6.972 14.241 21.635 1.00 94.62 310 VAL A N 1
ATOM 2316 C CA . VAL A 1 310 ? -6.884 12.890 21.052 1.00 94.62 310 VAL A CA 1
ATOM 2317 C C . VAL A 1 310 ? -8.089 12.682 20.144 1.00 94.62 310 VAL A C 1
ATOM 2319 O O . VAL A 1 310 ? -9.218 12.861 20.593 1.00 94.62 310 VAL A O 1
ATOM 2322 N N . LEU A 1 311 ? -7.870 12.311 18.885 1.00 95.31 311 LEU A N 1
ATOM 2323 C CA . LEU A 1 311 ? -8.928 12.109 17.898 1.00 95.31 311 LEU A CA 1
ATOM 2324 C C . LEU A 1 311 ? -9.028 10.628 17.518 1.00 95.31 311 LEU A C 1
ATOM 2326 O O . LEU A 1 311 ? -8.046 10.017 17.085 1.00 95.31 311 LEU A O 1
ATOM 2330 N N . ILE A 1 312 ? -10.230 10.071 17.663 1.00 92.69 312 ILE A N 1
ATOM 2331 C CA . ILE A 1 312 ? -10.595 8.729 17.197 1.00 92.69 312 ILE A CA 1
ATOM 2332 C C . ILE A 1 312 ? -11.435 8.874 15.926 1.00 92.69 312 ILE A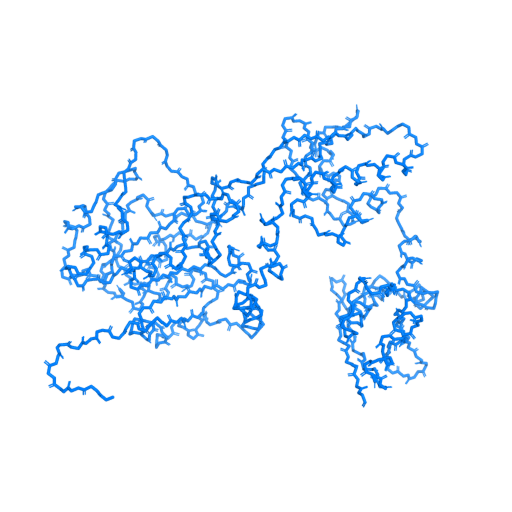 C 1
ATOM 2334 O O . ILE A 1 312 ? -12.435 9.594 15.913 1.00 92.69 312 ILE A O 1
ATOM 2338 N N . ASP A 1 313 ? -11.028 8.173 14.871 1.00 93.94 313 ASP A N 1
ATOM 2339 C CA . ASP A 1 313 ? -11.739 8.076 13.598 1.00 93.94 313 ASP A CA 1
ATOM 2340 C C . ASP A 1 313 ? -12.331 6.668 13.471 1.00 93.94 313 ASP A C 1
ATOM 2342 O O . ASP A 1 313 ? -11.587 5.689 13.426 1.00 93.94 313 ASP A O 1
ATOM 2346 N N . LEU A 1 314 ? -13.662 6.540 13.431 1.00 92.06 314 LEU A N 1
ATOM 2347 C CA . LEU A 1 314 ? -14.302 5.218 13.339 1.00 92.06 314 LEU A CA 1
ATOM 2348 C C . LEU A 1 314 ? -14.177 4.590 11.940 1.00 92.06 314 LEU A C 1
ATOM 2350 O O . LEU A 1 314 ? -14.510 3.422 11.769 1.00 92.06 314 LEU A O 1
ATOM 2354 N N . ARG A 1 315 ? -13.630 5.325 10.958 1.00 93.88 315 ARG A N 1
ATOM 2355 C CA . ARG A 1 315 ? -13.258 4.839 9.616 1.00 93.88 315 ARG A CA 1
ATOM 2356 C C . ARG A 1 315 ? -12.578 3.470 9.621 1.00 93.88 315 ARG A C 1
ATOM 2358 O O . ARG A 1 315 ? -12.870 2.646 8.761 1.00 93.88 315 ARG A O 1
ATOM 2365 N N . THR A 1 316 ? -11.633 3.275 10.539 1.00 91.12 316 THR A N 1
ATOM 2366 C CA . THR A 1 316 ? -10.745 2.103 10.617 1.00 91.12 316 THR A CA 1
ATOM 2367 C C . THR A 1 316 ? -11.076 1.174 11.785 1.00 91.12 316 THR A C 1
ATOM 2369 O O . THR A 1 316 ? -10.373 0.190 12.008 1.00 91.12 316 THR A O 1
ATOM 2372 N N . VAL A 1 317 ? -12.159 1.458 12.510 1.00 86.31 317 VAL A N 1
ATOM 2373 C CA . VAL A 1 317 ? -12.713 0.586 13.547 1.00 86.31 317 VAL A CA 1
ATOM 2374 C C . VAL A 1 317 ? -13.592 -0.473 12.881 1.00 86.31 317 VAL A C 1
ATOM 2376 O O . VAL A 1 317 ? -14.333 -0.179 11.942 1.00 86.31 317 VAL A O 1
ATOM 2379 N N . PHE A 1 318 ? -13.537 -1.717 13.357 1.00 79.69 318 PHE A N 1
ATOM 2380 C CA . PHE A 1 318 ? -14.505 -2.734 12.947 1.00 79.69 318 PHE A CA 1
ATOM 2381 C C . PHE A 1 318 ? -15.786 -2.630 13.790 1.00 79.69 318 PHE A C 1
ATOM 2383 O O . PHE A 1 318 ? -15.674 -2.450 15.004 1.00 79.69 318 PHE A O 1
ATOM 2390 N N . PRO A 1 319 ? -16.996 -2.766 13.207 1.00 67.06 319 PRO A N 1
ATOM 2391 C CA . PRO A 1 319 ? -18.249 -2.744 13.966 1.00 67.06 319 PRO A CA 1
ATOM 2392 C C . PRO A 1 319 ? -18.246 -3.694 15.166 1.00 67.06 319 PRO A C 1
ATOM 2394 O O . PRO A 1 319 ? -18.695 -3.329 16.239 1.00 67.06 319 PRO A O 1
ATOM 2397 N N . GLU A 1 320 ? -17.643 -4.874 15.033 1.00 63.28 320 GLU A N 1
ATOM 2398 C CA . GLU A 1 320 ? -17.554 -5.885 16.090 1.00 63.28 320 GLU A CA 1
ATOM 2399 C C . GLU A 1 320 ? -16.611 -5.505 17.255 1.00 63.28 320 GLU A C 1
ATOM 2401 O O . GLU A 1 320 ? -16.583 -6.196 18.274 1.00 63.28 320 GLU A O 1
ATOM 2406 N N . GLN A 1 321 ? -15.829 -4.427 17.116 1.00 62.31 321 GLN A N 1
ATOM 2407 C CA . GLN A 1 321 ? -14.923 -3.894 18.143 1.00 62.31 321 GLN A CA 1
ATOM 2408 C C . GLN A 1 321 ? -15.543 -2.750 18.963 1.00 62.31 321 GLN A C 1
ATOM 2410 O O . GLN A 1 321 ? -14.932 -2.310 19.941 1.00 62.31 321 GLN A O 1
ATOM 2415 N N . ASP A 1 322 ? -16.737 -2.267 18.606 1.00 55.53 322 ASP A N 1
ATOM 2416 C CA . ASP A 1 322 ? -17.368 -1.098 19.230 1.00 55.53 322 ASP A CA 1
ATOM 2417 C C . ASP A 1 322 ? -17.569 -1.251 20.752 1.00 55.53 322 ASP A C 1
ATOM 2419 O O . ASP A 1 322 ? -17.194 -0.369 21.526 1.00 55.53 322 ASP A O 1
ATOM 2423 N N . GLY A 1 323 ? -18.051 -2.411 21.198 1.00 48.09 323 GLY A N 1
ATOM 2424 C CA . GLY A 1 323 ? -18.274 -2.729 22.607 1.00 48.09 323 GLY A CA 1
ATOM 2425 C C . GLY A 1 323 ? -17.002 -3.025 23.409 1.00 48.09 323 GLY A C 1
ATOM 2426 O O . GLY A 1 323 ? -17.059 -3.023 24.638 1.00 48.09 323 GLY A O 1
ATOM 2427 N N . ALA A 1 324 ? -15.867 -3.273 22.745 1.00 46.06 324 ALA A N 1
ATOM 2428 C CA . ALA A 1 324 ? -14.564 -3.420 23.401 1.00 46.06 324 ALA A CA 1
ATOM 2429 C C . ALA A 1 324 ? -13.867 -2.060 23.585 1.00 46.06 324 ALA A C 1
ATOM 2431 O O . ALA A 1 324 ? -13.188 -1.841 24.587 1.00 46.06 324 ALA A O 1
ATOM 2432 N N . LEU A 1 325 ? -14.083 -1.134 22.644 1.00 47.44 325 LEU A N 1
ATOM 2433 C CA . LEU A 1 325 ? -13.326 0.112 22.503 1.00 47.44 325 LEU A CA 1
ATOM 2434 C C . LEU A 1 325 ? -13.409 1.084 23.685 1.00 47.44 325 LEU A C 1
ATOM 2436 O O . LEU A 1 325 ? -12.482 1.875 23.852 1.00 47.44 325 LEU A O 1
ATOM 2440 N N . VAL A 1 326 ? -14.488 1.072 24.484 1.00 44.88 326 VAL A N 1
ATOM 2441 C CA . VAL A 1 326 ? -14.623 2.024 25.609 1.00 44.88 326 VAL A CA 1
ATOM 2442 C C . VAL A 1 326 ? -15.147 1.416 26.913 1.00 44.88 326 VAL A C 1
ATOM 2444 O O . VAL A 1 326 ? -14.620 1.763 27.969 1.00 44.88 326 VAL A O 1
ATOM 2447 N N . THR A 1 327 ? -16.114 0.494 26.897 1.00 39.75 327 THR A N 1
ATOM 2448 C CA . THR A 1 327 ? -16.599 -0.119 28.151 1.00 39.75 327 THR A CA 1
ATOM 2449 C C . THR A 1 327 ? -15.576 -1.096 28.739 1.00 39.75 327 THR A C 1
ATOM 2451 O O . THR A 1 327 ? -15.380 -1.133 29.955 1.00 39.75 327 THR A O 1
ATOM 2454 N N . GLU A 1 328 ? -14.892 -1.879 27.894 1.00 39.69 328 GLU A N 1
ATOM 2455 C CA . GLU A 1 328 ? -14.014 -2.962 28.358 1.00 39.69 328 GLU A CA 1
ATOM 2456 C C . GLU A 1 328 ? -12.630 -2.459 28.808 1.00 39.69 328 GLU A C 1
ATOM 2458 O O . GLU A 1 328 ? -12.185 -2.801 29.907 1.00 39.69 328 GLU A O 1
ATOM 2463 N N . SER A 1 329 ? -12.013 -1.546 28.049 1.00 40.94 329 SER A N 1
ATOM 2464 C CA . SER A 1 329 ? -10.697 -0.964 28.369 1.00 40.94 329 SER A CA 1
ATOM 2465 C C . SER A 1 329 ? -10.662 0.004 29.565 1.00 40.94 329 SER A C 1
ATOM 2467 O O . SER A 1 329 ? -9.569 0.388 29.982 1.00 40.94 329 SER A O 1
ATOM 2469 N N . ILE A 1 330 ? -11.810 0.428 30.118 1.00 41.03 330 ILE A N 1
ATOM 2470 C CA . ILE A 1 330 ? -11.862 1.470 31.167 1.00 41.03 330 ILE A CA 1
ATOM 2471 C C . ILE A 1 330 ? -12.448 0.986 32.509 1.00 41.03 330 ILE A C 1
ATOM 2473 O O . ILE A 1 330 ? -12.075 1.548 33.540 1.00 41.03 330 ILE A O 1
ATOM 2477 N N . GLU A 1 331 ? -13.297 -0.055 32.563 1.00 40.31 331 GLU A N 1
ATOM 2478 C CA . GLU A 1 331 ? -14.045 -0.352 33.806 1.00 40.31 331 GLU A CA 1
ATOM 2479 C C . GLU A 1 331 ? -13.744 -1.644 34.590 1.00 40.31 331 GLU A C 1
ATOM 2481 O O . GLU A 1 331 ? -14.057 -1.654 35.784 1.00 40.31 331 GLU A O 1
ATOM 2486 N N . ARG A 1 332 ? -13.191 -2.742 34.040 1.00 48.44 332 ARG A N 1
ATOM 2487 C CA . ARG A 1 332 ? -12.936 -3.950 34.876 1.00 48.44 332 ARG A CA 1
ATOM 2488 C C . ARG A 1 332 ? -11.712 -4.815 34.468 1.00 48.44 332 ARG A C 1
ATOM 2490 O O . ARG A 1 332 ? -10.658 -4.601 35.046 1.00 48.44 332 ARG A O 1
ATOM 2497 N N . PHE A 1 333 ? -11.702 -5.804 33.567 1.00 52.53 333 PHE A N 1
ATOM 2498 C CA . PHE A 1 333 ? -12.802 -6.606 33.029 1.00 52.53 333 PHE A CA 1
ATOM 2499 C C . PHE A 1 333 ? -12.809 -8.094 33.417 1.00 52.53 333 PHE A C 1
ATOM 2501 O O . PHE A 1 333 ? -13.852 -8.712 33.217 1.00 52.53 333 PHE A O 1
ATOM 2508 N N . GLY A 1 334 ? -11.761 -8.616 34.090 1.00 56.16 334 GLY A N 1
ATOM 2509 C CA . GLY A 1 334 ? -11.569 -10.023 34.515 1.00 56.16 334 GLY A CA 1
ATOM 2510 C C . GLY A 1 334 ? -12.842 -10.879 34.544 1.00 56.16 334 GLY A C 1
ATOM 2511 O O . GLY A 1 334 ? -13.131 -11.589 33.590 1.00 56.16 334 GLY A O 1
ATOM 2512 N N . GLU A 1 335 ? -13.663 -10.777 35.593 1.00 57.12 335 GLU A N 1
ATOM 2513 C CA . GLU A 1 335 ? -14.882 -11.600 35.687 1.00 57.12 335 GLU A CA 1
ATOM 2514 C C . GLU A 1 335 ? -15.987 -11.255 34.669 1.00 57.12 335 GLU A C 1
ATOM 2516 O O . GLU A 1 335 ? -16.744 -12.146 34.294 1.00 57.12 335 GLU A O 1
ATOM 2521 N N . ARG A 1 336 ? -16.145 -9.997 34.229 1.00 64.56 336 ARG A N 1
ATOM 2522 C CA . ARG A 1 336 ? -17.242 -9.621 33.310 1.00 64.56 336 ARG A CA 1
ATOM 2523 C C . ARG A 1 336 ? -16.997 -10.177 31.902 1.00 64.56 336 ARG A C 1
ATOM 2525 O O . ARG A 1 336 ? -17.924 -10.734 31.319 1.00 64.56 336 ARG A O 1
ATOM 2532 N N . PHE A 1 337 ? -15.764 -10.087 31.400 1.00 67.62 337 PHE A N 1
ATOM 2533 C CA . PHE A 1 337 ? -15.367 -10.674 30.115 1.00 67.62 337 PHE A CA 1
ATOM 2534 C C . PHE A 1 337 ? -15.510 -12.196 30.167 1.00 67.62 337 PHE A C 1
ATOM 2536 O O . PHE A 1 337 ? -16.179 -12.794 29.321 1.00 67.62 337 PHE A O 1
ATOM 2543 N N . LEU A 1 338 ? -14.981 -12.816 31.231 1.00 70.69 338 LEU A N 1
ATOM 2544 C CA . LEU A 1 338 ? -15.061 -14.261 31.412 1.00 70.69 338 LEU A CA 1
ATOM 2545 C C . LEU A 1 338 ? -16.514 -14.763 31.405 1.00 70.69 338 LEU A C 1
ATOM 2547 O O . LEU A 1 338 ? -16.828 -15.678 30.652 1.00 70.69 338 LEU A O 1
ATOM 2551 N N . ASN A 1 339 ? -17.420 -14.113 32.143 1.00 78.25 339 ASN A N 1
ATOM 2552 C CA . ASN A 1 339 ? -18.841 -14.485 32.190 1.00 78.25 339 ASN A CA 1
ATOM 2553 C C . ASN A 1 339 ? -19.650 -14.116 30.925 1.00 78.25 339 ASN A C 1
ATOM 2555 O O . ASN A 1 339 ? -20.749 -14.646 30.728 1.00 78.25 339 ASN A O 1
ATOM 2559 N N . ARG A 1 340 ? -19.146 -13.215 30.068 1.00 80.44 340 ARG A N 1
ATOM 2560 C CA . ARG A 1 340 ? -19.729 -12.901 28.748 1.00 80.44 340 ARG A CA 1
ATOM 2561 C C . ARG A 1 340 ? -19.348 -13.956 27.710 1.00 80.44 340 ARG A C 1
ATOM 2563 O O . ARG A 1 340 ? -20.201 -14.352 26.913 1.00 80.44 340 ARG A O 1
ATOM 2570 N N . VAL A 1 341 ? -18.083 -14.374 27.715 1.00 78.19 341 VAL A N 1
ATOM 2571 C CA . VAL A 1 341 ? -17.458 -15.172 26.651 1.00 78.19 341 VAL A CA 1
ATOM 2572 C C . VAL A 1 341 ? -17.480 -16.672 26.948 1.00 78.19 341 VAL A C 1
ATOM 2574 O O . VAL A 1 341 ? -17.828 -17.477 26.081 1.00 78.19 341 VAL A O 1
ATOM 2577 N N . PHE A 1 342 ? -17.144 -17.070 28.171 1.00 82.88 342 PHE A N 1
ATOM 2578 C CA . PHE A 1 342 ? -17.017 -18.470 28.568 1.00 82.88 342 PHE A CA 1
ATOM 2579 C C . PHE A 1 342 ? -18.245 -18.945 29.350 1.00 82.88 342 PHE A C 1
ATOM 2581 O O . PHE A 1 342 ? -18.942 -18.177 30.017 1.00 82.88 342 PHE A O 1
ATOM 2588 N N . THR A 1 343 ? -18.543 -20.234 29.234 1.00 92.31 343 THR A N 1
ATOM 2589 C CA . THR A 1 343 ? -19.493 -20.916 30.119 1.00 92.31 343 THR A CA 1
ATOM 2590 C C . THR A 1 343 ? -18.865 -21.147 31.497 1.00 92.31 343 THR A C 1
ATOM 2592 O O . THR A 1 343 ? -17.651 -21.030 31.672 1.00 92.31 343 THR A O 1
ATOM 2595 N N . HIS A 1 344 ? -19.680 -21.519 32.487 1.00 89.50 344 HIS A N 1
ATOM 2596 C CA . HIS A 1 344 ? -19.170 -21.819 33.827 1.00 89.50 344 HIS A CA 1
ATOM 2597 C C . HIS A 1 344 ? -18.161 -22.983 33.814 1.00 89.50 344 HIS A C 1
ATOM 2599 O O . HIS A 1 344 ? -17.083 -22.845 34.383 1.00 89.50 344 HIS A O 1
ATOM 2605 N N . GLY A 1 345 ? -18.443 -24.064 33.074 1.00 89.75 345 GLY A N 1
ATOM 2606 C CA . GLY A 1 345 ? -17.539 -25.216 32.956 1.00 89.75 345 GLY A CA 1
ATOM 2607 C C . GLY A 1 345 ? -16.214 -24.896 32.250 1.00 89.75 345 GLY A C 1
ATOM 2608 O O . GLY A 1 345 ? -15.173 -25.466 32.579 1.00 89.75 345 GLY A O 1
ATOM 2609 N N . GLU A 1 346 ? -16.207 -23.941 31.316 1.00 91.56 346 GLU A N 1
ATOM 2610 C CA . GLU A 1 346 ? -14.970 -23.443 30.703 1.00 91.56 346 GLU A CA 1
ATOM 2611 C C . GLU A 1 346 ? -14.133 -22.598 31.672 1.00 91.56 346 GLU A C 1
ATOM 2613 O O . GLU A 1 346 ? -12.911 -22.753 31.696 1.00 91.56 346 GLU A O 1
ATOM 2618 N N . ILE A 1 347 ? -14.774 -21.752 32.488 1.00 86.50 347 ILE A N 1
ATOM 2619 C CA . ILE A 1 347 ? -14.116 -20.971 33.547 1.00 86.50 347 ILE A CA 1
ATOM 2620 C C . ILE A 1 347 ? -13.505 -21.919 34.586 1.00 86.50 347 ILE A C 1
ATOM 2622 O O . ILE A 1 347 ? -12.303 -21.853 34.838 1.00 86.50 347 ILE A O 1
ATOM 2626 N N . GLU A 1 348 ? -14.288 -22.864 35.117 1.00 90.44 348 GLU A N 1
ATOM 2627 C CA . GLU A 1 348 ? -13.811 -23.887 36.059 1.00 90.44 348 GLU A CA 1
ATOM 2628 C C . GLU A 1 348 ? -12.631 -24.692 35.492 1.00 90.44 348 GLU A C 1
ATOM 2630 O O . GLU A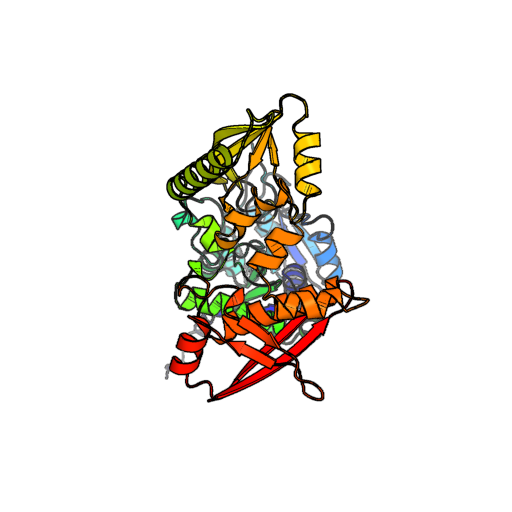 1 348 ? -11.633 -24.908 36.183 1.00 90.44 348 GLU A O 1
ATOM 2635 N N . TYR A 1 349 ? -12.699 -25.104 34.217 1.00 89.12 349 TYR A N 1
ATOM 2636 C CA . TYR A 1 349 ? -11.588 -25.807 33.573 1.00 89.12 349 TYR A CA 1
ATOM 2637 C C . TYR A 1 349 ? -10.323 -24.950 33.528 1.00 89.12 349 TYR A C 1
ATOM 2639 O O . TYR A 1 349 ? -9.237 -25.472 33.792 1.00 89.12 349 TYR A O 1
ATOM 2647 N N . CYS A 1 350 ? -10.439 -23.685 33.114 1.00 84.19 350 CYS A N 1
ATOM 2648 C CA . CYS A 1 350 ? -9.296 -22.805 32.891 1.00 84.19 350 CYS A CA 1
ATOM 2649 C C . CYS A 1 350 ? -8.649 -22.367 34.204 1.00 84.19 350 CYS A C 1
ATOM 2651 O O . CYS A 1 350 ? -7.431 -22.480 34.319 1.00 84.19 350 CYS A O 1
ATOM 2653 N N . GLU A 1 351 ? -9.427 -21.960 35.211 1.00 84.00 351 GLU A N 1
ATOM 2654 C CA . GLU A 1 351 ? -8.896 -21.615 36.540 1.00 84.00 351 GLU A CA 1
ATOM 2655 C C . GLU A 1 351 ? -8.187 -22.804 37.214 1.00 84.00 351 GLU A C 1
ATOM 2657 O O . GLU A 1 351 ? -7.234 -22.612 37.966 1.00 84.00 351 GLU A O 1
ATOM 2662 N N . ALA A 1 352 ? -8.566 -24.045 36.881 1.00 88.69 352 ALA A N 1
ATOM 2663 C CA . ALA A 1 352 ? -7.878 -25.257 37.327 1.00 88.69 352 ALA A CA 1
ATOM 2664 C C . ALA A 1 352 ? -6.564 -25.580 36.567 1.00 88.69 352 ALA A C 1
ATOM 2666 O O . ALA A 1 352 ? -6.017 -26.678 36.734 1.00 88.69 352 ALA A O 1
ATOM 2667 N N . LYS A 1 353 ? -6.046 -24.689 35.703 1.00 79.50 353 LYS A N 1
ATOM 2668 C CA . LYS A 1 353 ? -4.762 -24.862 34.988 1.00 79.50 353 LYS A CA 1
ATOM 2669 C C . LYS A 1 353 ? -3.686 -23.902 35.478 1.00 79.50 353 LYS A C 1
ATOM 2671 O O . LYS A 1 353 ? -3.932 -22.727 35.701 1.00 79.50 353 LYS A O 1
ATOM 2676 N N . ALA A 1 354 ? -2.447 -24.396 35.517 1.00 76.38 354 ALA A N 1
ATOM 2677 C CA . ALA A 1 354 ? -1.269 -23.547 35.693 1.00 76.38 354 ALA A CA 1
ATOM 2678 C C . ALA A 1 354 ? -1.121 -22.529 34.541 1.00 76.38 354 ALA A C 1
ATOM 2680 O O . ALA A 1 354 ? -0.791 -21.374 34.776 1.00 76.38 354 ALA A O 1
ATOM 2681 N N . SER A 1 355 ? -1.431 -22.949 33.309 1.00 72.75 355 SER A N 1
ATOM 2682 C CA . SER A 1 355 ? -1.481 -22.119 32.098 1.00 72.75 355 SER A CA 1
ATOM 2683 C C . SER A 1 355 ? -2.919 -21.668 31.797 1.00 72.75 355 SER A C 1
ATOM 2685 O O . SER A 1 355 ? -3.529 -22.085 30.801 1.00 72.75 355 SER A O 1
ATOM 2687 N N . LYS A 1 356 ? -3.538 -20.933 32.732 1.00 76.00 356 LYS A N 1
ATOM 2688 C CA . LYS A 1 356 ? -4.969 -20.593 32.644 1.00 76.00 356 LYS A CA 1
ATOM 2689 C C . LYS A 1 356 ? -5.295 -19.617 31.518 1.00 76.00 356 LYS A C 1
ATOM 2691 O O . LYS A 1 356 ? -6.294 -19.808 30.831 1.00 76.00 356 LYS A O 1
ATOM 2696 N N . PHE A 1 357 ? -4.446 -18.617 31.287 1.00 72.88 357 PHE A N 1
ATOM 2697 C CA . PHE A 1 357 ? -4.673 -17.601 30.256 1.00 72.88 357 PHE A CA 1
ATOM 2698 C C . PHE A 1 357 ? -4.537 -18.196 28.854 1.00 72.88 357 PHE A C 1
ATOM 2700 O O . PHE A 1 357 ? -5.402 -17.989 28.008 1.00 72.88 357 PHE A O 1
ATOM 2707 N N . GLU A 1 358 ? -3.541 -19.053 28.649 1.00 78.19 358 GLU A N 1
ATOM 2708 C CA . GLU A 1 358 ? -3.354 -19.809 27.414 1.00 78.19 358 GLU A CA 1
ATOM 2709 C C . GLU A 1 358 ? -4.518 -20.800 27.190 1.00 78.19 358 GLU A C 1
ATOM 2711 O O . GLU A 1 358 ? -4.990 -20.979 26.067 1.00 78.19 358 GLU A O 1
ATOM 2716 N N . SER A 1 359 ? -5.067 -21.373 28.272 1.00 77.56 359 SER A N 1
ATOM 2717 C CA . SER A 1 359 ? -6.271 -22.223 28.223 1.00 77.56 359 SER A CA 1
ATOM 2718 C C . SER A 1 359 ? -7.550 -21.456 27.867 1.00 77.56 359 SER A C 1
ATOM 2720 O O . SER A 1 359 ? -8.438 -22.041 27.240 1.00 77.56 359 SER A O 1
ATOM 2722 N N . TYR A 1 360 ? -7.664 -20.179 28.252 1.00 81.69 360 TYR A N 1
ATOM 2723 C CA . TYR A 1 360 ? -8.744 -19.289 27.812 1.00 81.69 360 TYR A CA 1
ATOM 2724 C C . TYR A 1 360 ? -8.563 -18.878 26.349 1.00 81.69 360 TYR A C 1
ATOM 2726 O O . TYR A 1 360 ? -9.511 -18.992 25.575 1.00 81.69 360 TYR A O 1
ATOM 2734 N N . ALA A 1 361 ? -7.352 -18.485 25.942 1.00 73.19 361 ALA A N 1
ATOM 2735 C CA . ALA A 1 361 ? -7.043 -18.101 24.565 1.00 73.19 361 ALA A CA 1
ATOM 2736 C C . ALA A 1 361 ? -7.334 -19.244 23.572 1.00 73.19 361 ALA A C 1
ATOM 2738 O O . ALA A 1 361 ? -8.003 -19.037 22.559 1.00 73.19 361 ALA A O 1
ATOM 2739 N N . ALA A 1 362 ? -6.946 -20.480 23.907 1.00 78.81 362 ALA A N 1
ATOM 2740 C CA . ALA A 1 362 ? -7.242 -21.663 23.095 1.00 78.81 362 ALA A CA 1
ATOM 2741 C C . ALA A 1 362 ? -8.748 -21.926 22.932 1.00 78.81 362 ALA A C 1
ATOM 2743 O O . ALA A 1 362 ? -9.199 -22.373 21.876 1.00 78.81 362 ALA A O 1
ATOM 2744 N N . ARG A 1 363 ? -9.544 -21.627 23.968 1.00 90.62 363 ARG A N 1
ATOM 2745 C CA . ARG A 1 363 ? -11.008 -21.731 23.908 1.00 90.62 363 ARG A CA 1
ATOM 2746 C C . ARG A 1 363 ? -11.641 -20.604 23.122 1.00 90.62 363 ARG A C 1
ATOM 2748 O O . ARG A 1 363 ? -12.574 -20.859 22.372 1.00 90.62 363 ARG A O 1
ATOM 2755 N N . PHE A 1 364 ? -11.128 -19.388 23.262 1.00 84.31 364 PHE A N 1
ATOM 2756 C CA . PHE A 1 364 ? -11.572 -18.243 22.481 1.00 84.31 364 PHE A CA 1
ATOM 2757 C C . PHE A 1 364 ? -11.386 -18.502 20.980 1.00 84.31 364 PHE A C 1
ATOM 2759 O O . PHE A 1 364 ? -12.348 -18.421 20.219 1.00 84.31 364 PHE A O 1
ATOM 2766 N N . ALA A 1 365 ? -10.192 -18.958 20.583 1.00 79.06 365 ALA A N 1
ATOM 2767 C CA . ALA A 1 365 ? -9.895 -19.371 19.212 1.00 79.06 365 ALA A CA 1
ATOM 2768 C C . ALA A 1 365 ? -10.828 -20.496 18.720 1.00 79.06 365 ALA A C 1
ATOM 2770 O O . ALA A 1 365 ? -11.311 -20.453 17.590 1.00 79.06 365 ALA A O 1
ATOM 2771 N N . ALA A 1 366 ? -11.128 -21.487 19.566 1.00 89.56 366 ALA A N 1
ATOM 2772 C CA . ALA A 1 366 ? -12.053 -22.569 19.225 1.00 89.56 366 ALA A CA 1
ATOM 2773 C C . ALA A 1 366 ? -13.516 -22.101 19.093 1.00 89.56 366 ALA A C 1
ATOM 2775 O O . ALA A 1 366 ? -14.208 -22.567 18.190 1.00 89.56 366 ALA A O 1
ATOM 2776 N N . LYS A 1 367 ? -13.981 -21.152 19.918 1.00 92.19 367 LYS A N 1
ATOM 2777 C CA . LYS A 1 367 ? -15.312 -20.533 19.779 1.00 92.19 367 LYS A CA 1
ATOM 2778 C C . LYS A 1 367 ? -15.435 -19.742 18.479 1.00 92.19 367 LYS A C 1
ATOM 2780 O O . LYS A 1 367 ? -16.396 -19.941 17.743 1.00 92.19 367 LYS A O 1
ATOM 2785 N N . GLU A 1 368 ? -14.436 -18.914 18.172 1.00 89.12 368 GLU A N 1
ATOM 2786 C CA . GLU A 1 368 ? -14.315 -18.184 16.902 1.00 89.12 368 GLU A CA 1
ATOM 2787 C C . GLU A 1 368 ? -14.354 -19.131 15.693 1.00 89.12 368 GLU A C 1
ATOM 2789 O O . GLU A 1 368 ? -15.117 -18.920 14.748 1.00 89.12 368 GLU A O 1
ATOM 2794 N N . ALA A 1 369 ? -13.561 -20.207 15.728 1.00 86.56 369 ALA A N 1
ATOM 2795 C CA . ALA A 1 369 ? -13.540 -21.217 14.674 1.00 86.56 369 ALA A CA 1
ATOM 2796 C C . ALA A 1 369 ? -14.888 -21.950 14.550 1.00 86.56 369 ALA A C 1
ATOM 2798 O O . ALA A 1 369 ? -15.361 -22.169 13.437 1.00 86.56 369 ALA A O 1
ATOM 2799 N N . GLY A 1 370 ? -15.538 -22.277 15.672 1.00 91.00 370 GLY A N 1
ATOM 2800 C CA . GLY A 1 370 ? -16.864 -22.899 15.697 1.00 91.00 370 GLY A CA 1
ATOM 2801 C C . GLY A 1 370 ? -17.952 -21.998 15.116 1.00 91.00 370 GLY A C 1
ATOM 2802 O O . GLY A 1 370 ? -18.764 -22.462 14.320 1.00 91.00 370 GLY A O 1
ATOM 2803 N N . MET A 1 371 ? -17.927 -20.702 15.436 1.00 88.94 371 MET A N 1
ATOM 2804 C CA . MET A 1 371 ? -18.861 -19.720 14.881 1.00 88.94 371 MET A CA 1
ATOM 2805 C C . MET A 1 371 ? -18.716 -19.598 13.362 1.00 88.94 371 MET A C 1
ATOM 2807 O O . MET A 1 371 ? -19.706 -19.631 12.633 1.00 88.94 371 MET A O 1
ATOM 2811 N N . LYS A 1 372 ? -17.473 -19.528 12.873 1.00 86.06 372 LYS A N 1
ATOM 2812 C CA . LYS A 1 372 ? -17.171 -19.472 11.435 1.00 86.06 372 LYS A CA 1
ATOM 2813 C C . LYS A 1 372 ? -17.579 -20.760 10.720 1.00 86.06 372 LYS A C 1
ATOM 2815 O O . LYS A 1 372 ? -18.132 -20.689 9.626 1.00 86.06 372 LYS A O 1
ATOM 2820 N N . ALA A 1 373 ? -17.381 -21.920 11.348 1.00 89.44 373 ALA A N 1
ATOM 2821 C CA . ALA A 1 373 ? -17.785 -23.210 10.793 1.00 89.44 373 ALA A CA 1
ATOM 2822 C C . ALA A 1 373 ? -19.315 -23.364 10.668 1.00 89.44 373 ALA A C 1
ATOM 2824 O O . ALA A 1 373 ? -19.779 -24.014 9.736 1.00 89.44 373 ALA A O 1
ATOM 2825 N N . LEU A 1 374 ? -20.102 -22.716 11.538 1.00 88.00 374 LEU A N 1
ATOM 2826 C CA . LEU A 1 374 ? -21.566 -22.636 11.415 1.00 88.00 374 LEU A CA 1
ATOM 2827 C C . LEU A 1 374 ? -22.049 -21.732 10.262 1.00 88.00 374 LEU A C 1
ATOM 2829 O O . LEU A 1 374 ? -23.253 -21.610 10.049 1.00 88.00 374 LEU A O 1
ATOM 2833 N N . GLY A 1 375 ? -21.154 -21.038 9.547 1.00 79.50 375 GLY A N 1
ATOM 2834 C CA . GLY A 1 375 ? -21.522 -20.074 8.501 1.00 79.50 375 GLY A CA 1
ATOM 2835 C C . GLY A 1 375 ? -22.276 -18.840 9.017 1.00 79.50 375 GLY A C 1
ATOM 2836 O O . GLY A 1 375 ? -22.678 -17.982 8.234 1.00 79.50 375 GLY A O 1
ATOM 2837 N N . THR A 1 376 ? -22.460 -18.724 10.334 1.00 65.12 376 THR A N 1
ATOM 2838 C CA . THR A 1 376 ? -23.192 -17.645 10.988 1.00 65.12 376 THR A CA 1
ATOM 2839 C C . THR A 1 376 ? -22.243 -16.763 11.780 1.00 65.12 376 THR A C 1
ATOM 2841 O O . THR A 1 376 ? -21.816 -17.136 12.870 1.00 65.12 376 THR A O 1
ATOM 2844 N N . GLY A 1 377 ? -21.976 -15.554 11.285 1.00 59.53 377 GLY A N 1
ATOM 2845 C CA . GLY A 1 377 ? -21.488 -14.479 12.150 1.00 59.53 377 GLY A CA 1
ATOM 2846 C C . GLY A 1 377 ? -22.547 -14.050 13.179 1.00 59.53 377 GLY A C 1
ATOM 2847 O O . GLY A 1 377 ? -23.695 -14.510 13.141 1.00 59.53 377 GLY A O 1
ATOM 2848 N N . TRP A 1 378 ? -22.176 -13.099 14.040 1.00 60.25 378 TRP A N 1
ATOM 2849 C CA . TRP A 1 378 ? -22.997 -12.526 15.124 1.00 60.25 378 TRP A CA 1
ATOM 2850 C C . TRP A 1 378 ? -24.442 -12.169 14.726 1.00 60.25 378 TRP A C 1
ATOM 2852 O O . TRP A 1 378 ? -25.370 -12.315 15.523 1.00 60.25 378 TRP A O 1
ATOM 2862 N N . ASN A 1 379 ? -24.649 -11.790 13.462 1.00 53.41 379 ASN A N 1
ATOM 2863 C CA . ASN A 1 379 ? -25.923 -11.358 12.876 1.00 53.41 379 ASN A CA 1
ATOM 2864 C C . ASN A 1 379 ? -27.076 -12.380 12.969 1.00 53.41 379 ASN A C 1
ATOM 2866 O O . ASN A 1 379 ? -28.230 -11.996 12.806 1.00 53.41 379 ASN A O 1
ATOM 2870 N N . HIS A 1 380 ? -26.803 -13.663 13.237 1.00 63.00 380 HIS A N 1
ATOM 2871 C CA . HIS A 1 380 ? -27.842 -14.699 13.375 1.00 63.00 380 HIS A CA 1
ATOM 2872 C C . HIS A 1 380 ? -28.262 -14.979 14.827 1.00 63.00 380 HIS A C 1
ATOM 2874 O O . HIS A 1 380 ? -29.001 -15.934 15.074 1.00 63.00 380 HIS A O 1
ATOM 2880 N N . GLY A 1 381 ? -27.806 -14.167 15.786 1.00 77.31 381 GLY A N 1
ATOM 2881 C CA . GLY A 1 381 ? -28.182 -14.261 17.201 1.00 77.31 381 GLY A CA 1
ATOM 2882 C C . GLY A 1 381 ? -27.388 -15.283 18.020 1.00 77.31 381 GLY A C 1
ATOM 2883 O O . GLY A 1 381 ? -27.686 -15.453 19.201 1.00 77.31 381 GLY A O 1
ATOM 2884 N N . VAL A 1 382 ? -26.386 -15.935 17.420 1.00 84.81 382 VAL A N 1
ATOM 2885 C CA . VAL A 1 382 ? -25.466 -16.846 18.116 1.00 84.81 382 VAL A CA 1
ATOM 2886 C C . VAL A 1 382 ? -24.573 -16.053 19.071 1.00 84.81 382 VAL A C 1
ATOM 2888 O O . VAL A 1 382 ? -23.946 -15.068 18.682 1.00 84.81 382 VAL A O 1
ATOM 2891 N N . ARG A 1 383 ? -24.505 -16.484 20.332 1.00 87.06 383 ARG A N 1
ATOM 2892 C CA . ARG A 1 383 ? -23.719 -15.845 21.399 1.00 87.06 383 ARG A CA 1
ATOM 2893 C C . ARG A 1 383 ? -22.451 -16.641 21.706 1.00 87.06 383 ARG A C 1
ATOM 2895 O O . ARG A 1 383 ? -22.407 -17.849 21.514 1.00 87.06 383 ARG A O 1
ATOM 2902 N N . TRP A 1 384 ? -21.449 -16.000 22.310 1.00 87.44 384 TRP A N 1
ATOM 2903 C CA . TRP A 1 384 ? -20.212 -16.671 22.752 1.00 87.44 384 TRP A CA 1
ATOM 2904 C C . TRP A 1 384 ? -20.437 -17.918 23.624 1.00 87.44 384 TRP A C 1
ATOM 2906 O O . TRP A 1 384 ? -19.698 -18.893 23.518 1.00 87.44 384 TRP A O 1
ATOM 2916 N N . ARG A 1 385 ? -21.455 -17.890 24.493 1.00 91.50 385 ARG A N 1
ATOM 2917 C CA . ARG A 1 385 ? -21.813 -19.006 25.386 1.00 91.50 385 ARG A CA 1
ATOM 2918 C C . ARG A 1 385 ? -22.702 -20.067 24.731 1.00 91.50 385 ARG A C 1
ATOM 2920 O O . ARG A 1 385 ? -22.910 -21.112 25.332 1.00 91.50 385 ARG A O 1
ATOM 2927 N N . ASP A 1 386 ? -23.154 -19.835 23.500 1.00 93.38 386 ASP A N 1
ATOM 2928 C CA . ASP A 1 386 ? -23.831 -20.852 22.690 1.00 93.38 386 ASP A CA 1
ATOM 2929 C C . ASP A 1 386 ? -22.821 -21.844 22.079 1.00 93.38 386 ASP A C 1
ATOM 2931 O O . ASP A 1 386 ? -23.208 -22.855 21.504 1.00 93.38 386 ASP A O 1
ATOM 2935 N N . ILE A 1 387 ? -21.519 -21.569 22.202 1.00 94.50 387 ILE A N 1
ATOM 2936 C CA . ILE A 1 387 ? -20.422 -22.405 21.715 1.00 94.50 387 ILE A CA 1
ATOM 2937 C C . ILE A 1 387 ? -19.531 -22.738 22.914 1.00 94.50 387 ILE A C 1
ATOM 2939 O O . ILE A 1 387 ? -18.879 -21.847 23.449 1.00 94.50 387 ILE A O 1
ATOM 2943 N N . GLU A 1 388 ? -19.498 -23.989 23.366 1.00 96.44 388 GLU A N 1
ATOM 2944 C CA . GLU A 1 388 ? -18.746 -24.413 24.556 1.00 96.44 388 GLU A CA 1
ATOM 2945 C C . GLU A 1 388 ? -17.641 -25.413 24.203 1.00 96.44 388 GLU A C 1
ATOM 2947 O O . GLU A 1 388 ? -17.894 -26.436 23.569 1.00 96.44 388 GLU A O 1
ATOM 2952 N N . VAL A 1 389 ? -16.407 -25.156 24.645 1.00 95.38 389 VAL A N 1
ATOM 2953 C CA . VAL A 1 389 ? -15.272 -26.064 24.434 1.00 95.38 389 VAL A CA 1
ATOM 2954 C C . VAL A 1 389 ? -15.168 -27.067 25.580 1.00 95.38 389 VAL A C 1
ATOM 2956 O O . VAL A 1 389 ? -14.514 -26.830 26.607 1.00 95.38 389 VAL A O 1
ATOM 2959 N N . VAL A 1 390 ? -15.782 -28.228 25.365 1.00 93.75 390 VAL A N 1
ATOM 2960 C CA . VAL A 1 390 ? -15.830 -29.333 26.324 1.00 93.75 390 VAL A CA 1
ATOM 2961 C C . VAL A 1 390 ? -14.692 -30.331 26.096 1.00 93.75 390 VAL A C 1
ATOM 2963 O O . VAL A 1 390 ? -14.254 -30.594 24.974 1.00 93.75 390 VAL A O 1
ATOM 2966 N N . ARG A 1 391 ? -14.206 -30.941 27.181 1.00 87.50 391 ARG A N 1
ATOM 2967 C CA . ARG A 1 391 ? -13.259 -32.064 27.116 1.00 87.50 391 ARG A CA 1
ATOM 2968 C C . ARG A 1 391 ? -13.664 -33.161 28.105 1.00 87.50 391 ARG A C 1
ATOM 2970 O O . ARG A 1 391 ? -13.218 -33.126 29.255 1.00 87.50 391 ARG A O 1
ATOM 2977 N N . PRO A 1 392 ? -14.474 -34.145 27.677 1.00 84.12 392 PRO A N 1
ATOM 2978 C CA . PRO A 1 392 ? -14.827 -35.288 28.509 1.00 84.12 392 PRO A CA 1
ATOM 2979 C C . PRO A 1 392 ? -13.583 -36.062 28.971 1.00 84.12 392 PRO A C 1
ATOM 2981 O O . PRO A 1 392 ? -12.561 -36.123 28.278 1.00 84.12 392 PRO A O 1
ATOM 2984 N N . LYS A 1 393 ? -13.657 -36.673 30.158 1.00 82.88 393 LYS A N 1
ATOM 2985 C CA . LYS A 1 393 ? -12.529 -37.403 30.755 1.00 82.88 393 LYS A CA 1
ATOM 2986 C C . LYS A 1 393 ? -12.090 -38.552 29.838 1.00 82.88 393 LYS A C 1
ATOM 2988 O O . LYS A 1 393 ? -12.883 -39.429 29.515 1.00 82.88 393 LYS A O 1
ATOM 2993 N N . GLY A 1 394 ? -10.819 -38.541 29.433 1.00 82.44 394 GLY A N 1
ATOM 2994 C CA . GLY A 1 394 ? -10.244 -39.537 28.520 1.00 82.44 394 GLY A CA 1
ATOM 2995 C C . GLY A 1 394 ? -10.513 -39.300 27.027 1.00 82.44 394 GLY A C 1
ATOM 2996 O O . GLY A 1 394 ? -10.069 -40.106 26.218 1.00 82.44 394 GLY A O 1
ATOM 2997 N N . GLN A 1 395 ? -11.190 -38.212 26.643 1.00 86.06 395 GLN A N 1
ATOM 2998 C CA . GLN A 1 395 ? -11.523 -37.916 25.245 1.00 86.06 395 GLN A CA 1
ATOM 2999 C C . GLN A 1 395 ? -10.745 -36.709 24.685 1.00 86.06 395 GLN A C 1
ATOM 3001 O O . GLN A 1 395 ? -10.123 -35.923 25.418 1.00 86.06 395 GLN A O 1
ATOM 3006 N N . ARG A 1 396 ? -10.779 -36.576 23.351 1.00 88.75 396 ARG A N 1
ATOM 3007 C CA . ARG A 1 396 ? -10.334 -35.371 22.633 1.00 88.75 396 ARG A CA 1
ATOM 3008 C C . ARG A 1 396 ? -11.257 -34.185 22.969 1.00 88.75 396 ARG A C 1
ATOM 3010 O O . ARG A 1 396 ? -12.427 -34.422 23.273 1.00 88.75 396 ARG A O 1
ATOM 3017 N N . PRO A 1 397 ? -10.764 -32.934 22.956 1.00 91.62 397 PRO A N 1
ATOM 3018 C CA . PRO A 1 397 ? -11.645 -31.777 23.070 1.00 91.62 397 PRO A CA 1
ATOM 3019 C C . PRO A 1 397 ? -12.627 -31.745 21.890 1.00 91.62 397 PRO A C 1
ATOM 3021 O O . PRO A 1 397 ? -12.310 -32.207 20.793 1.00 91.62 397 PRO A O 1
ATOM 3024 N N . THR A 1 398 ? -13.816 -31.206 22.124 1.00 94.56 398 THR A N 1
ATOM 3025 C CA . THR A 1 398 ? -14.829 -30.955 21.094 1.00 94.56 398 THR A CA 1
ATOM 3026 C C . THR A 1 398 ? -15.602 -29.680 21.429 1.00 94.56 398 THR A C 1
ATOM 3028 O O . THR A 1 398 ? -15.391 -29.080 22.486 1.00 94.56 398 THR A O 1
ATOM 3031 N N . ILE A 1 399 ? -16.470 -29.249 20.522 1.00 95.25 399 ILE A N 1
ATOM 3032 C CA . ILE A 1 399 ? -17.416 -28.164 20.766 1.00 95.25 399 ILE A CA 1
ATOM 3033 C C . ILE A 1 399 ? -18.787 -28.768 21.042 1.00 95.25 399 ILE A C 1
ATOM 3035 O O . ILE A 1 399 ? -19.238 -29.653 20.319 1.00 95.25 399 ILE A O 1
ATOM 3039 N N . GLN A 1 400 ? -19.451 -28.261 22.073 1.00 94.88 400 GLN A N 1
ATOM 3040 C CA . GLN A 1 400 ? -20.877 -28.430 22.279 1.00 94.88 400 GLN A CA 1
ATOM 3041 C C . GLN A 1 400 ? -21.575 -27.127 21.886 1.00 94.88 400 GLN A C 1
ATOM 3043 O O . GLN A 1 400 ? -21.222 -26.053 22.373 1.00 94.88 400 GLN A O 1
ATOM 3048 N N . PHE A 1 401 ? -22.545 -27.221 20.979 1.00 94.50 401 PHE A N 1
ATOM 3049 C CA . PHE A 1 401 ? -23.397 -26.095 20.620 1.00 94.50 401 PHE A CA 1
ATOM 3050 C C . PHE A 1 401 ? -24.662 -26.094 21.480 1.00 94.50 401 PHE A C 1
ATOM 3052 O O . PHE A 1 401 ? -25.263 -27.140 21.722 1.00 94.50 401 PHE A O 1
ATOM 3059 N N . HIS A 1 402 ? -25.080 -24.905 21.902 1.00 93.38 402 HIS A N 1
ATOM 3060 C CA . HIS A 1 402 ? -26.283 -24.647 22.690 1.00 93.38 402 HIS A CA 1
ATOM 3061 C C . HIS A 1 402 ? -27.151 -23.594 21.992 1.00 93.38 402 HIS A C 1
ATOM 3063 O O . HIS A 1 402 ? -26.699 -22.923 21.064 1.00 93.38 402 HIS A O 1
ATOM 3069 N N . GLY A 1 403 ? -28.395 -23.422 22.445 1.00 92.88 403 GLY A N 1
ATOM 3070 C CA . GLY A 1 403 ? -29.258 -22.311 22.028 1.00 92.88 403 GLY A CA 1
ATOM 3071 C C . GLY A 1 403 ? -29.328 -22.121 20.508 1.00 92.88 403 GLY A C 1
ATOM 3072 O O . GLY A 1 403 ? -29.664 -23.044 19.765 1.00 92.88 403 GLY A O 1
ATOM 3073 N N . GLN A 1 404 ? -28.990 -20.917 20.042 1.00 91.25 404 GLN A N 1
ATOM 3074 C CA . GLN A 1 404 ? -29.047 -20.578 18.621 1.00 91.25 404 GLN A CA 1
ATOM 3075 C C . GLN A 1 404 ? -27.955 -21.280 17.795 1.00 91.25 404 GLN A C 1
ATOM 3077 O O . GLN A 1 404 ? -28.210 -21.645 16.649 1.00 91.25 404 GLN A O 1
ATOM 3082 N N . ALA A 1 405 ? -26.769 -21.536 18.365 1.00 91.62 405 ALA A N 1
ATOM 3083 C CA . ALA A 1 405 ? -25.716 -22.286 17.675 1.00 91.62 405 ALA A CA 1
ATOM 3084 C C . ALA A 1 405 ? -26.154 -23.724 17.362 1.00 91.62 405 ALA A C 1
ATOM 3086 O O . ALA A 1 405 ? -25.885 -24.222 16.270 1.00 91.62 405 ALA A O 1
ATOM 3087 N N . ALA A 1 406 ? -26.870 -24.371 18.290 1.00 93.38 406 ALA A N 1
ATOM 3088 C CA . ALA A 1 406 ? -27.407 -25.716 18.089 1.00 93.38 406 ALA A CA 1
ATOM 3089 C C . ALA A 1 406 ? -28.420 -25.741 16.932 1.00 93.38 406 ALA A C 1
ATOM 3091 O O . ALA A 1 406 ? -28.290 -26.550 16.017 1.00 93.38 406 ALA A O 1
ATOM 3092 N N . ALA A 1 407 ? -29.352 -24.781 16.901 1.00 91.56 407 ALA A N 1
ATOM 3093 C CA . ALA A 1 407 ? -30.319 -24.646 15.810 1.00 91.56 407 ALA A CA 1
ATOM 3094 C C . ALA A 1 407 ? -29.659 -24.363 14.442 1.00 91.56 407 ALA A C 1
ATOM 3096 O O . ALA A 1 407 ? -30.194 -24.749 13.401 1.00 91.56 407 ALA A O 1
ATOM 3097 N N . CYS A 1 408 ? -28.502 -23.695 14.416 1.00 90.19 408 CYS A N 1
ATOM 3098 C CA . CYS A 1 408 ? -27.696 -23.523 13.205 1.00 90.19 408 CYS A CA 1
ATOM 3099 C C . CYS A 1 408 ? -26.978 -24.820 12.796 1.00 90.19 408 CYS A C 1
ATOM 3101 O O . CYS A 1 408 ? -27.013 -25.181 11.620 1.00 90.19 408 CYS A O 1
ATOM 3103 N N . ALA A 1 409 ? -26.393 -25.552 13.749 1.00 91.25 409 ALA A N 1
ATOM 3104 C CA . ALA A 1 409 ? -25.732 -26.835 13.503 1.00 91.25 409 ALA A CA 1
ATOM 3105 C C . ALA A 1 409 ? -26.705 -27.887 12.937 1.00 91.25 409 ALA A C 1
ATOM 3107 O O . ALA A 1 409 ? -26.393 -28.546 11.946 1.00 91.25 409 ALA A O 1
ATOM 3108 N N . GLU A 1 410 ? -27.911 -27.984 13.507 1.00 92.06 410 GLU A N 1
ATOM 3109 C CA . GLU A 1 410 ? -28.978 -28.875 13.032 1.00 92.06 410 GLU A CA 1
ATOM 3110 C C . GLU A 1 410 ? -29.409 -28.548 11.595 1.00 92.06 410 GLU A C 1
ATOM 3112 O O . GLU A 1 410 ? -29.554 -29.453 10.776 1.00 92.06 410 GLU A O 1
ATOM 3117 N N . LYS A 1 411 ? -29.556 -27.259 11.250 1.00 89.88 411 LYS A N 1
ATOM 3118 C CA . LYS A 1 411 ? -29.901 -26.820 9.882 1.00 89.88 411 LYS A CA 1
ATOM 3119 C C . LYS A 1 411 ? -28.820 -27.143 8.852 1.00 89.88 411 LYS A C 1
ATOM 3121 O O . LYS A 1 411 ? -29.151 -27.382 7.694 1.00 89.88 411 LYS A O 1
ATOM 3126 N N . LEU A 1 412 ? -27.552 -27.156 9.262 1.00 88.81 412 LEU A N 1
ATOM 3127 C CA . LEU A 1 412 ? -26.429 -27.611 8.436 1.00 88.81 412 LEU A CA 1
ATOM 3128 C C . LEU A 1 412 ? -26.313 -29.143 8.373 1.00 88.81 412 LEU A C 1
ATOM 3130 O O . LEU A 1 412 ? -25.485 -29.661 7.629 1.00 88.81 412 LEU A O 1
ATOM 3134 N N . GLY A 1 413 ? -27.115 -29.871 9.157 1.00 90.81 413 GLY A N 1
ATOM 3135 C CA . GLY A 1 413 ? -27.034 -31.322 9.280 1.00 90.81 413 GLY A CA 1
ATOM 3136 C C . GLY A 1 413 ? -25.775 -31.811 9.999 1.00 90.81 413 GLY A C 1
ATOM 3137 O O . GLY A 1 413 ? -25.429 -32.974 9.838 1.00 90.81 413 GLY A O 1
ATOM 3138 N N . ALA A 1 414 ? -25.082 -30.962 10.766 1.00 90.06 414 ALA A N 1
ATOM 3139 C CA . ALA A 1 414 ? -23.819 -31.312 11.415 1.00 90.06 414 ALA A CA 1
ATOM 3140 C C . ALA A 1 414 ? -24.021 -32.387 12.504 1.00 90.06 414 ALA A C 1
ATOM 3142 O O . ALA A 1 414 ? -24.609 -32.122 13.553 1.00 90.06 414 ALA A O 1
ATOM 3143 N N . ARG A 1 415 ? -23.512 -33.602 12.261 1.00 85.44 415 ARG A N 1
ATOM 3144 C CA . ARG A 1 415 ? -23.599 -34.765 13.163 1.00 85.44 415 ARG A CA 1
ATOM 3145 C C . ARG A 1 415 ? -22.357 -34.955 14.019 1.00 85.44 415 ARG A C 1
ATOM 3147 O O . ARG A 1 415 ? -22.483 -35.310 15.187 1.00 85.44 415 ARG A O 1
ATOM 3154 N N . ASN A 1 416 ? -21.172 -34.719 13.453 1.00 87.00 416 ASN A N 1
ATOM 3155 C CA . ASN A 1 416 ? -19.912 -34.779 14.193 1.00 87.00 416 ASN A CA 1
ATOM 3156 C C . ASN A 1 416 ? -19.217 -33.422 14.173 1.00 87.00 416 ASN A C 1
ATOM 3158 O O . ASN A 1 416 ? -19.244 -32.697 13.178 1.00 87.00 416 ASN A O 1
ATOM 3162 N N . ILE A 1 417 ? -18.528 -33.124 15.272 1.00 93.19 417 ILE A N 1
ATOM 3163 C CA . ILE A 1 417 ? -17.700 -31.932 15.408 1.00 93.19 417 ILE A CA 1
ATOM 3164 C C . ILE A 1 417 ? -16.284 -32.385 15.748 1.00 93.19 417 ILE A C 1
ATOM 3166 O O . ILE A 1 417 ? -16.043 -33.005 16.789 1.00 93.19 417 ILE A O 1
ATOM 3170 N N . ALA A 1 418 ? -15.341 -32.099 14.854 1.00 92.25 418 ALA A N 1
ATOM 3171 C CA . ALA A 1 418 ? -13.923 -32.307 15.098 1.00 92.25 418 ALA A CA 1
ATOM 3172 C C . ALA A 1 418 ? -13.282 -30.971 15.481 1.00 92.25 418 ALA A C 1
ATOM 3174 O O . ALA A 1 418 ? -13.311 -30.016 14.707 1.00 92.25 418 ALA A O 1
ATOM 3175 N N . LEU A 1 419 ? -12.686 -30.919 16.673 1.00 95.00 419 LEU A N 1
ATOM 3176 C CA . LEU A 1 419 ? -11.914 -29.783 17.165 1.00 95.00 419 LEU A CA 1
ATOM 3177 C C . LEU A 1 419 ? -10.454 -30.201 17.355 1.00 95.00 419 LEU A C 1
ATOM 3179 O O . LEU A 1 419 ? -10.157 -31.167 18.060 1.00 95.00 419 LEU A O 1
ATOM 3183 N N . SER A 1 420 ? -9.546 -29.425 16.774 1.00 93.12 420 SER A N 1
ATOM 3184 C CA . SER A 1 420 ? -8.131 -29.410 17.141 1.00 93.12 420 SER A CA 1
ATOM 3185 C C . SER A 1 420 ? -7.789 -28.018 17.655 1.00 93.12 420 SER A C 1
ATOM 3187 O O . SER A 1 420 ? -8.192 -27.030 17.046 1.00 93.12 420 SER A O 1
ATOM 3189 N N . LEU A 1 421 ? -7.077 -27.929 18.775 1.00 90.12 421 LEU A N 1
ATOM 3190 C CA . LEU A 1 421 ? -6.679 -26.661 19.386 1.00 90.12 421 LEU A CA 1
ATOM 3191 C C . LEU A 1 421 ? -5.265 -26.773 19.957 1.00 90.12 421 LEU A C 1
ATOM 3193 O O . LEU A 1 421 ? -4.897 -27.804 20.521 1.00 90.12 421 LEU A O 1
ATOM 3197 N N . THR A 1 422 ? -4.491 -25.704 19.816 1.00 81.38 422 THR A N 1
ATOM 3198 C CA . THR A 1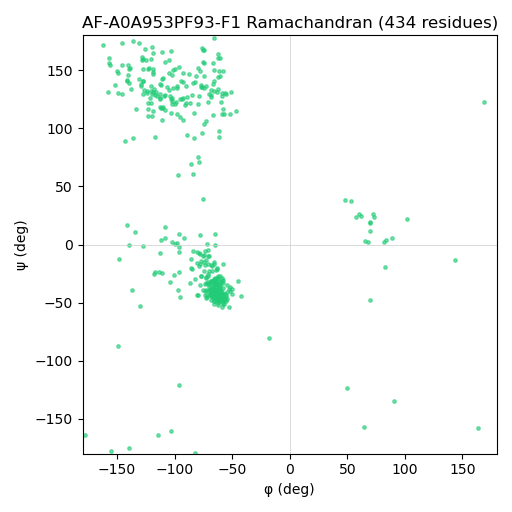 422 ? -3.130 -25.571 20.338 1.00 81.38 422 THR A CA 1
ATOM 3199 C C . THR A 1 422 ? -2.919 -24.162 20.885 1.00 81.38 422 THR A C 1
ATOM 3201 O O . THR A 1 422 ? -3.600 -23.220 20.475 1.00 81.38 422 THR A O 1
ATOM 3204 N N . HIS A 1 423 ? -1.991 -24.014 21.825 1.00 75.44 423 HIS A N 1
ATOM 3205 C CA . HIS A 1 423 ? -1.619 -22.720 22.382 1.00 75.44 423 HIS A CA 1
ATOM 3206 C C . HIS A 1 423 ? -0.153 -22.698 22.817 1.00 75.44 423 HIS A C 1
ATOM 3208 O O . HIS A 1 423 ? 0.399 -23.699 23.277 1.00 75.44 423 HIS A O 1
ATOM 3214 N N . THR A 1 424 ? 0.455 -21.525 22.704 1.00 72.06 424 THR A N 1
ATOM 3215 C CA . THR A 1 424 ? 1.741 -21.159 23.303 1.00 72.06 424 THR A CA 1
ATOM 3216 C C . THR A 1 424 ? 1.487 -20.062 24.347 1.00 72.06 424 THR A C 1
ATOM 3218 O O . THR A 1 424 ? 0.347 -19.874 24.772 1.00 72.06 424 THR A O 1
ATOM 3221 N N . ARG A 1 425 ? 2.525 -19.344 24.796 1.00 58.56 425 ARG A N 1
ATOM 3222 C CA . ARG A 1 425 ? 2.344 -18.116 25.596 1.00 58.56 425 ARG A CA 1
ATOM 3223 C C . ARG A 1 425 ? 1.887 -16.912 24.771 1.00 58.56 425 ARG A C 1
ATOM 3225 O O . ARG A 1 425 ? 1.364 -15.967 25.345 1.00 58.56 425 ARG A O 1
ATOM 3232 N N . GLU A 1 426 ? 2.150 -16.933 23.470 1.00 60.00 426 GLU A N 1
ATOM 3233 C CA . GLU A 1 426 ? 2.028 -15.772 22.579 1.00 60.00 426 GLU A CA 1
ATOM 3234 C C . GLU A 1 426 ? 0.870 -15.937 21.587 1.00 60.00 426 GLU A C 1
ATOM 3236 O O . GLU A 1 426 ? 0.301 -14.951 21.132 1.00 60.00 426 GLU A O 1
ATOM 3241 N N . GLU A 1 427 ? 0.476 -17.179 21.287 1.00 62.97 427 GLU A N 1
ATOM 3242 C CA . GLU A 1 427 ? -0.519 -17.498 20.264 1.00 62.97 427 GLU A CA 1
ATOM 3243 C C . GLU A 1 427 ? -1.472 -18.612 20.713 1.00 62.97 427 GLU A C 1
ATOM 3245 O O . GLU A 1 427 ? -1.104 -19.527 21.455 1.00 62.97 427 GLU A O 1
ATOM 3250 N N . ALA A 1 428 ? -2.696 -18.583 20.191 1.00 68.50 428 ALA A N 1
ATOM 3251 C CA . ALA A 1 428 ? -3.669 -19.657 20.329 1.00 68.50 428 ALA A CA 1
ATOM 3252 C C . ALA A 1 428 ? -4.384 -19.884 18.996 1.00 68.50 428 ALA A C 1
ATOM 3254 O O . ALA A 1 428 ? -4.823 -18.936 18.347 1.00 68.50 428 ALA A O 1
ATOM 3255 N N . LEU A 1 429 ? -4.508 -21.147 18.589 1.00 75.06 429 LEU A N 1
ATOM 3256 C CA . LEU A 1 429 ? -5.035 -21.517 17.280 1.00 75.06 429 LEU A CA 1
ATOM 3257 C C . LEU A 1 429 ? -5.953 -22.732 17.397 1.00 75.06 429 LEU A C 1
ATOM 3259 O O . LEU A 1 429 ? -5.659 -23.685 18.121 1.00 75.06 429 LEU A O 1
ATOM 3263 N N . ALA A 1 430 ? -7.063 -22.705 16.661 1.00 87.12 430 ALA A N 1
ATOM 3264 C CA . ALA A 1 430 ? -8.019 -23.798 16.618 1.00 87.12 430 ALA A CA 1
ATOM 3265 C C . ALA A 1 430 ? -8.560 -24.031 15.204 1.00 87.12 430 ALA A C 1
ATOM 3267 O O . ALA A 1 430 ? -8.783 -23.096 14.437 1.00 87.12 430 ALA A O 1
ATOM 3268 N N . HIS A 1 431 ? -8.818 -25.298 14.895 1.00 92.19 431 HIS A N 1
ATOM 3269 C CA . HIS A 1 431 ? -9.501 -25.750 13.692 1.00 92.19 431 HIS A CA 1
ATOM 3270 C C . HIS A 1 431 ? -10.764 -26.506 14.095 1.00 92.19 431 HIS A C 1
ATOM 3272 O O . HIS A 1 431 ? -10.700 -27.428 14.912 1.00 92.19 431 HIS A O 1
ATOM 3278 N N . VAL A 1 432 ? -11.893 -26.132 13.495 1.00 94.69 432 VAL A N 1
ATOM 3279 C CA . VAL A 1 432 ? -13.188 -26.793 13.678 1.00 94.69 432 VAL A CA 1
ATOM 3280 C C . VAL A 1 432 ? -13.676 -27.293 12.328 1.00 94.69 432 VAL A C 1
ATOM 3282 O O . VAL A 1 432 ? -13.662 -26.548 11.351 1.00 94.69 432 VAL A O 1
ATOM 3285 N N . ILE A 1 433 ? -14.108 -28.550 12.288 1.00 92.38 433 ILE A N 1
ATOM 3286 C CA . ILE A 1 433 ? -14.754 -29.172 11.132 1.00 92.38 433 ILE A CA 1
ATOM 3287 C C . ILE A 1 433 ? -16.112 -29.700 11.594 1.00 92.38 433 ILE A C 1
ATOM 3289 O O . ILE A 1 433 ? -16.198 -30.384 12.618 1.00 92.38 433 ILE A O 1
ATOM 3293 N N . LEU A 1 434 ? -17.156 -29.367 10.836 1.00 92.25 434 LEU A N 1
ATOM 3294 C CA . LEU A 1 434 ? -18.501 -29.915 10.986 1.00 92.25 434 LEU A CA 1
ATOM 3295 C C . LEU A 1 434 ? -18.711 -30.965 9.889 1.00 92.25 434 LEU A C 1
ATOM 3297 O O . LEU A 1 434 ? -18.546 -30.661 8.708 1.00 92.25 434 LEU A O 1
ATOM 3301 N N . GLU A 1 435 ? -19.053 -32.191 10.274 1.00 87.06 435 GLU A N 1
ATOM 3302 C CA . GLU A 1 435 ? -19.323 -33.311 9.359 1.00 87.06 435 GLU A CA 1
ATOM 3303 C C . GLU A 1 435 ? -20.819 -33.658 9.412 1.00 87.06 435 GLU A C 1
ATOM 3305 O O . GLU A 1 435 ? -21.412 -33.598 10.493 1.00 87.06 435 GLU A O 1
ATOM 3310 N N . SER A 1 436 ? -21.429 -34.010 8.274 1.00 81.81 436 SER A N 1
ATOM 3311 C CA . SER A 1 436 ? -22.884 -34.250 8.117 1.00 81.81 436 SER A CA 1
ATOM 3312 C C . SER A 1 436 ? -23.300 -35.723 8.029 1.00 81.81 436 SER A C 1
ATOM 3314 O O . SER A 1 436 ? -22.417 -36.584 7.832 1.00 81.81 436 SER A O 1
#

Secondary structure (DSSP, 8-state):
-PPTTS-------EEEEEESSHHHHHHHHHHHHHTTSEEEEEGGG--EETTTEEHHHHHHHTT-EEEEES-SSB--HHHHHHH--TTEEEEEEE--TT----SS-B---HHHHHHHHHHHT--EEEEEES---S-GGGGT--SPPPHHHHHHHT-SEEEEESSSTT-SSS-EEEEEEHHHHHHHHHSHHHHHS---HHHHHHHHHHHHHHHHT-GGGSHHHHHHH--HHHHHHHHHHHHHHHHHH-SS--SEEEEEEEEEEEEETTTEEEEEEEEEEEEEEESSS-HHHHHHHHHTSSS----EEETTEEEEEGGGS-GGGHHIIIIIHHH--HHHHHHHHS-HHHHHHHHTSTTHHHHHHHHHHHHHHHHHHTT--GGG---GGGEEEE--TTS--EEEE-HHHHHHHHHTT--EEEEEEEE-SS-EEEEEEEE-

Sequence (436 aa):
TAAPGCPAERSSAVSTIVVNNNAAAVLLALNSLAEGGEVVVSRGELVEIGGSFRIPDVMSKSNATLREVGTTNRTRVADYEHALNDHSRLLLRVHRSNFEISGFTEQPSLEELVTLAHRRNVPLMEDLGSGALFDLRSVGVQGEPGVLDSLHAGVDVVTYSGDKLLGGPQAGLISGRADLVARMRSNSLFRALRVDKLTYAALEATLLAYVKRDHDAVPVLRMMRLSKDEIARWAETLVAQIKSEQAKPAKLKMELCDGESVIGGGAAPSAVLPTRLIALSHAELSADELCARLRASDPPVIARVEEGRVLIDLRTVFPEQDGALVTESIERFGERFLNRVFTHGEIEYCEAKASKFESYAARFAAKEAGMKALGTGWNHGVRWRDIEVVRPKGQRPTIQFHGQAAACAEKLGARNIALSLTHTREEALAHVILES